Protein AF-0000000078804095 (afdb_homodimer)

InterPro domai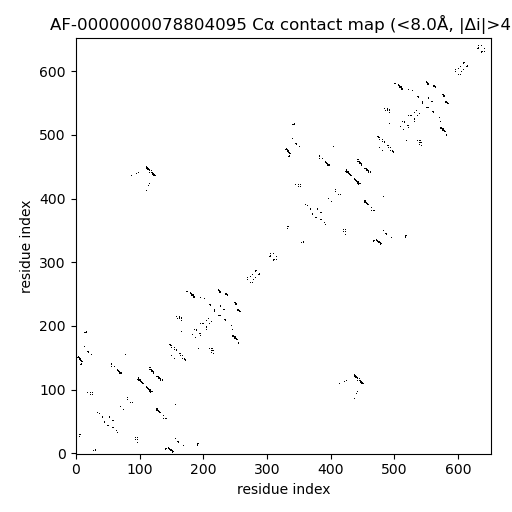ns:
  IPR000525 Initiator Rep protein, WH1 domain [PF01051] (6-170)
  IPR036388 Winged helix-like DNA-binding domain superfamily [G3DSA:1.10.10.10] (1-154)
  IPR036388 Winged helix-like DNA-binding domain superfamily [G3DSA:1.10.10.10] (157-252)
  IPR036390 Winged helix DNA-binding domain superfamily [SSF46785] (5-141)
  IPR036390 Winged helix DNA-binding domain superfamily [SSF46785] (146-246)

pLDDT: mean 80.46, std 21.59, range [26.84, 98.44]

Sequence (652 aa):
MKPTTITKSHPLITAKMSFTAKEQDLLNLILVSLKKEANAQKKTSKLKNLPVSDKNDGVHIDKLSLQYEYTRQELLDLLEVTPKRLTAYLDEATDELMEKVATVRNPNTGEYRKYKLVGFSSWEANVLTLSIDKEVAEVLLNYSAGFAVIDFKLMFALKNKNEKRILDLISRFKGKKNTFFKCRIKDLCEMLGVSYGDYANYNSFRIAVLSQPLARIIKASNGLWEYMPDCKTGIKIYKKGRATTENDFVELRVCYVKQVEEKQYQVDIPEELLELSAVVAAWRKGTAPTQMQAMDILMEIDELEKSELLTKNDFKKLRKAVPPQGMKPTTITKSHPLITAKMSFTAKEQDLLNLILVSLKKEANAQKKTSKLKNLPVSDKNDGVHIDKLSLQYEYTRQELLDLLEVTPKRLTAYLDEATDELMEKVATVRNPNTGEYRKYKLVGFSSWEANVLTLSIDKEVAEVLLNYSAGFAVIDFKLMFALKNKNEKRILDLISRFKGKKNTFFKCRIKDLCEMLGVSYGDYANYNSFRIAVLSQPLARIIKASNGLWEYMPDCKTGIKIYKKGRATTENDFVELRVCYVKQVEEKQYQVDIPEELLELSAVVAAWRKGTAPTQMQAMDILMEIDELEKSELLTKNDFKKLRKAVPPQG

Nearest PDB structures (foldseek):
  8ac8-assembly2_A  TM=8.120E-01  e=5.787E-09  Escherichia coli
  7sgc-assembly1_C  TM=7.966E-01  e=4.577E-09  Escherichia coli
  7rva-assembly1_C  TM=8.003E-01  e=9.249E-09  Escherichia coli K-12
  7spm-assembly1_C  TM=8.079E-01  e=1.315E-08  Escherichia coli
  8ac8-assembly1_C  TM=7.936E-01  e=1.763E-08  Escherichia coli

Structure (mmCIF, N/CA/C/O backbone):
data_AF-0000000078804095-model_v1
#
loop_
_entity.id
_entity.type
_entity.pdbx_description
1 polymer 'Initiator Rep protein WH1 domain-containing protein'
#
loop_
_atom_site.group_PDB
_atom_site.id
_atom_site.type_symbol
_atom_site.label_atom_id
_atom_site.label_alt_id
_atom_site.label_comp_id
_atom_site.label_asym_id
_atom_site.label_entity_id
_atom_site.label_seq_id
_atom_site.pdbx_PDB_ins_code
_atom_site.Cartn_x
_atom_site.Cartn_y
_atom_site.Cartn_z
_atom_site.occupancy
_atom_site.B_iso_or_equiv
_atom_site.auth_seq_id
_atom_site.auth_comp_id
_atom_site.auth_asym_id
_atom_site.auth_atom_id
_atom_site.pdbx_PDB_model_num
ATOM 1 N N . MET A 1 1 ? 17.766 -26.938 2.225 1 49.66 1 MET A N 1
ATOM 2 C CA . MET A 1 1 ? 17.422 -27.484 0.919 1 49.66 1 MET A CA 1
ATOM 3 C C . MET A 1 1 ? 16.578 -26.5 0.118 1 49.66 1 MET A C 1
ATOM 5 O O . MET A 1 1 ? 15.789 -25.75 0.688 1 49.66 1 MET A O 1
ATOM 9 N N . LYS A 1 2 ? 16.969 -26.297 -1.128 1 74.94 2 LYS A N 1
ATOM 10 C CA . LYS A 1 2 ? 16.25 -25.406 -2.027 1 74.94 2 LYS A CA 1
ATOM 11 C C . LYS A 1 2 ? 14.828 -25.891 -2.268 1 74.94 2 LYS A C 1
ATOM 13 O O . LYS A 1 2 ? 14.602 -27.094 -2.432 1 74.94 2 LYS A O 1
ATOM 18 N N . PRO A 1 3 ? 13.891 -25.062 -2.094 1 83.31 3 PRO A N 1
ATOM 19 C CA . PRO A 1 3 ? 12.5 -25.484 -2.314 1 83.31 3 PRO A CA 1
ATOM 20 C C . PRO A 1 3 ? 12.266 -26.031 -3.717 1 83.31 3 PRO A C 1
ATOM 22 O O . PRO A 1 3 ? 12.867 -25.547 -4.684 1 83.31 3 PRO A O 1
ATOM 25 N N . THR A 1 4 ? 11.43 -27.109 -3.789 1 87.81 4 THR A N 1
ATOM 26 C CA . THR A 1 4 ? 11.148 -27.719 -5.086 1 87.81 4 THR A CA 1
ATOM 27 C C . THR A 1 4 ? 9.742 -27.359 -5.551 1 87.81 4 THR A C 1
ATOM 29 O O . THR A 1 4 ? 9.414 -27.484 -6.734 1 87.81 4 THR A O 1
ATOM 32 N N . THR A 1 5 ? 8.93 -26.984 -4.562 1 94.62 5 THR A N 1
ATOM 33 C CA . THR A 1 5 ? 7.543 -26.703 -4.922 1 94.62 5 THR A CA 1
ATOM 34 C C . THR A 1 5 ? 7.031 -25.484 -4.164 1 94.62 5 THR A C 1
ATOM 36 O O . THR A 1 5 ? 7.645 -25.047 -3.184 1 94.62 5 THR A O 1
ATOM 39 N N . ILE A 1 6 ? 5.98 -24.891 -4.699 1 96.62 6 ILE A N 1
ATOM 40 C CA . ILE A 1 6 ? 5.219 -23.812 -4.07 1 96.62 6 ILE A CA 1
ATOM 41 C C . ILE A 1 6 ? 3.771 -24.25 -3.873 1 96.62 6 ILE A C 1
ATOM 43 O O . ILE A 1 6 ? 3.129 -24.734 -4.809 1 96.62 6 ILE A O 1
ATOM 47 N N . THR A 1 7 ? 3.307 -24.141 -2.721 1 95.81 7 THR A N 1
ATOM 48 C CA . THR A 1 7 ? 1.921 -24.5 -2.438 1 95.81 7 THR A CA 1
ATOM 49 C C . THR A 1 7 ? 1.058 -23.25 -2.307 1 95.81 7 THR A C 1
ATOM 51 O O . THR A 1 7 ? 1.386 -22.344 -1.54 1 95.81 7 THR A O 1
ATOM 54 N N . LYS A 1 8 ? 0.001 -23.203 -3.061 1 95.81 8 LYS A N 1
ATOM 55 C CA . LYS A 1 8 ? -0.909 -22.062 -3.039 1 95.81 8 LYS A CA 1
ATOM 56 C C . LYS A 1 8 ? -2.348 -22.516 -2.795 1 95.81 8 LYS A C 1
ATOM 58 O O . LYS A 1 8 ? -2.799 -23.516 -3.367 1 95.81 8 LYS A O 1
ATOM 63 N N . SER A 1 9 ? -3.021 -21.766 -1.937 1 93.12 9 SER A N 1
ATOM 64 C CA . SER A 1 9 ? -4.438 -22.047 -1.727 1 93.12 9 SER A CA 1
ATOM 65 C C . SER A 1 9 ? -5.262 -21.688 -2.959 1 93.12 9 SER A C 1
ATOM 67 O O . SER A 1 9 ? -4.938 -20.734 -3.67 1 93.12 9 SER A O 1
ATOM 69 N N . HIS A 1 10 ? -6.367 -22.406 -3.205 1 92.31 10 HIS A N 1
ATOM 70 C CA . HIS A 1 10 ? -7.211 -22.156 -4.363 1 92.31 10 HIS A CA 1
ATOM 71 C C . HIS A 1 10 ? -7.793 -20.734 -4.316 1 92.31 10 HIS A C 1
ATOM 73 O O . HIS A 1 10 ? -7.805 -20.031 -5.328 1 92.31 10 HIS A O 1
ATOM 79 N N . PRO A 1 11 ? -8.156 -20.25 -3.16 1 88.62 11 PRO A N 1
ATOM 80 C CA . PRO A 1 11 ? -8.648 -18.875 -3.102 1 88.62 11 PRO A CA 1
ATOM 81 C C . PRO A 1 11 ? -7.594 -17.844 -3.498 1 88.62 11 PRO A C 1
ATOM 83 O O . PRO A 1 11 ? -7.91 -16.844 -4.141 1 88.62 11 PRO A O 1
ATOM 86 N N . LEU A 1 12 ? -6.395 -18.094 -3.166 1 90.56 12 LEU A N 1
ATOM 87 C CA . LEU A 1 12 ? -5.316 -17.188 -3.561 1 90.56 12 LEU A CA 1
ATOM 88 C C . LEU A 1 12 ? -5.121 -17.203 -5.07 1 90.56 12 LEU A C 1
ATOM 90 O O . LEU A 1 12 ? -4.922 -16.156 -5.688 1 90.56 12 LEU A O 1
ATOM 94 N N . ILE A 1 13 ? -5.227 -18.328 -5.598 1 92.44 13 ILE A N 1
ATOM 95 C CA . ILE A 1 13 ? -4.992 -18.516 -7.027 1 92.44 13 ILE A CA 1
ATOM 96 C C . ILE A 1 13 ? -6.105 -17.828 -7.824 1 92.44 13 ILE A C 1
ATOM 98 O O . ILE A 1 13 ? -5.852 -17.219 -8.867 1 92.44 13 ILE A O 1
ATOM 102 N N . THR A 1 14 ? -7.297 -17.891 -7.328 1 90.31 14 THR A N 1
ATOM 103 C CA . THR A 1 14 ? -8.43 -17.406 -8.102 1 90.31 14 THR A CA 1
ATOM 104 C C . THR A 1 14 ? -8.773 -15.969 -7.719 1 90.31 14 THR A C 1
ATOM 106 O O . THR A 1 14 ? -9.68 -15.359 -8.297 1 90.31 14 THR A O 1
ATOM 109 N N . ALA A 1 15 ? -8.047 -15.5 -6.793 1 88.38 15 ALA A N 1
ATOM 110 C CA . ALA A 1 15 ? -8.281 -14.117 -6.383 1 88.38 15 ALA A CA 1
ATOM 111 C C . ALA A 1 15 ? -7.965 -13.148 -7.52 1 88.38 15 ALA A C 1
ATOM 113 O O . ALA A 1 15 ? -7.074 -13.406 -8.336 1 88.38 15 ALA A O 1
ATOM 114 N N . LYS A 1 16 ? -8.766 -12.117 -7.5 1 85.12 16 LYS A N 1
ATOM 115 C CA . LYS A 1 16 ? -8.461 -11.047 -8.438 1 85.12 16 LYS A CA 1
ATOM 116 C C . LYS A 1 16 ? -7.137 -10.367 -8.102 1 85.12 16 LYS A C 1
ATOM 118 O O . LYS A 1 16 ? -6.934 -9.93 -6.965 1 85.12 16 LYS A O 1
ATOM 123 N N . MET A 1 17 ? -6.293 -10.391 -9.086 1 78.94 17 MET A N 1
ATOM 124 C CA . MET A 1 17 ? -4.961 -9.852 -8.82 1 78.94 17 MET A CA 1
ATOM 125 C C . MET A 1 17 ? -4.422 -9.102 -10.031 1 78.94 17 MET A C 1
ATOM 127 O O . MET A 1 17 ? -4.703 -9.477 -11.172 1 78.94 17 MET A O 1
ATOM 131 N N . SER A 1 18 ? -3.742 -8 -9.82 1 86.69 18 SER A N 1
ATOM 132 C CA . SER A 1 18 ? -2.99 -7.309 -10.859 1 86.69 18 SER A CA 1
ATOM 133 C C . SER A 1 18 ? -1.512 -7.211 -10.5 1 86.69 18 SER A C 1
ATOM 135 O O . SER A 1 18 ? -0.936 -6.121 -10.508 1 86.69 18 SER A O 1
ATOM 137 N N . PHE A 1 19 ? -0.957 -8.367 -10.289 1 92.44 19 PHE A N 1
ATOM 138 C CA . PHE A 1 19 ? 0.449 -8.43 -9.914 1 92.44 19 PHE A CA 1
ATOM 139 C C . PHE A 1 19 ? 1.343 -8.453 -11.148 1 92.44 19 PHE A C 1
ATOM 141 O O . PHE A 1 19 ? 1.016 -9.102 -12.141 1 92.44 19 PHE A O 1
ATOM 148 N N . THR A 1 20 ? 2.432 -7.742 -11.055 1 94.12 20 THR A N 1
ATOM 149 C CA . THR A 1 20 ? 3.49 -7.898 -12.047 1 94.12 20 THR A CA 1
ATOM 150 C C . THR A 1 20 ? 4.266 -9.188 -11.82 1 94.12 20 THR A C 1
ATOM 152 O O . THR A 1 20 ? 4.066 -9.867 -10.805 1 94.12 20 THR A O 1
ATOM 155 N N . ALA A 1 21 ? 5.074 -9.547 -12.797 1 94.75 21 ALA A N 1
ATOM 156 C CA . ALA A 1 21 ? 5.887 -10.75 -12.656 1 94.75 21 ALA A CA 1
ATOM 157 C C . ALA A 1 21 ? 6.809 -10.648 -11.438 1 94.75 21 ALA A C 1
ATOM 159 O O . ALA A 1 21 ? 6.973 -11.617 -10.695 1 94.75 21 ALA A O 1
ATOM 160 N N . LYS A 1 22 ? 7.375 -9.477 -11.188 1 94.5 22 LYS A N 1
ATOM 161 C CA . LYS A 1 22 ? 8.289 -9.273 -10.07 1 94.5 22 LYS A CA 1
ATOM 162 C C . LYS A 1 22 ? 7.566 -9.43 -8.734 1 94.5 22 LYS A C 1
ATOM 164 O O . LYS A 1 22 ? 8.102 -10.016 -7.797 1 94.5 22 LYS A O 1
ATOM 169 N N . GLU A 1 23 ? 6.395 -8.891 -8.695 1 95.5 23 GLU A N 1
ATOM 170 C CA . GLU A 1 23 ? 5.582 -9.016 -7.484 1 95.5 23 GLU A CA 1
ATOM 171 C C . GLU A 1 23 ? 5.266 -10.477 -7.184 1 95.5 23 GLU A C 1
ATOM 173 O O . GLU A 1 23 ? 5.336 -10.906 -6.031 1 95.5 23 GLU A O 1
ATOM 178 N N . GLN A 1 24 ? 4.914 -11.156 -8.203 1 95.81 24 GLN A N 1
ATOM 179 C CA . GLN A 1 24 ? 4.598 -12.578 -8.047 1 95.81 24 GLN A CA 1
ATOM 180 C C . GLN A 1 24 ? 5.809 -13.352 -7.535 1 95.81 24 GLN A C 1
ATOM 182 O O . GLN A 1 24 ? 5.672 -14.258 -6.707 1 95.81 24 GLN A O 1
ATOM 187 N N . ASP A 1 25 ? 6.949 -13.047 -8.039 1 96.44 25 ASP A N 1
ATOM 188 C CA . ASP A 1 25 ? 8.172 -13.711 -7.594 1 96.44 25 ASP A CA 1
ATOM 189 C C . ASP A 1 25 ? 8.398 -13.492 -6.102 1 96.44 25 ASP A C 1
ATOM 191 O O . ASP A 1 25 ? 8.703 -14.43 -5.367 1 96.44 25 ASP A O 1
ATOM 195 N N . LEU A 1 26 ? 8.25 -12.258 -5.691 1 96.62 26 LEU A N 1
ATOM 196 C CA . LEU A 1 26 ? 8.438 -11.953 -4.277 1 96.62 26 LEU A CA 1
ATOM 197 C C . LEU A 1 26 ? 7.371 -12.625 -3.426 1 96.62 26 LEU A C 1
ATOM 199 O O . LEU A 1 26 ? 7.664 -13.133 -2.34 1 96.62 26 LEU A O 1
ATOM 203 N N . LEU A 1 27 ? 6.172 -12.617 -3.891 1 95.81 27 LEU A N 1
ATOM 204 C CA . LEU A 1 27 ? 5.098 -13.297 -3.174 1 95.81 27 LEU A CA 1
ATOM 205 C C . LEU A 1 27 ? 5.379 -14.789 -3.061 1 95.81 27 LEU A C 1
ATOM 207 O O . LEU A 1 27 ? 5.145 -15.398 -2.01 1 95.81 27 LEU A O 1
ATOM 211 N N . ASN A 1 28 ? 5.836 -15.367 -4.105 1 96.56 28 ASN A N 1
ATOM 212 C CA . ASN A 1 28 ? 6.168 -16.781 -4.094 1 96.56 28 ASN A CA 1
ATOM 213 C C . ASN A 1 28 ? 7.273 -17.094 -3.092 1 96.56 28 ASN A C 1
ATOM 215 O O . ASN A 1 28 ? 7.258 -18.141 -2.447 1 96.56 28 ASN A O 1
ATOM 219 N N . LEU A 1 29 ? 8.242 -16.234 -3.01 1 96.44 29 LEU A N 1
ATOM 220 C CA . LEU A 1 29 ? 9.289 -16.391 -2.004 1 96.44 29 LEU A CA 1
ATOM 221 C C . LEU A 1 29 ? 8.695 -16.391 -0.6 1 96.44 29 LEU A C 1
ATOM 223 O O . LEU A 1 29 ? 9.07 -17.219 0.236 1 96.44 29 LEU A O 1
ATOM 227 N N . ILE A 1 30 ? 7.785 -15.539 -0.364 1 96.81 30 ILE A N 1
ATOM 228 C CA . ILE A 1 30 ? 7.121 -15.445 0.931 1 96.81 30 ILE A CA 1
ATOM 229 C C . ILE A 1 30 ? 6.355 -16.734 1.21 1 96.81 30 ILE A C 1
ATOM 231 O O . ILE A 1 30 ? 6.438 -17.297 2.311 1 96.81 30 ILE A O 1
ATOM 235 N N . LEU A 1 31 ? 5.648 -17.188 0.213 1 96.56 31 LEU A N 1
ATOM 236 C CA . LEU A 1 31 ? 4.832 -18.375 0.366 1 96.56 31 LEU A CA 1
ATOM 237 C C . LEU A 1 31 ? 5.691 -19.578 0.745 1 96.56 31 LEU A C 1
ATOM 239 O O . LEU A 1 31 ? 5.34 -20.344 1.646 1 96.56 31 LEU A O 1
ATOM 243 N N . VAL A 1 32 ? 6.754 -19.734 0.075 1 96.5 32 VAL A N 1
ATOM 244 C CA . VAL A 1 32 ? 7.66 -20.844 0.331 1 96.5 32 VAL A CA 1
ATOM 245 C C . VAL A 1 32 ? 8.227 -20.734 1.746 1 96.5 32 VAL A C 1
ATOM 247 O O . VAL A 1 32 ? 8.258 -21.719 2.484 1 96.5 32 VAL A O 1
ATOM 250 N N . SER A 1 33 ? 8.672 -19.562 2.113 1 96.44 33 SER A N 1
ATOM 251 C CA . SER A 1 33 ? 9.25 -19.328 3.434 1 96.44 33 SER A CA 1
ATOM 252 C C . SER A 1 33 ? 8.211 -19.531 4.531 1 96.44 33 SER A C 1
ATOM 254 O O . SER A 1 33 ? 8.516 -20.109 5.582 1 96.44 33 SER A O 1
ATOM 256 N N . LEU A 1 34 ? 7.043 -19.031 4.301 1 95.81 34 LEU A N 1
ATOM 257 C CA . LEU A 1 34 ? 5.953 -19.172 5.262 1 95.81 34 LEU A CA 1
ATOM 258 C C . LEU A 1 34 ? 5.621 -20.641 5.496 1 95.81 34 LEU A C 1
ATOM 260 O O . LEU A 1 34 ? 5.453 -21.062 6.641 1 95.81 34 LEU A O 1
ATOM 264 N N . LYS A 1 35 ? 5.48 -21.359 4.453 1 94.06 35 LYS A N 1
ATOM 265 C CA . LYS A 1 35 ? 5.184 -22.781 4.57 1 94.06 35 LYS A CA 1
ATOM 266 C C . LYS A 1 35 ? 6.297 -23.516 5.305 1 94.06 35 LYS A C 1
ATOM 268 O O . LYS A 1 35 ? 6.027 -24.406 6.125 1 94.06 35 LYS A O 1
ATOM 273 N N . LYS A 1 36 ? 7.5 -23.219 4.965 1 94.38 36 LYS A N 1
ATOM 274 C CA . LYS A 1 36 ? 8.641 -23.812 5.648 1 94.38 36 LYS A CA 1
ATOM 275 C C . LYS A 1 36 ? 8.586 -23.547 7.152 1 94.38 36 LYS A C 1
ATOM 277 O O . LYS A 1 36 ? 8.812 -24.453 7.957 1 94.38 36 LYS A O 1
ATOM 282 N N . GLU A 1 37 ? 8.289 -22.312 7.5 1 94.12 37 GLU A N 1
ATOM 283 C CA . GLU A 1 37 ? 8.18 -21.938 8.906 1 94.12 37 GLU A CA 1
ATOM 284 C C . GLU A 1 37 ? 7.023 -22.688 9.578 1 94.12 37 GLU A C 1
ATOM 286 O O . GLU A 1 37 ? 7.16 -23.156 10.711 1 94.12 37 GLU A O 1
ATOM 291 N N . ALA A 1 38 ? 5.93 -22.734 8.93 1 92.38 38 ALA A N 1
ATOM 292 C CA . ALA A 1 38 ? 4.754 -23.422 9.453 1 92.38 38 ALA A CA 1
ATOM 293 C C . ALA A 1 38 ? 5.039 -24.906 9.672 1 92.38 38 ALA A C 1
ATOM 295 O O . ALA A 1 38 ? 4.664 -25.484 10.703 1 92.38 38 ALA A O 1
ATOM 296 N N . ASN A 1 39 ? 5.684 -25.531 8.703 1 89.81 39 ASN A N 1
ATOM 297 C CA . ASN A 1 39 ? 6.039 -26.938 8.805 1 89.81 39 ASN A CA 1
ATOM 298 C C . ASN A 1 39 ? 7.012 -27.188 9.953 1 89.81 39 ASN A C 1
ATOM 300 O O . ASN A 1 39 ? 6.91 -28.203 10.648 1 89.81 39 ASN A O 1
ATOM 304 N N . ALA A 1 40 ? 7.93 -26.297 10.109 1 90.12 40 ALA A N 1
ATOM 305 C CA . ALA A 1 40 ? 8.883 -26.422 11.211 1 90.12 40 ALA A CA 1
ATOM 306 C C . ALA A 1 40 ? 8.18 -26.328 12.562 1 90.12 40 ALA A C 1
ATOM 308 O O . ALA A 1 40 ? 8.531 -27.047 13.5 1 90.12 40 ALA A O 1
ATOM 309 N N . GLN A 1 41 ? 7.266 -25.484 12.68 1 88.81 41 GLN A N 1
ATOM 310 C CA . GLN A 1 41 ? 6.504 -25.344 13.914 1 88.81 41 GLN A CA 1
ATOM 311 C C . GLN A 1 41 ? 5.699 -26.594 14.211 1 88.81 41 GLN A C 1
ATOM 313 O O . GLN A 1 41 ? 5.637 -27.047 15.359 1 88.81 41 GLN A O 1
ATOM 318 N N . LYS A 1 42 ? 5.055 -27.156 13.281 1 84 42 LYS A N 1
ATOM 319 C CA . LYS A 1 42 ? 4.258 -28.359 13.438 1 84 42 LYS A CA 1
ATOM 320 C C . LYS A 1 42 ? 5.117 -29.531 13.914 1 84 42 LYS A C 1
ATOM 322 O O . LYS A 1 42 ? 4.691 -30.312 14.773 1 84 42 LYS A O 1
ATOM 327 N N . LYS A 1 43 ? 6.203 -29.594 13.398 1 82.62 43 LYS A N 1
ATOM 328 C CA . LYS A 1 43 ? 7.121 -30.656 13.789 1 82.62 43 LYS A CA 1
ATOM 329 C C . LYS A 1 43 ? 7.531 -30.516 15.25 1 82.62 43 LYS A C 1
ATOM 331 O O . LYS A 1 43 ? 7.602 -31.516 15.984 1 82.62 43 LYS A O 1
ATOM 336 N N . THR A 1 44 ? 7.734 -29.266 15.641 1 79.12 44 THR A N 1
ATOM 337 C CA . THR A 1 44 ? 8.141 -29.016 17.016 1 79.12 44 THR A CA 1
ATOM 338 C C . THR A 1 44 ? 6.98 -29.234 17.984 1 79.12 44 THR A C 1
ATOM 340 O O . THR A 1 44 ? 7.176 -29.75 19.078 1 79.12 44 THR A O 1
ATOM 343 N N . SER A 1 45 ? 5.832 -28.844 17.609 1 70.75 45 SER A N 1
ATOM 344 C CA . SER A 1 45 ? 4.656 -29.016 18.453 1 70.75 45 SER A CA 1
ATOM 345 C C . SER A 1 45 ? 4.324 -30.5 18.625 1 70.75 45 SER A C 1
ATOM 347 O O . SER A 1 45 ? 3.926 -30.922 19.719 1 70.75 45 SER A O 1
ATOM 349 N N . LYS A 1 46 ? 4.352 -31.312 17.641 1 65.31 46 LYS A N 1
ATOM 350 C CA . LYS A 1 46 ? 4.105 -32.75 17.719 1 65.31 46 LYS A CA 1
ATOM 351 C C . LYS A 1 46 ? 5.102 -33.438 18.656 1 65.31 46 LYS A C 1
ATOM 353 O O . LYS A 1 46 ? 4.734 -34.312 19.422 1 65.31 46 LYS A O 1
ATOM 358 N N . LEU A 1 47 ? 6.203 -32.844 18.578 1 61 47 LEU A N 1
ATOM 359 C CA . LEU A 1 47 ? 7.246 -33.375 19.438 1 61 47 LEU A CA 1
ATOM 360 C C . LEU A 1 47 ? 6.969 -33.031 20.891 1 61 47 LEU A C 1
ATOM 362 O O . LEU A 1 47 ? 7.273 -33.844 21.797 1 61 47 LEU A O 1
ATOM 366 N N . LYS A 1 48 ? 6.266 -31.859 21.094 1 60.09 48 LYS A N 1
ATOM 367 C CA . LYS A 1 48 ? 6.035 -31.422 22.469 1 60.09 48 LYS A CA 1
ATOM 368 C C . LYS A 1 48 ? 4.625 -31.781 22.938 1 60.09 48 LYS A C 1
ATOM 370 O O . LYS A 1 48 ? 4.207 -31.406 24.016 1 60.09 48 LYS A O 1
ATOM 375 N N . ASN A 1 49 ? 3.984 -32.656 22.234 1 54.91 49 ASN A N 1
ATOM 376 C CA . ASN A 1 49 ? 2.625 -33.094 22.562 1 54.91 49 ASN A CA 1
ATOM 377 C C . ASN A 1 49 ? 1.713 -31.906 22.828 1 54.91 49 ASN A C 1
ATOM 379 O O . ASN A 1 49 ? 0.892 -31.938 23.75 1 54.91 49 ASN A O 1
ATOM 383 N N . LEU A 1 50 ? 1.998 -30.891 22.219 1 55.16 50 LEU A N 1
ATOM 384 C CA . LEU A 1 50 ? 1.151 -29.719 22.469 1 55.16 50 LEU A CA 1
ATOM 385 C C . LEU A 1 50 ? -0.171 -29.844 21.719 1 55.16 50 LEU A C 1
ATOM 387 O O . LEU A 1 50 ? -0.224 -30.422 20.641 1 55.16 50 LEU A O 1
ATOM 391 N N . PRO A 1 51 ? -1.225 -29.516 22.469 1 51.22 51 PRO A N 1
ATOM 392 C CA . PRO A 1 51 ? -2.541 -29.578 21.828 1 51.22 51 PRO A CA 1
ATOM 393 C C . PRO A 1 51 ? -2.586 -28.844 20.484 1 51.22 51 PRO A C 1
ATOM 395 O O . PRO A 1 51 ? -2.049 -27.734 20.375 1 51.22 51 PRO A O 1
ATOM 398 N N . VAL A 1 52 ? -2.672 -29.578 19.484 1 49.78 52 VAL A N 1
ATOM 399 C CA . VAL A 1 52 ? -2.814 -29.047 18.141 1 49.78 52 VAL A CA 1
ATOM 400 C C . VAL A 1 52 ? -4.062 -28.172 18.062 1 49.78 52 VAL A C 1
ATOM 402 O O . VAL A 1 52 ? -5.133 -28.562 18.531 1 49.78 52 VAL A O 1
ATOM 405 N N . SER A 1 53 ? -3.998 -26.953 18.125 1 51.22 53 SER A N 1
ATOM 406 C CA . SER A 1 53 ? -5.176 -26.141 17.844 1 51.22 53 SER A CA 1
ATOM 407 C C . SER A 1 53 ? -5.809 -26.547 16.516 1 51.22 53 SER A C 1
ATOM 409 O O . SER A 1 53 ? -5.102 -26.859 15.555 1 51.22 53 SER A O 1
ATOM 411 N N . ASP A 1 54 ? -7.082 -26.969 16.484 1 53.22 54 ASP A N 1
ATOM 412 C CA . ASP A 1 54 ? -7.867 -27.391 15.328 1 53.22 54 ASP A CA 1
ATOM 413 C C . ASP A 1 54 ? -7.828 -26.328 14.234 1 53.22 54 ASP A C 1
ATOM 415 O O . ASP A 1 54 ? -8.109 -26.609 13.07 1 53.22 54 ASP A O 1
ATOM 419 N N . LYS A 1 55 ? -7.523 -25.156 14.695 1 54.09 55 LYS A N 1
ATOM 420 C CA . LYS A 1 55 ? -7.578 -24.172 13.625 1 54.09 55 LYS A CA 1
ATOM 421 C C . LYS A 1 55 ? -6.246 -24.078 12.891 1 54.09 55 LYS A C 1
ATOM 423 O O . LYS A 1 55 ? -5.184 -24.234 13.492 1 54.09 55 LYS A O 1
ATOM 428 N N . ASN A 1 56 ? -6.129 -23.984 11.562 1 61.69 56 ASN A N 1
ATOM 429 C CA . ASN A 1 56 ? -5 -23.812 10.648 1 61.69 56 ASN A CA 1
ATOM 430 C C . ASN A 1 56 ? -4.066 -25.016 10.68 1 61.69 56 ASN A C 1
ATOM 432 O O . ASN A 1 56 ? -2.846 -24.859 10.734 1 61.69 56 ASN A O 1
ATOM 436 N N . ASP A 1 57 ? -4.707 -26.203 10.766 1 62.81 57 ASP A N 1
ATOM 437 C CA . ASP A 1 57 ? -3.984 -27.469 10.742 1 62.81 57 ASP A CA 1
ATOM 438 C C . ASP A 1 57 ? -2.938 -27.531 11.852 1 62.81 57 ASP A C 1
ATOM 440 O O . ASP A 1 57 ? -1.81 -27.969 11.625 1 62.81 57 ASP A O 1
ATOM 444 N N . GLY A 1 58 ? -3.234 -26.844 12.883 1 69.62 58 GLY A N 1
ATOM 445 C CA . GLY A 1 58 ? -2.395 -26.953 14.062 1 69.62 58 GLY A CA 1
ATOM 446 C C . GLY A 1 58 ? -1.304 -25.906 14.125 1 69.62 58 GLY A C 1
ATOM 447 O O . GLY A 1 58 ? -0.426 -25.953 14.984 1 69.62 58 GLY A O 1
ATOM 448 N N . VAL A 1 59 ? -1.249 -25.094 13.172 1 79.88 59 VAL A N 1
ATOM 449 C CA . VAL A 1 59 ? -0.229 -24.047 13.156 1 79.88 59 VAL A CA 1
ATOM 450 C C . VAL A 1 59 ? -0.67 -22.875 14.031 1 79.88 59 VAL A C 1
ATOM 452 O O . VAL A 1 59 ? -1.797 -22.391 13.914 1 79.88 59 VAL A O 1
ATOM 455 N N . HIS A 1 60 ? 0.159 -22.5 14.922 1 85.06 60 HIS A N 1
ATOM 456 C CA . HIS A 1 60 ? -0.06 -21.297 15.719 1 85.06 60 HIS A CA 1
ATOM 457 C C . HIS A 1 60 ? 0.537 -20.062 15.039 1 85.06 60 HIS A C 1
ATOM 459 O O . HIS A 1 60 ? 1.694 -19.719 15.281 1 85.06 60 HIS A O 1
ATOM 465 N N . ILE A 1 61 ? -0.244 -19.422 14.344 1 87.81 61 ILE A N 1
ATOM 466 C CA . ILE A 1 61 ? 0.192 -18.312 13.5 1 87.81 61 ILE A CA 1
ATOM 467 C C . ILE A 1 61 ? 0.818 -17.219 14.367 1 87.81 61 ILE A C 1
ATOM 469 O O . ILE A 1 61 ? 1.779 -16.562 13.953 1 87.81 61 ILE A O 1
ATOM 473 N N . ASP A 1 62 ? 0.305 -17.016 15.555 1 84.5 62 ASP A N 1
ATOM 474 C CA . ASP A 1 62 ? 0.761 -15.961 16.453 1 84.5 62 ASP A CA 1
ATOM 475 C C . ASP A 1 62 ? 2.205 -16.203 16.891 1 84.5 62 ASP A C 1
ATOM 477 O O . ASP A 1 62 ? 2.883 -15.281 17.344 1 84.5 62 ASP A O 1
ATOM 481 N N . LYS A 1 63 ? 2.604 -17.391 16.75 1 86.75 63 LYS A N 1
ATOM 482 C CA . LYS A 1 63 ? 3.945 -17.734 17.203 1 86.75 63 LYS A CA 1
ATOM 483 C C . LYS A 1 63 ? 4.941 -17.734 16.047 1 86.75 63 LYS A C 1
ATOM 485 O O . LYS A 1 63 ? 6.141 -17.938 16.25 1 86.75 63 LYS A O 1
ATOM 490 N N . LEU A 1 64 ? 4.484 -17.531 14.938 1 92.06 64 LEU A N 1
ATOM 491 C CA . LEU A 1 64 ? 5.371 -17.469 13.781 1 92.06 64 LEU A CA 1
ATOM 492 C C . LEU A 1 64 ? 6.082 -16.109 13.719 1 92.06 64 LEU A C 1
ATOM 494 O O . LEU A 1 64 ? 5.555 -15.109 14.195 1 92.06 64 LEU A O 1
ATOM 498 N N . SER A 1 65 ? 7.266 -16.047 13.227 1 91.88 65 SER A N 1
ATOM 499 C CA . SER A 1 65 ? 8.016 -14.797 13.055 1 91.88 65 SER A CA 1
ATOM 500 C C . SER A 1 65 ? 7.379 -13.914 11.984 1 91.88 65 SER A C 1
ATOM 502 O O . SER A 1 65 ? 7.27 -12.703 12.164 1 91.88 65 SER A O 1
ATOM 504 N N . LEU A 1 66 ? 7.023 -14.531 10.891 1 95.12 66 LEU A N 1
ATOM 505 C CA . LEU A 1 66 ? 6.387 -13.891 9.742 1 95.12 66 LEU A CA 1
ATOM 506 C C . LEU A 1 66 ? 7.312 -12.859 9.109 1 95.12 66 LEU A C 1
ATOM 508 O O . LEU A 1 66 ? 6.848 -11.867 8.547 1 95.12 66 LEU A O 1
ATOM 512 N N . GLN A 1 67 ? 8.57 -12.984 9.305 1 96.44 67 GLN A N 1
ATOM 513 C CA . GLN A 1 67 ? 9.641 -12.195 8.688 1 96.44 67 GLN A CA 1
ATOM 514 C C . GLN A 1 67 ? 10.68 -13.102 8.039 1 96.44 67 GLN A C 1
ATOM 516 O O . GLN A 1 67 ? 11.188 -14.031 8.672 1 96.44 67 GLN A O 1
ATOM 521 N N . TYR A 1 68 ? 11 -12.797 6.812 1 97.75 68 TYR A N 1
ATOM 522 C CA . TYR A 1 68 ? 11.859 -13.68 6.039 1 97.75 68 TYR A CA 1
ATOM 523 C C . TYR A 1 68 ? 13.008 -12.906 5.406 1 97.75 68 TYR A C 1
ATOM 525 O O . TYR A 1 68 ? 12.852 -11.742 5.035 1 97.75 68 TYR A O 1
ATOM 533 N N . GLU A 1 69 ? 14.102 -13.586 5.312 1 98 69 GLU A N 1
ATOM 534 C CA . GLU A 1 69 ? 15.312 -12.969 4.773 1 98 69 GLU A CA 1
ATOM 535 C C . GLU A 1 69 ? 15.836 -13.75 3.576 1 98 69 GLU A C 1
ATOM 537 O O . GLU A 1 69 ? 15.805 -14.984 3.57 1 98 69 GLU A O 1
ATOM 542 N N . TYR A 1 70 ? 16.281 -13.062 2.633 1 97.88 70 TYR A N 1
ATOM 543 C CA . TYR A 1 70 ? 16.859 -13.641 1.428 1 97.88 70 TYR A CA 1
ATOM 544 C C . TYR A 1 70 ? 18.188 -12.961 1.094 1 97.88 70 TYR A C 1
ATOM 546 O O . TYR A 1 70 ? 18.25 -11.734 0.959 1 97.88 70 TYR A O 1
ATOM 554 N N . THR A 1 71 ? 19.203 -13.758 0.891 1 97.38 71 THR A N 1
ATOM 555 C CA . THR A 1 71 ? 20.516 -13.203 0.6 1 97.38 71 THR A CA 1
ATOM 556 C C . THR A 1 71 ? 20.609 -12.758 -0.857 1 97.38 71 THR A C 1
ATOM 558 O O . THR A 1 71 ? 19.828 -13.211 -1.699 1 97.38 71 THR A O 1
ATOM 561 N N . ARG A 1 72 ? 21.594 -11.906 -1.069 1 96.62 72 ARG A N 1
ATOM 562 C CA . ARG A 1 72 ? 21.859 -11.414 -2.418 1 96.62 72 ARG A CA 1
ATOM 563 C C . ARG A 1 72 ? 22.078 -12.562 -3.391 1 96.62 72 ARG A C 1
ATOM 565 O O . ARG A 1 72 ? 21.531 -12.562 -4.496 1 96.62 72 ARG A O 1
ATOM 572 N N . GLN A 1 73 ? 22.812 -13.523 -3.021 1 95.5 73 GLN A N 1
ATOM 573 C CA . GLN A 1 73 ? 23.141 -14.648 -3.891 1 95.5 73 GLN A CA 1
ATOM 574 C C . GLN A 1 73 ? 21.891 -15.477 -4.203 1 95.5 73 GLN A C 1
ATOM 576 O O . GLN A 1 73 ? 21.688 -15.883 -5.348 1 95.5 73 GLN A O 1
ATOM 581 N N . GLU A 1 74 ? 21.078 -15.727 -3.205 1 94.25 74 GLU A N 1
ATOM 582 C CA . GLU A 1 74 ? 19.828 -16.469 -3.416 1 94.25 74 GLU A CA 1
ATOM 583 C C . GLU A 1 74 ? 18.922 -15.75 -4.418 1 94.25 74 GLU A C 1
ATOM 585 O O . GLU A 1 74 ? 18.312 -16.391 -5.277 1 94.25 74 GLU A O 1
ATOM 590 N N . LEU A 1 75 ? 18.891 -14.453 -4.266 1 96.44 75 LEU A N 1
ATOM 591 C CA . LEU A 1 75 ? 18.031 -13.648 -5.129 1 96.44 75 LEU A CA 1
ATOM 592 C C . LEU A 1 75 ? 18.547 -13.656 -6.566 1 96.44 75 LEU A C 1
ATOM 594 O O . LEU A 1 75 ? 17.766 -13.773 -7.512 1 96.44 75 LEU A O 1
ATOM 598 N N . LEU A 1 76 ? 19.844 -13.547 -6.684 1 94.81 76 LEU A N 1
ATOM 599 C CA . LEU A 1 76 ? 20.438 -13.547 -8.016 1 94.81 76 LEU A CA 1
ATOM 600 C C . LEU A 1 76 ? 20.234 -14.898 -8.695 1 94.81 76 LEU A C 1
ATOM 602 O O . LEU A 1 76 ? 20.031 -14.953 -9.914 1 94.81 76 LEU A O 1
ATOM 606 N N . ASP A 1 77 ? 20.172 -15.93 -7.98 1 92.31 77 ASP A N 1
ATOM 607 C CA . ASP A 1 77 ? 19.969 -17.266 -8.523 1 92.31 77 ASP A CA 1
ATOM 608 C C . ASP A 1 77 ? 18.516 -17.469 -8.969 1 92.31 77 ASP A C 1
ATOM 610 O O . ASP A 1 77 ? 18.25 -18.203 -9.922 1 92.31 77 ASP A O 1
ATOM 614 N N . LEU A 1 78 ? 17.672 -16.766 -8.359 1 91.94 78 LEU A N 1
ATOM 615 C CA . LEU A 1 78 ? 16.25 -17.047 -8.562 1 91.94 78 LEU A CA 1
ATOM 616 C C . LEU A 1 78 ? 15.633 -16.047 -9.547 1 91.94 78 LEU A C 1
ATOM 618 O O . LEU A 1 78 ? 14.812 -16.422 -10.383 1 91.94 78 LEU A O 1
ATOM 622 N N . LEU A 1 79 ? 15.883 -14.648 -9.445 1 90.31 79 LEU A N 1
ATOM 623 C CA . LEU A 1 79 ? 15.172 -13.586 -10.148 1 90.31 79 LEU A CA 1
ATOM 624 C C . LEU A 1 79 ? 15.844 -13.273 -11.477 1 90.31 79 LEU A C 1
ATOM 626 O O . LEU A 1 79 ? 15.289 -12.547 -12.305 1 90.31 79 LEU A O 1
ATOM 630 N N . GLU A 1 80 ? 16.344 -14.031 -12.141 1 81.38 80 GLU A N 1
ATOM 631 C CA . GLU A 1 80 ? 17.047 -13.828 -13.406 1 81.38 80 GLU A CA 1
ATOM 632 C C . GLU A 1 80 ? 17.328 -12.344 -13.648 1 81.38 80 GLU A C 1
ATOM 634 O O . GLU A 1 80 ? 16.938 -11.797 -14.688 1 81.38 80 GLU A O 1
ATOM 639 N N . VAL A 1 81 ? 17.906 -11.633 -12.812 1 89.75 81 VAL A N 1
ATOM 640 C CA . VAL A 1 81 ? 18.328 -10.242 -12.898 1 89.75 81 VAL A CA 1
ATOM 641 C C . VAL A 1 81 ? 19.844 -10.148 -12.75 1 89.75 81 VAL A C 1
ATOM 643 O O . VAL A 1 81 ? 20.469 -10.992 -12.094 1 89.75 81 VAL A O 1
ATOM 646 N N . THR A 1 82 ? 20.422 -9.188 -13.438 1 92.88 82 THR A N 1
ATOM 647 C CA . THR A 1 82 ? 21.859 -8.992 -13.312 1 92.88 82 THR A CA 1
ATOM 648 C C . THR A 1 82 ? 22.219 -8.359 -11.969 1 92.88 82 THR A C 1
ATOM 650 O O . THR A 1 82 ? 21.406 -7.641 -11.383 1 92.88 82 THR A O 1
ATOM 653 N N . PRO A 1 83 ? 23.406 -8.625 -11.484 1 93.56 83 PRO A N 1
ATOM 654 C CA . PRO A 1 83 ? 23.828 -8.07 -10.203 1 93.56 83 PRO A CA 1
ATOM 655 C C . PRO A 1 83 ? 23.719 -6.547 -10.148 1 93.56 83 PRO A C 1
ATOM 657 O O . PRO A 1 83 ? 23.312 -5.984 -9.133 1 93.56 83 PRO A O 1
ATOM 660 N N . LYS A 1 84 ? 24.016 -5.859 -11.195 1 93.06 84 LYS A N 1
ATOM 661 C CA . LYS A 1 84 ? 24.031 -4.398 -11.242 1 93.06 84 LYS A CA 1
ATOM 662 C C . LYS A 1 84 ? 22.609 -3.836 -11.109 1 93.06 84 LYS A C 1
ATOM 664 O O . LYS A 1 84 ? 22.422 -2.729 -10.602 1 93.06 84 LYS A O 1
ATOM 669 N N . ARG A 1 85 ? 21.656 -4.621 -11.477 1 94.12 85 ARG A N 1
ATOM 670 C CA . ARG A 1 85 ? 20.281 -4.129 -11.531 1 94.12 85 ARG A CA 1
ATOM 671 C C . ARG A 1 85 ? 19.469 -4.641 -10.352 1 94.12 85 ARG A C 1
ATOM 673 O O . ARG A 1 85 ? 18.312 -4.254 -10.172 1 94.12 85 ARG A O 1
ATOM 680 N N . LEU A 1 86 ? 20.078 -5.449 -9.5 1 95.19 86 LEU A N 1
ATOM 681 C CA . LEU A 1 86 ? 19.344 -6.125 -8.43 1 95.19 86 LEU A CA 1
ATOM 682 C C . LEU A 1 86 ? 18.719 -5.109 -7.477 1 95.19 86 LEU A C 1
ATOM 684 O O . LEU A 1 86 ? 17.547 -5.207 -7.145 1 95.19 86 LEU A O 1
ATOM 688 N N . THR A 1 87 ? 19.5 -4.125 -7.082 1 94.25 87 THR A N 1
ATOM 689 C CA . THR A 1 87 ? 19.031 -3.137 -6.113 1 94.25 87 THR A CA 1
ATOM 690 C C . THR A 1 87 ? 17.828 -2.371 -6.66 1 94.25 87 THR A C 1
ATOM 692 O O . THR A 1 87 ? 16.828 -2.209 -5.969 1 94.25 87 THR A O 1
ATOM 695 N N . ALA A 1 88 ? 17.953 -1.946 -7.852 1 93.12 88 ALA A N 1
ATOM 696 C CA . ALA A 1 88 ? 16.875 -1.216 -8.492 1 93.12 88 ALA A CA 1
ATOM 697 C C . ALA A 1 88 ? 15.641 -2.107 -8.672 1 93.12 88 ALA A C 1
ATOM 699 O O . ALA A 1 88 ? 14.508 -1.658 -8.5 1 93.12 88 ALA A O 1
ATOM 700 N N . TYR A 1 89 ? 15.914 -3.354 -9.055 1 94.81 89 TYR A N 1
ATOM 701 C CA . TYR A 1 89 ? 14.852 -4.336 -9.219 1 94.81 89 TYR A CA 1
ATOM 702 C C . TYR A 1 89 ? 14.07 -4.523 -7.926 1 94.81 89 TYR A C 1
ATOM 704 O O . TYR A 1 89 ? 12.836 -4.473 -7.922 1 94.81 89 TYR A O 1
ATOM 712 N N . LEU A 1 90 ? 14.734 -4.703 -6.859 1 97 90 LEU A N 1
ATOM 713 C CA . LEU A 1 90 ? 14.109 -4.957 -5.566 1 97 90 LEU A CA 1
ATOM 714 C C . LEU A 1 90 ? 13.367 -3.719 -5.07 1 97 90 LEU A C 1
ATOM 716 O O . LEU A 1 90 ? 12.297 -3.832 -4.477 1 97 90 LEU A O 1
ATOM 720 N N . ASP A 1 91 ? 13.984 -2.619 -5.297 1 95.19 91 ASP A N 1
ATOM 721 C CA . ASP A 1 91 ? 13.367 -1.367 -4.875 1 95.19 91 ASP A CA 1
ATOM 722 C C . ASP A 1 91 ? 11.992 -1.19 -5.516 1 95.19 91 ASP A C 1
ATOM 724 O O . ASP A 1 91 ? 11 -0.946 -4.82 1 95.19 91 ASP A O 1
ATOM 728 N N . GLU A 1 92 ? 11.922 -1.401 -6.746 1 94.94 92 GLU A N 1
ATOM 729 C CA . GLU A 1 92 ? 10.68 -1.254 -7.488 1 94.94 92 GLU A CA 1
ATOM 730 C C . GLU A 1 92 ? 9.688 -2.361 -7.133 1 94.94 92 GLU A C 1
ATOM 732 O O . GLU A 1 92 ? 8.508 -2.096 -6.898 1 94.94 92 GLU A O 1
ATOM 737 N N . ALA A 1 93 ? 10.141 -3.543 -7.09 1 95.88 93 ALA A N 1
ATOM 738 C CA . ALA A 1 93 ? 9.289 -4.703 -6.848 1 95.88 93 ALA A CA 1
ATOM 739 C C . ALA A 1 93 ? 8.664 -4.645 -5.457 1 95.88 93 ALA A C 1
ATOM 741 O O . ALA A 1 93 ? 7.484 -4.961 -5.289 1 95.88 93 ALA A O 1
ATOM 742 N N . THR A 1 94 ? 9.414 -4.238 -4.473 1 97.38 94 THR A N 1
ATOM 743 C CA . THR A 1 94 ? 8.898 -4.18 -3.111 1 97.38 94 THR A CA 1
ATOM 744 C C . THR A 1 94 ? 7.918 -3.023 -2.953 1 97.38 94 THR A C 1
ATOM 746 O O . THR A 1 94 ? 6.934 -3.133 -2.221 1 97.38 94 THR A O 1
ATOM 749 N N . ASP A 1 95 ? 8.203 -1.926 -3.629 1 95.12 95 ASP A N 1
ATOM 750 C CA . ASP A 1 95 ? 7.23 -0.834 -3.631 1 95.12 95 ASP A CA 1
ATOM 751 C C . ASP A 1 95 ? 5.879 -1.301 -4.164 1 95.12 95 ASP A C 1
ATOM 753 O O . ASP A 1 95 ? 4.848 -1.09 -3.525 1 95.12 95 ASP A O 1
ATOM 757 N N . GLU A 1 96 ? 5.984 -1.938 -5.27 1 94.62 96 GLU A N 1
ATOM 758 C CA . GLU A 1 96 ? 4.766 -2.383 -5.934 1 94.62 96 GLU A CA 1
ATOM 759 C C . GLU A 1 96 ? 4.027 -3.426 -5.094 1 94.62 96 GLU A C 1
ATOM 761 O O . GLU A 1 96 ? 2.805 -3.369 -4.961 1 94.62 96 GLU A O 1
ATOM 766 N N . LEU A 1 97 ? 4.746 -4.309 -4.578 1 95.62 97 LEU A N 1
ATOM 767 C CA . LEU A 1 97 ? 4.145 -5.367 -3.773 1 95.62 97 LEU A CA 1
ATOM 768 C C . LEU A 1 97 ? 3.5 -4.797 -2.514 1 95.62 97 LEU A C 1
ATOM 770 O O . LEU A 1 97 ? 2.396 -5.195 -2.139 1 95.62 97 LEU A O 1
ATOM 774 N N . MET A 1 98 ? 4.16 -3.887 -1.909 1 95.38 98 MET A N 1
ATOM 775 C CA . MET A 1 98 ? 3.672 -3.322 -0.655 1 95.38 98 MET A CA 1
ATOM 776 C C . MET A 1 98 ? 2.484 -2.396 -0.901 1 95.38 98 MET A C 1
ATOM 778 O O . MET A 1 98 ? 1.767 -2.039 0.034 1 95.38 98 MET A O 1
ATOM 782 N N . GLU A 1 99 ? 2.338 -1.993 -2.053 1 94 99 GLU A N 1
ATOM 783 C CA . GLU A 1 99 ? 1.191 -1.157 -2.395 1 94 99 GLU A CA 1
ATOM 784 C C . GLU A 1 99 ? -0.072 -1.996 -2.562 1 94 99 GLU A C 1
ATOM 786 O O . GLU A 1 99 ? -1.182 -1.459 -2.588 1 94 99 GLU A O 1
ATOM 791 N N . LYS A 1 100 ? 0.109 -3.27 -2.66 1 92.56 100 LYS A N 1
ATOM 792 C CA . LYS A 1 100 ? -1.042 -4.141 -2.887 1 92.56 100 LYS A CA 1
ATOM 793 C C . LYS A 1 100 ? -1.896 -4.258 -1.627 1 92.56 100 LYS A C 1
ATOM 795 O O . LYS A 1 100 ? -1.367 -4.348 -0.517 1 92.56 100 LYS A O 1
ATOM 800 N N . VAL A 1 101 ? -3.236 -4.211 -1.868 1 91.94 101 VAL A N 1
ATOM 801 C CA . VAL A 1 101 ? -4.223 -4.32 -0.797 1 91.94 101 VAL A CA 1
ATOM 802 C C . VAL A 1 101 ? -5.195 -5.457 -1.105 1 91.94 101 VAL A C 1
ATOM 804 O O . VAL A 1 101 ? -5.781 -5.504 -2.189 1 91.94 101 VAL A O 1
ATOM 807 N N . ALA A 1 102 ? -5.27 -6.418 -0.216 1 89.69 102 ALA A N 1
ATOM 808 C CA . ALA A 1 102 ? -6.293 -7.453 -0.316 1 89.69 102 ALA A CA 1
ATOM 809 C C . ALA A 1 102 ? -7.621 -6.969 0.256 1 89.69 102 ALA A C 1
ATOM 811 O O . ALA A 1 102 ? -7.688 -6.535 1.409 1 89.69 102 ALA A O 1
ATOM 812 N N . THR A 1 103 ? -8.664 -7.055 -0.561 1 91.06 103 THR A N 1
ATOM 813 C CA . THR A 1 103 ? -9.961 -6.523 -0.144 1 91.06 103 THR A CA 1
ATOM 814 C C . THR A 1 103 ? -11.023 -7.617 -0.16 1 91.06 103 THR A C 1
ATOM 816 O O . THR A 1 103 ? -11.164 -8.336 -1.149 1 91.06 103 THR A O 1
ATOM 819 N N . VAL A 1 104 ? -11.633 -7.793 0.93 1 88.19 104 VAL A N 1
ATOM 820 C CA . VAL A 1 104 ? -12.852 -8.594 1.015 1 88.19 104 VAL A CA 1
ATOM 821 C C . VAL A 1 104 ? -14.07 -7.676 1.092 1 88.19 104 VAL A C 1
ATOM 823 O O . VAL A 1 104 ? -14.172 -6.848 1.999 1 88.19 104 VAL A O 1
ATOM 826 N N . ARG A 1 105 ? -14.945 -7.836 0.113 1 90.25 105 ARG A N 1
ATOM 827 C CA . ARG A 1 105 ? -16.078 -6.922 0.029 1 90.25 105 ARG A CA 1
ATOM 828 C C . ARG A 1 105 ? -17.391 -7.688 0.01 1 90.25 105 ARG A C 1
A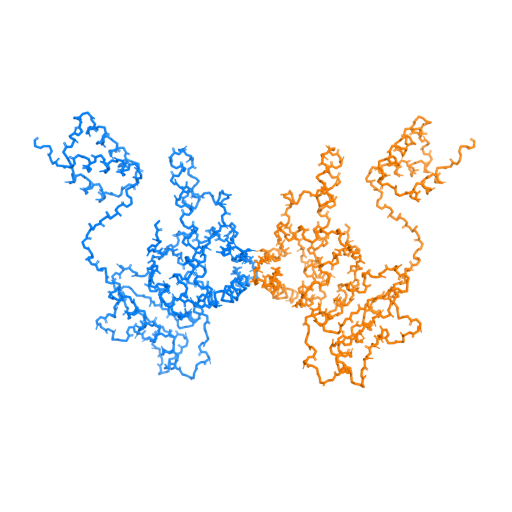TOM 830 O O . ARG A 1 105 ? -17.5 -8.742 -0.625 1 90.25 105 ARG A O 1
ATOM 837 N N . ASN A 1 106 ? -18.297 -7.137 0.731 1 90.94 106 ASN A N 1
ATOM 838 C CA . ASN A 1 106 ? -19.688 -7.57 0.564 1 90.94 106 ASN A CA 1
ATOM 839 C C . ASN A 1 106 ? -20.359 -6.863 -0.607 1 90.94 106 ASN A C 1
ATOM 841 O O . ASN A 1 106 ? -20.641 -5.668 -0.533 1 90.94 106 ASN A O 1
ATOM 845 N N . PRO A 1 107 ? -20.719 -7.594 -1.618 1 86 107 PRO A N 1
ATOM 846 C CA . PRO A 1 107 ? -21.25 -6.953 -2.826 1 86 107 PRO A CA 1
ATOM 847 C C . PRO A 1 107 ? -22.609 -6.297 -2.598 1 86 107 PRO A C 1
ATOM 849 O O . PRO A 1 107 ? -22.969 -5.363 -3.314 1 86 107 PRO A O 1
ATOM 852 N N . ASN A 1 108 ? -23.312 -6.672 -1.617 1 90.06 108 ASN A N 1
ATOM 853 C CA . ASN A 1 108 ? -24.656 -6.168 -1.39 1 90.06 108 ASN A CA 1
ATOM 854 C C . ASN A 1 108 ? -24.641 -4.906 -0.527 1 90.06 108 ASN A C 1
ATOM 856 O O . ASN A 1 108 ? -25.406 -3.967 -0.788 1 90.06 108 ASN A O 1
ATOM 860 N N . THR A 1 109 ? -23.781 -4.855 0.425 1 89.12 10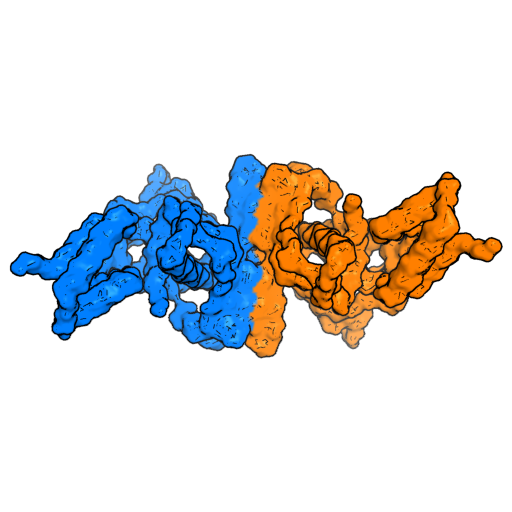9 THR A N 1
ATOM 861 C CA . THR A 1 109 ? -23.844 -3.77 1.396 1 89.12 109 THR A CA 1
ATOM 862 C C . THR A 1 109 ? -22.734 -2.75 1.136 1 89.12 109 THR A C 1
ATOM 864 O O . THR A 1 109 ? -22.797 -1.616 1.616 1 89.12 109 THR A O 1
ATOM 867 N N . GLY A 1 110 ? -21.75 -3.139 0.495 1 89.5 110 GLY A N 1
ATOM 868 C CA . GLY A 1 110 ? -20.609 -2.266 0.279 1 89.5 110 GLY A CA 1
ATOM 869 C C . GLY A 1 110 ? -19.594 -2.312 1.411 1 89.5 110 GLY A C 1
ATOM 870 O O . GLY A 1 110 ? -18.562 -1.652 1.352 1 89.5 110 GLY A O 1
ATOM 871 N N . GLU A 1 111 ? -19.844 -3.062 2.391 1 94.12 111 GLU A N 1
ATOM 872 C CA . GLU A 1 111 ? -18.906 -3.281 3.486 1 94.12 111 GLU A CA 1
ATOM 873 C C . GLU A 1 111 ? -17.641 -3.975 3 1 94.12 111 GLU A C 1
ATOM 875 O O . GLU A 1 111 ? -17.672 -4.738 2.033 1 94.12 111 GLU A O 1
ATOM 880 N N . TYR A 1 112 ? -16.516 -3.621 3.695 1 96.06 112 TYR A N 1
ATOM 881 C CA . TYR A 1 112 ? -15.266 -4.207 3.232 1 96.06 112 TYR A CA 1
ATOM 882 C C . TYR A 1 112 ? -14.297 -4.41 4.391 1 96.06 112 TYR A C 1
ATOM 884 O O . TYR A 1 112 ? -14.477 -3.826 5.465 1 96.06 112 TYR A O 1
ATOM 892 N N . ARG A 1 113 ? -13.359 -5.262 4.207 1 94.19 113 ARG A N 1
ATOM 893 C CA . ARG A 1 113 ? -12.141 -5.434 4.984 1 94.19 113 ARG A CA 1
ATOM 894 C C . ARG A 1 113 ? -10.906 -5.449 4.082 1 94.19 113 ARG A C 1
ATOM 896 O O . ARG A 1 113 ? -10.883 -6.16 3.074 1 94.19 113 ARG A O 1
ATOM 903 N N . LYS A 1 114 ? -9.961 -4.621 4.41 1 95.38 114 LYS A N 1
ATOM 904 C CA . LYS A 1 114 ? -8.758 -4.477 3.598 1 95.38 114 LYS A CA 1
ATOM 905 C C . LYS A 1 114 ? -7.508 -4.801 4.406 1 95.38 114 LYS A C 1
ATOM 907 O O . LYS A 1 114 ? -7.402 -4.422 5.574 1 95.38 114 LYS A O 1
ATOM 912 N N . TYR A 1 115 ? -6.625 -5.531 3.791 1 92.06 115 TYR A N 1
ATOM 913 C CA . TYR A 1 115 ? -5.379 -5.941 4.434 1 92.06 115 TYR A CA 1
ATOM 914 C C . TYR A 1 115 ? -4.188 -5.676 3.523 1 92.06 115 TYR A C 1
ATOM 916 O O . TYR A 1 115 ? -4.27 -5.875 2.309 1 92.06 115 TYR A O 1
ATOM 924 N N . LYS A 1 116 ? -3.135 -5.223 4.168 1 92.44 116 LYS A N 1
ATOM 925 C CA . LYS A 1 116 ? -1.888 -5.164 3.412 1 92.44 116 LYS A CA 1
ATOM 926 C C . LYS A 1 116 ? -1.25 -6.543 3.291 1 92.44 116 LYS A C 1
ATOM 928 O O . LYS A 1 116 ? -1.209 -7.301 4.262 1 92.44 116 LYS A O 1
ATOM 933 N N . LEU A 1 117 ? -0.755 -6.852 2.105 1 90.62 117 LEU A N 1
ATOM 934 C CA . LEU A 1 117 ? -0.133 -8.156 1.891 1 90.62 117 LEU A CA 1
ATOM 935 C C . LEU A 1 117 ? 1.237 -8.219 2.557 1 90.62 117 LEU A C 1
ATOM 937 O O . LEU A 1 117 ? 1.543 -9.18 3.266 1 90.62 117 LEU A O 1
ATOM 941 N N . VAL A 1 118 ? 2.004 -7.176 2.309 1 94.94 118 VAL A N 1
ATOM 942 C CA . VAL A 1 118 ? 3.346 -7.07 2.873 1 94.94 118 VAL A CA 1
ATOM 943 C C . VAL A 1 118 ? 3.465 -5.773 3.674 1 94.94 118 VAL A C 1
ATOM 945 O O . VAL A 1 118 ? 3.219 -4.688 3.148 1 94.94 118 VAL A O 1
ATOM 948 N N . GLY A 1 119 ? 3.912 -5.969 4.914 1 92.38 119 GLY A N 1
ATOM 949 C CA . GLY A 1 119 ? 3.896 -4.805 5.785 1 92.38 119 GLY A CA 1
ATOM 950 C C . GLY A 1 119 ? 5.258 -4.152 5.934 1 92.38 119 GLY A C 1
ATOM 951 O O . GLY A 1 119 ? 5.352 -2.988 6.332 1 92.38 119 GLY A O 1
ATOM 952 N N . PHE A 1 120 ? 6.238 -4.875 5.668 1 94.5 120 PHE A N 1
ATOM 953 C CA . PHE A 1 120 ? 7.59 -4.359 5.84 1 94.5 120 PHE A CA 1
ATOM 954 C C . PHE A 1 120 ? 8.539 -4.961 4.809 1 94.5 120 PHE A C 1
ATOM 956 O O . PHE A 1 120 ? 8.398 -6.129 4.438 1 94.5 120 PHE A O 1
ATOM 963 N N . SER A 1 121 ? 9.406 -4.129 4.312 1 97.38 121 SER A N 1
ATOM 964 C CA . SER A 1 121 ? 10.484 -4.586 3.438 1 97.38 121 SER A CA 1
ATOM 965 C C . SER A 1 121 ? 11.766 -3.791 3.674 1 97.38 121 SER A C 1
ATOM 967 O O . SER A 1 121 ? 11.711 -2.582 3.908 1 97.38 121 SER A O 1
ATOM 969 N N . SER A 1 122 ? 12.914 -4.492 3.615 1 97.75 122 SER A N 1
ATOM 970 C CA . SER A 1 122 ? 14.195 -3.799 3.699 1 97.75 122 SER A CA 1
ATOM 971 C C . SER A 1 122 ? 15.25 -4.469 2.822 1 97.75 122 SER A C 1
ATOM 973 O O . SER A 1 122 ? 15.188 -5.68 2.588 1 97.75 122 SER A O 1
ATOM 975 N N . TRP A 1 123 ? 16.031 -3.678 2.293 1 98.31 123 TRP A N 1
ATOM 976 C CA . TRP A 1 123 ? 17.234 -4.09 1.585 1 98.31 123 TRP A CA 1
ATOM 977 C C . TRP A 1 123 ? 18.484 -3.455 2.207 1 98.31 123 TRP A C 1
ATOM 979 O O . TRP A 1 123 ? 18.828 -2.312 1.896 1 98.31 123 TRP A O 1
ATOM 989 N N . GLU A 1 124 ? 19.109 -4.25 3.084 1 96.81 124 GLU A N 1
ATOM 990 C CA . GLU A 1 124 ? 20.266 -3.799 3.848 1 96.81 124 GLU A CA 1
ATOM 991 C C . GLU A 1 124 ? 21.312 -4.906 3.973 1 96.81 124 GLU A C 1
ATOM 993 O O . GLU A 1 124 ? 20.953 -6.074 4.145 1 96.81 124 GLU A O 1
ATOM 998 N N . ALA A 1 125 ? 22.578 -4.547 3.838 1 95.81 125 ALA A N 1
ATOM 999 C CA . ALA A 1 125 ? 23.688 -5.484 3.984 1 95.81 125 ALA A CA 1
ATOM 1000 C C . ALA A 1 125 ? 23.516 -6.684 3.053 1 95.81 125 ALA A C 1
ATOM 1002 O O . ALA A 1 125 ? 23.766 -7.824 3.451 1 95.81 125 ALA A O 1
ATOM 1003 N N . ASN A 1 126 ? 22.906 -6.441 1.896 1 95.75 126 ASN A N 1
ATOM 1004 C CA . ASN A 1 126 ? 22.734 -7.457 0.859 1 95.75 126 ASN A CA 1
ATOM 1005 C C . ASN A 1 126 ? 21.75 -8.539 1.284 1 95.75 126 ASN A C 1
ATOM 1007 O O . ASN A 1 126 ? 21.938 -9.711 0.947 1 95.75 126 ASN A O 1
ATOM 1011 N N . VAL A 1 127 ? 20.875 -8.125 2.09 1 98.12 127 VAL A N 1
ATOM 1012 C CA . VAL A 1 127 ? 19.828 -9.039 2.531 1 98.12 127 VAL A CA 1
ATOM 1013 C C . VAL A 1 127 ? 18.453 -8.367 2.367 1 98.12 127 VAL A C 1
ATOM 1015 O O . VAL A 1 127 ? 18.25 -7.242 2.83 1 98.12 127 VAL A O 1
ATOM 1018 N N . LEU A 1 128 ? 17.609 -9.016 1.635 1 98.38 128 LEU A N 1
ATOM 1019 C CA . LEU A 1 128 ? 16.234 -8.57 1.537 1 98.38 128 LEU A CA 1
ATOM 1020 C C . LEU A 1 128 ? 15.398 -9.133 2.684 1 98.38 128 LEU A C 1
ATOM 1022 O O . LEU A 1 128 ? 15.422 -10.344 2.938 1 98.38 128 LEU A O 1
ATOM 1026 N N . THR A 1 129 ? 14.719 -8.297 3.371 1 98.38 129 THR A N 1
ATOM 1027 C CA . THR A 1 129 ? 13.812 -8.711 4.434 1 98.38 129 THR A CA 1
ATOM 1028 C C . THR A 1 129 ? 12.367 -8.367 4.074 1 98.38 129 THR A C 1
ATOM 1030 O O . THR A 1 129 ? 12.078 -7.238 3.678 1 98.38 129 THR A O 1
ATOM 1033 N N . LEU A 1 130 ? 11.508 -9.328 4.172 1 97.94 130 LEU A N 1
ATOM 1034 C CA . LEU A 1 130 ? 10.078 -9.148 3.938 1 97.94 130 LEU A CA 1
ATOM 1035 C C . LEU A 1 130 ? 9.266 -9.656 5.121 1 97.94 130 LEU A C 1
ATOM 1037 O O . LEU A 1 130 ? 9.602 -10.688 5.715 1 97.94 130 LEU A O 1
ATOM 1041 N N . SER A 1 131 ? 8.234 -8.891 5.488 1 95.62 131 SER A N 1
ATOM 1042 C CA . SER A 1 131 ? 7.355 -9.32 6.574 1 95.62 131 SER A CA 1
ATOM 1043 C C . SER A 1 131 ? 5.887 -9.242 6.168 1 95.62 131 SER A C 1
ATOM 1045 O O . SER A 1 131 ? 5.488 -8.328 5.438 1 95.62 131 SER A O 1
ATOM 1047 N N . ILE A 1 132 ? 5.121 -10.18 6.648 1 93.94 132 ILE A N 1
ATOM 1048 C CA . ILE A 1 132 ? 3.682 -10.18 6.414 1 93.94 132 ILE A CA 1
ATOM 1049 C C . ILE A 1 132 ? 2.941 -10.188 7.75 1 93.94 132 ILE A C 1
ATOM 1051 O O . ILE A 1 132 ? 3.523 -10.508 8.789 1 93.94 132 ILE A O 1
ATOM 1055 N N . ASP A 1 133 ? 1.749 -9.812 7.715 1 86.5 133 ASP A N 1
ATOM 1056 C CA . ASP A 1 133 ? 0.94 -9.773 8.93 1 86.5 133 ASP A CA 1
ATOM 1057 C C . ASP A 1 133 ? 0.288 -11.133 9.188 1 86.5 133 ASP A C 1
ATOM 1059 O O . ASP A 1 133 ? 0.211 -11.977 8.297 1 86.5 133 ASP A O 1
ATOM 1063 N N . LYS A 1 134 ? -0.221 -11.281 10.367 1 87.12 134 LYS A N 1
ATOM 1064 C CA . LYS A 1 134 ? -0.805 -12.539 10.828 1 87.12 134 LYS A CA 1
ATOM 1065 C C . LYS A 1 134 ? -2.055 -12.883 10.023 1 87.12 134 LYS A C 1
ATOM 1067 O O . LYS A 1 134 ? -2.279 -14.047 9.688 1 87.12 134 LYS A O 1
ATOM 1072 N N . GLU A 1 135 ? -2.82 -11.891 9.75 1 85 135 GLU A N 1
ATOM 1073 C CA . GLU A 1 135 ? -4.059 -12.125 9.016 1 85 135 GLU A CA 1
ATOM 1074 C C . GLU A 1 135 ? -3.779 -12.656 7.609 1 85 135 GLU A C 1
ATOM 1076 O O . GLU A 1 135 ? -4.492 -13.531 7.117 1 85 135 GLU A O 1
ATOM 1081 N N . VAL A 1 136 ? -2.764 -12.141 7.055 1 89.19 136 VAL A N 1
ATOM 1082 C CA . VAL A 1 136 ? -2.383 -12.562 5.711 1 89.19 136 VAL A CA 1
ATOM 1083 C C . VAL A 1 136 ? -1.849 -13.992 5.754 1 89.19 136 VAL A C 1
ATOM 1085 O O . VAL A 1 136 ? -2.205 -14.82 4.91 1 89.19 136 VAL A O 1
ATOM 1088 N N . ALA A 1 137 ? -1.018 -14.258 6.715 1 92.19 137 ALA A N 1
ATOM 1089 C CA . ALA A 1 137 ? -0.466 -15.594 6.879 1 92.19 137 ALA A CA 1
ATOM 1090 C C . ALA A 1 137 ? -1.576 -16.641 7.027 1 92.19 137 ALA A C 1
ATOM 1092 O O . ALA A 1 137 ? -1.476 -17.734 6.492 1 92.19 137 ALA A O 1
ATOM 1093 N N . GLU A 1 138 ? -2.6 -16.266 7.715 1 89.06 138 GLU A N 1
ATOM 1094 C CA . GLU A 1 138 ? -3.732 -17.156 7.918 1 89.06 138 GLU A CA 1
ATOM 1095 C C . GLU A 1 138 ? -4.391 -17.516 6.59 1 89.06 138 GLU A C 1
ATOM 1097 O O . GLU A 1 138 ? -4.754 -18.672 6.363 1 89.06 138 GLU A O 1
ATOM 1102 N N . VAL A 1 139 ? -4.496 -16.578 5.781 1 86 139 VAL A N 1
ATOM 1103 C CA . VAL A 1 139 ? -5.152 -16.781 4.492 1 86 139 VAL A CA 1
ATOM 1104 C C . VAL A 1 139 ? -4.246 -17.609 3.58 1 86 139 VAL A C 1
ATOM 1106 O O . VAL A 1 139 ? -4.715 -18.516 2.896 1 86 139 VAL A O 1
ATOM 1109 N N . LEU A 1 140 ? -3.025 -17.297 3.633 1 90.94 140 LEU A N 1
ATOM 1110 C CA . LEU A 1 140 ? -2.076 -17.953 2.744 1 90.94 140 LEU A CA 1
ATOM 1111 C C . LEU A 1 140 ? -1.917 -19.422 3.117 1 90.94 140 LEU A C 1
ATOM 1113 O O . LEU A 1 140 ? -1.691 -20.266 2.246 1 90.94 140 LEU A O 1
ATOM 1117 N N . LEU A 1 141 ? -2.125 -19.734 4.352 1 92.12 141 LEU A N 1
ATOM 1118 C CA . LEU A 1 141 ? -1.91 -21.094 4.832 1 92.12 141 LEU A CA 1
ATOM 1119 C C . LEU A 1 141 ? -3.227 -21.859 4.898 1 92.12 141 LEU A C 1
ATOM 1121 O O . LEU A 1 141 ? -3.248 -23.031 5.281 1 92.12 141 LEU A O 1
ATOM 1125 N N . ASN A 1 142 ? -4.27 -21.203 4.5 1 89.81 142 ASN A N 1
ATOM 1126 C CA . ASN A 1 142 ? -5.566 -21.859 4.562 1 89.81 142 ASN A CA 1
ATOM 1127 C C . ASN A 1 142 ? -5.812 -22.734 3.326 1 89.81 142 ASN A C 1
ATOM 1129 O O . ASN A 1 142 ? -6.277 -22.234 2.301 1 89.81 142 ASN A O 1
ATOM 1133 N N . TYR A 1 143 ? -5.727 -24.047 3.533 1 90.38 143 TYR A N 1
ATOM 1134 C CA . TYR A 1 143 ? -5.852 -24.953 2.404 1 90.38 143 TYR A CA 1
ATOM 1135 C C . TYR A 1 143 ? -7.176 -25.719 2.457 1 90.38 143 TYR A C 1
ATOM 1137 O O . TYR A 1 143 ? -7.352 -26.719 1.766 1 90.38 143 TYR A O 1
ATOM 1145 N N . SER A 1 144 ? -8.062 -25.219 3.279 1 89.88 144 SER A N 1
ATOM 1146 C CA . SER A 1 144 ? -9.32 -25.922 3.496 1 89.88 144 SER A CA 1
ATOM 1147 C C . SER A 1 144 ? -10.133 -26.016 2.207 1 89.88 144 SER A C 1
ATOM 1149 O O . SER A 1 144 ? -10.836 -27 1.976 1 89.88 144 SER A O 1
ATOM 1151 N N . ALA A 1 145 ? -10.016 -25.062 1.34 1 90.06 145 ALA A N 1
ATOM 1152 C CA . ALA A 1 145 ? -10.773 -25.031 0.088 1 90.06 145 ALA A CA 1
ATOM 1153 C C . ALA A 1 145 ? -9.969 -25.672 -1.046 1 90.06 145 ALA A C 1
ATOM 1155 O O . ALA A 1 145 ? -10.344 -25.562 -2.217 1 90.06 145 ALA A O 1
ATOM 1156 N N . GLY A 1 146 ? -8.891 -26.234 -0.713 1 91.5 146 GLY A N 1
ATOM 1157 C CA . GLY A 1 146 ? -8.023 -26.828 -1.71 1 91.5 146 GLY A CA 1
ATOM 1158 C C . GLY A 1 146 ? -6.762 -26.031 -1.975 1 91.5 146 GLY A C 1
ATOM 1159 O O . GLY A 1 146 ? -6.684 -24.859 -1.617 1 91.5 146 GLY A O 1
ATOM 1160 N N . PHE A 1 147 ? -5.832 -26.719 -2.539 1 94.25 147 PHE A N 1
ATOM 1161 C CA . PHE A 1 147 ? -4.566 -26.062 -2.844 1 94.25 147 PHE A CA 1
ATOM 1162 C C . PHE A 1 147 ? -3.918 -26.672 -4.078 1 94.25 147 PHE A C 1
ATOM 1164 O O . PHE A 1 147 ? -4.289 -27.781 -4.496 1 94.25 147 PHE A O 1
ATOM 1171 N N . ALA A 1 148 ? -3.039 -25.938 -4.676 1 94.94 148 ALA A N 1
ATOM 1172 C CA . ALA A 1 148 ? -2.229 -26.391 -5.801 1 94.94 148 ALA A CA 1
ATOM 1173 C C . ALA A 1 148 ? -0.748 -26.422 -5.438 1 94.94 148 ALA A C 1
ATOM 1175 O O . ALA A 1 148 ? -0.265 -25.547 -4.703 1 94.94 148 ALA A O 1
ATOM 1176 N N . VAL A 1 149 ? -0.123 -27.453 -5.941 1 94.38 149 VAL A N 1
ATOM 1177 C CA . VAL A 1 149 ? 1.322 -27.578 -5.785 1 94.38 149 VAL A CA 1
ATOM 1178 C C . VAL A 1 149 ? 2.016 -27.234 -7.102 1 94.38 149 VAL A C 1
ATOM 1180 O O . VAL A 1 149 ? 1.83 -27.938 -8.102 1 94.38 149 VAL A O 1
ATOM 1183 N N . ILE A 1 150 ? 2.814 -26.234 -7.074 1 96.56 150 ILE A N 1
ATOM 1184 C CA . ILE A 1 150 ? 3.412 -25.688 -8.289 1 96.56 150 ILE A CA 1
ATOM 1185 C C . ILE A 1 150 ? 4.918 -25.938 -8.273 1 96.56 150 ILE A C 1
ATOM 1187 O O . ILE A 1 150 ? 5.566 -25.812 -7.234 1 96.56 150 ILE A O 1
ATOM 1191 N N . ASP A 1 151 ? 5.438 -26.25 -9.414 1 94.19 151 ASP A N 1
ATOM 1192 C CA . ASP A 1 151 ? 6.875 -26.453 -9.547 1 94.19 151 ASP A CA 1
ATOM 1193 C C . ASP A 1 151 ? 7.629 -25.141 -9.336 1 94.19 151 ASP A C 1
ATOM 1195 O O . ASP A 1 151 ? 7.387 -24.156 -10.039 1 94.19 151 ASP A O 1
ATOM 1199 N N . PHE A 1 152 ? 8.555 -25.172 -8.445 1 95.75 152 PHE A N 1
ATOM 1200 C CA . PHE A 1 152 ? 9.281 -23.969 -8.031 1 95.75 152 PHE A CA 1
ATOM 1201 C C . PHE A 1 152 ? 10.172 -23.469 -9.156 1 95.75 152 PHE A C 1
ATOM 1203 O O . PHE A 1 152 ? 10.109 -22.281 -9.523 1 95.75 152 PHE A O 1
ATOM 1210 N N . LYS A 1 153 ? 10.961 -24.297 -9.711 1 93.19 153 LYS A N 1
ATOM 1211 C CA . LYS A 1 153 ? 11.898 -23.922 -10.766 1 93.19 153 LYS A CA 1
ATOM 1212 C C . LYS A 1 153 ? 11.156 -23.375 -11.984 1 93.19 153 LYS A C 1
ATOM 1214 O O . LYS A 1 153 ? 11.57 -22.359 -12.562 1 93.19 153 LYS A O 1
ATOM 1219 N N . LEU A 1 154 ? 10.102 -24.094 -12.336 1 95.25 154 LEU A N 1
ATOM 1220 C CA . LEU A 1 154 ? 9.312 -23.656 -13.484 1 95.25 154 LEU A CA 1
ATOM 1221 C C . LEU A 1 154 ? 8.719 -22.281 -13.258 1 95.25 154 LEU A C 1
ATOM 1223 O O . LEU A 1 154 ? 8.758 -21.422 -14.141 1 95.25 154 LEU A O 1
ATOM 1227 N N . MET A 1 155 ? 8.188 -22.031 -12.094 1 96.88 155 MET A N 1
ATOM 1228 C CA . MET A 1 155 ? 7.57 -20.75 -11.75 1 96.88 155 MET A CA 1
ATOM 1229 C C . MET A 1 155 ? 8.562 -19.594 -11.914 1 96.88 155 MET A C 1
ATOM 1231 O O . MET A 1 155 ? 8.242 -18.578 -12.516 1 96.88 155 MET A O 1
ATOM 1235 N N . PHE A 1 156 ? 9.758 -19.75 -11.5 1 95.06 156 PHE A N 1
ATOM 1236 C CA . PHE A 1 156 ? 10.734 -18.672 -11.492 1 95.06 156 PHE A CA 1
ATOM 1237 C C . PHE A 1 156 ? 11.414 -18.547 -12.852 1 95.06 156 PHE A C 1
ATOM 1239 O O . PHE A 1 156 ? 12.07 -17.531 -13.133 1 95.06 156 PHE A O 1
ATOM 1246 N N . ALA A 1 157 ? 11.227 -19.531 -13.695 1 94 157 ALA A N 1
ATOM 1247 C CA . ALA A 1 157 ? 11.758 -19.469 -15.047 1 94 157 ALA A CA 1
ATOM 1248 C C . ALA A 1 157 ? 10.867 -18.625 -15.953 1 94 157 ALA A C 1
ATOM 1250 O O . ALA A 1 157 ? 11.305 -18.156 -17 1 94 157 ALA A O 1
ATOM 1251 N N . LEU A 1 158 ? 9.648 -18.469 -15.555 1 96.19 158 LEU A N 1
ATOM 1252 C CA . LEU A 1 158 ? 8.695 -17.688 -16.344 1 96.19 158 LEU A CA 1
ATOM 1253 C C . LEU A 1 158 ? 8.859 -16.203 -16.078 1 96.19 158 LEU A C 1
ATOM 1255 O O . LEU A 1 158 ? 9.023 -15.773 -14.93 1 96.19 158 LEU A O 1
ATOM 1259 N N . LYS A 1 159 ? 8.766 -15.391 -17.109 1 92.38 159 LYS A N 1
ATOM 1260 C CA . LYS A 1 159 ? 9.109 -13.977 -16.969 1 92.38 159 LYS A CA 1
ATOM 1261 C C . LYS A 1 159 ? 7.863 -13.102 -17.094 1 92.38 159 LYS A C 1
ATOM 1263 O O . LYS A 1 159 ? 7.848 -11.961 -16.609 1 92.38 159 LYS A O 1
ATOM 1268 N N . ASN A 1 160 ? 6.93 -13.672 -17.641 1 94.25 160 ASN A N 1
ATOM 1269 C CA . ASN A 1 160 ? 5.711 -12.906 -17.875 1 94.25 160 ASN A CA 1
ATOM 1270 C C . ASN A 1 160 ? 4.672 -13.156 -16.781 1 94.25 160 ASN A C 1
ATOM 1272 O O . ASN A 1 160 ? 4.535 -14.273 -16.297 1 94.25 160 ASN A O 1
ATOM 1276 N N . LYS A 1 161 ? 3.949 -12.031 -16.516 1 95.31 161 LYS A N 1
ATOM 1277 C CA . LYS A 1 161 ? 2.973 -12.125 -15.438 1 95.31 161 LYS A CA 1
ATOM 1278 C C . LYS A 1 161 ? 1.878 -13.141 -15.773 1 95.31 161 LYS A C 1
ATOM 1280 O O . LYS A 1 161 ? 1.436 -13.891 -14.906 1 95.31 161 LYS A O 1
ATOM 1285 N N . ASN A 1 162 ? 1.444 -13.188 -16.984 1 96.19 162 ASN A N 1
ATOM 1286 C CA . ASN A 1 162 ? 0.374 -14.094 -17.391 1 96.19 162 ASN A CA 1
ATOM 1287 C C . ASN A 1 162 ? 0.838 -15.547 -17.359 1 96.19 162 ASN A C 1
ATOM 1289 O O . ASN A 1 162 ? 0.066 -16.438 -17.031 1 96.19 162 ASN A O 1
ATOM 1293 N N . GLU A 1 163 ? 2.066 -15.766 -17.766 1 97.44 163 GLU A N 1
ATOM 1294 C CA . GLU A 1 163 ? 2.625 -17.109 -17.703 1 97.44 163 GLU A CA 1
ATOM 1295 C C . GLU A 1 163 ? 2.557 -17.688 -16.297 1 97.44 163 GLU A C 1
ATOM 1297 O O . GLU A 1 163 ? 2.1 -18.812 -16.094 1 97.44 163 GLU A O 1
ATOM 1302 N N . LYS A 1 164 ? 2.938 -16.891 -15.383 1 97.19 164 LYS A N 1
ATOM 1303 C CA . LYS A 1 164 ? 2.967 -17.312 -13.984 1 97.19 164 LYS A CA 1
ATOM 1304 C C . LYS A 1 164 ? 1.559 -17.594 -13.469 1 97.19 164 LYS A C 1
ATOM 1306 O O . LYS A 1 164 ? 1.327 -18.594 -12.797 1 97.19 164 LYS A O 1
ATOM 1311 N N . ARG A 1 165 ? 0.665 -16.766 -13.797 1 96.94 165 ARG A N 1
ATOM 1312 C CA . ARG A 1 165 ? -0.708 -16.906 -13.32 1 96.94 165 ARG A CA 1
ATOM 1313 C C . ARG A 1 165 ? -1.392 -18.094 -13.977 1 96.94 165 ARG A C 1
ATOM 1315 O O . ARG A 1 165 ? -2.137 -18.828 -13.32 1 96.94 165 ARG A O 1
ATOM 1322 N N . ILE A 1 166 ? -1.185 -18.25 -15.211 1 97.19 166 ILE A N 1
ATOM 1323 C CA . ILE A 1 166 ? -1.774 -19.391 -15.906 1 97.19 166 ILE A CA 1
ATOM 1324 C C . ILE A 1 166 ? -1.228 -20.688 -15.32 1 97.19 166 ILE A C 1
ATOM 1326 O O . ILE A 1 166 ? -1.974 -21.656 -15.125 1 97.19 166 ILE A O 1
ATOM 1330 N N . LEU A 1 167 ? 0.045 -20.688 -15.07 1 97.75 167 LEU A N 1
ATOM 1331 C CA . LEU A 1 167 ? 0.628 -21.859 -14.43 1 97.75 167 LEU A CA 1
ATOM 1332 C C . LEU A 1 167 ? -0.076 -22.172 -13.117 1 97.75 167 LEU A C 1
ATOM 1334 O O . LEU A 1 167 ? -0.369 -23.328 -12.82 1 97.75 167 LEU A O 1
ATOM 1338 N N . ASP A 1 168 ? -0.373 -21.172 -12.297 1 96.62 168 ASP A N 1
ATOM 1339 C CA . ASP A 1 168 ? -1.121 -21.344 -11.055 1 96.62 168 ASP A CA 1
ATOM 1340 C C . ASP A 1 168 ? -2.473 -22 -11.32 1 96.62 168 ASP A C 1
ATOM 1342 O O . ASP A 1 168 ? -2.84 -22.953 -10.633 1 96.62 168 ASP A O 1
ATOM 1346 N N . LEU A 1 169 ? -3.104 -21.516 -12.289 1 96.19 169 LEU A N 1
ATOM 1347 C CA . LEU A 1 169 ? -4.469 -21.938 -12.586 1 96.19 169 LEU A CA 1
ATOM 1348 C C . LEU A 1 169 ? -4.492 -23.391 -13.039 1 96.19 169 LEU A C 1
ATOM 1350 O O . LEU A 1 169 ? -5.289 -24.188 -12.539 1 96.19 169 LEU A O 1
ATOM 1354 N N . ILE A 1 170 ? -3.639 -23.75 -13.93 1 96.25 170 ILE A N 1
ATOM 1355 C CA . ILE A 1 170 ? -3.674 -25.094 -14.477 1 96.25 170 ILE A CA 1
ATOM 1356 C C . ILE A 1 170 ? -3.145 -26.078 -13.438 1 96.25 170 ILE A C 1
ATOM 1358 O O . ILE A 1 170 ? -3.516 -27.266 -13.453 1 96.25 170 ILE A O 1
ATOM 1362 N N . SER A 1 171 ? -2.318 -25.594 -12.57 1 95.75 171 SER A N 1
ATOM 1363 C CA . SER A 1 171 ? -1.743 -26.469 -11.555 1 95.75 171 SER A CA 1
ATOM 1364 C C . SER A 1 171 ? -2.807 -26.953 -10.57 1 95.75 171 SER A C 1
ATOM 1366 O O . SER A 1 171 ? -2.598 -27.938 -9.852 1 95.75 171 SER A O 1
ATOM 1368 N N . ARG A 1 172 ? -3.883 -26.297 -10.531 1 93.81 172 ARG A N 1
ATOM 1369 C CA . ARG A 1 172 ? -4.992 -26.734 -9.688 1 93.81 172 ARG A CA 1
ATOM 1370 C C . ARG A 1 172 ? -5.543 -28.078 -10.164 1 93.81 172 ARG A C 1
ATOM 1372 O O . ARG A 1 172 ? -6.188 -28.781 -9.391 1 93.81 172 ARG A O 1
ATOM 1379 N N . PHE A 1 173 ? -5.238 -28.438 -11.336 1 92.5 173 PHE A N 1
ATOM 1380 C CA . PHE A 1 173 ? -5.867 -29.609 -11.938 1 92.5 173 PHE A CA 1
ATOM 1381 C C . PHE A 1 173 ? -4.832 -30.688 -12.242 1 92.5 173 PHE A C 1
ATOM 1383 O O . PHE A 1 173 ? -5.109 -31.625 -12.984 1 92.5 173 PHE A O 1
ATOM 1390 N N . LYS A 1 174 ? -3.76 -30.484 -11.625 1 89.06 174 LYS A N 1
ATOM 1391 C CA . LYS A 1 174 ? -2.744 -31.531 -11.75 1 89.06 174 LYS A CA 1
ATOM 1392 C C . LYS A 1 174 ? -3.279 -32.875 -11.281 1 89.06 174 LYS A C 1
ATOM 1394 O O . LYS A 1 174 ? -3.895 -32.969 -10.219 1 89.06 174 LYS A O 1
ATOM 1399 N N . GLY A 1 175 ? -3.025 -33.875 -12.094 1 78.5 175 GLY A N 1
ATOM 1400 C CA . GLY A 1 175 ? -3.346 -35.219 -11.68 1 78.5 175 GLY A CA 1
ATOM 1401 C C . GLY A 1 175 ? -4.805 -35.594 -11.891 1 78.5 175 GLY A C 1
ATOM 1402 O O . GLY A 1 175 ? -5.203 -36.75 -11.672 1 78.5 175 GLY A O 1
ATOM 1403 N N . LYS A 1 176 ? -5.586 -34.562 -12.141 1 79.12 176 LYS A N 1
ATOM 1404 C CA . LYS A 1 176 ? -6.988 -34.844 -12.422 1 79.12 176 LYS A CA 1
ATOM 1405 C C . LYS A 1 176 ? -7.188 -35.281 -13.867 1 79.12 176 LYS A C 1
ATOM 1407 O O . LYS A 1 176 ? -6.785 -34.562 -14.797 1 79.12 176 LYS A O 1
ATOM 1412 N N . LYS A 1 177 ? -7.641 -36.5 -13.891 1 76.44 177 LYS A N 1
ATOM 1413 C CA . LYS A 1 177 ? -7.848 -37 -15.234 1 76.44 177 LYS A CA 1
ATOM 1414 C C . LYS A 1 177 ? -9.047 -36.344 -15.906 1 76.44 177 LYS A C 1
ATOM 1416 O O . LYS A 1 177 ? -10.117 -36.25 -15.297 1 76.44 177 LYS A O 1
ATOM 1421 N N . ASN A 1 178 ? -8.898 -35.781 -17.062 1 80.44 178 ASN A N 1
ATOM 1422 C CA . ASN A 1 178 ? -9.93 -35.281 -17.953 1 80.44 178 ASN A CA 1
ATOM 1423 C C . ASN A 1 178 ? -10.617 -34.031 -17.375 1 80.44 178 ASN A C 1
ATOM 1425 O O . ASN A 1 178 ? -11.805 -33.812 -17.625 1 80.44 178 ASN A O 1
ATOM 1429 N N . THR A 1 179 ? -10.102 -33.438 -16.359 1 87.12 179 THR A N 1
ATOM 1430 C CA . THR A 1 179 ? -10.625 -32.188 -15.844 1 87.12 179 THR A CA 1
ATOM 1431 C C . THR A 1 179 ? -9.633 -31.047 -16.078 1 87.12 179 THR A C 1
ATOM 1433 O O . THR A 1 179 ? -8.445 -31.188 -15.781 1 87.12 179 THR A O 1
ATOM 1436 N N . PHE A 1 180 ? -10.195 -30.031 -16.641 1 92.88 180 PHE A N 1
ATOM 1437 C CA . PHE A 1 180 ? -9.336 -28.906 -17.031 1 92.88 180 PHE A CA 1
ATOM 1438 C C . PHE A 1 180 ? -9.867 -27.594 -16.469 1 92.88 180 PHE A C 1
ATOM 1440 O O . PHE A 1 180 ? -11.016 -27.531 -16.016 1 92.88 180 PHE A O 1
ATOM 1447 N N . PHE A 1 181 ? -9 -26.672 -16.469 1 94.88 181 PHE A N 1
ATOM 1448 C CA . PHE A 1 181 ? -9.422 -25.328 -16.062 1 94.88 181 PHE A CA 1
ATOM 1449 C C . PHE A 1 181 ? -10.391 -24.734 -17.094 1 94.88 181 PHE A C 1
ATOM 1451 O O . PHE A 1 181 ? -10.078 -24.656 -18.281 1 94.88 181 PHE A O 1
ATOM 1458 N N . LYS A 1 182 ? -11.516 -24.453 -16.609 1 96.19 182 LYS A N 1
ATOM 1459 C CA . LYS A 1 182 ? -12.57 -23.891 -17.453 1 96.19 182 LYS A CA 1
ATOM 1460 C C . LYS A 1 182 ? -13.281 -22.734 -16.75 1 96.19 182 LYS A C 1
ATOM 1462 O O . LYS A 1 182 ? -13.68 -22.875 -15.586 1 96.19 182 LYS A O 1
ATOM 1467 N N . CYS A 1 183 ? -13.391 -21.641 -17.438 1 96.12 183 CYS A N 1
ATOM 1468 C CA . CYS A 1 183 ? -14.094 -20.516 -16.844 1 96.12 183 CYS A CA 1
ATOM 1469 C C . CYS A 1 183 ? -14.555 -19.531 -17.922 1 96.12 183 CYS A C 1
ATOM 1471 O O . CYS A 1 183 ? -14.219 -19.688 -19.094 1 96.12 183 CYS A O 1
ATOM 1473 N N . ARG A 1 184 ? -15.328 -18.594 -17.484 1 96.19 184 ARG A N 1
ATOM 1474 C CA . ARG A 1 184 ? -15.711 -17.516 -18.391 1 96.19 184 ARG A CA 1
ATOM 1475 C C . ARG A 1 184 ? -14.523 -16.609 -18.672 1 96.19 184 ARG A C 1
ATOM 1477 O O . ARG A 1 184 ? -13.68 -16.375 -17.812 1 96.19 184 ARG A O 1
ATOM 1484 N N . ILE A 1 185 ? -14.562 -16.031 -19.797 1 95.75 185 ILE A N 1
ATOM 1485 C CA . ILE A 1 185 ? -13.477 -15.148 -20.219 1 95.75 185 ILE A CA 1
ATOM 1486 C C . ILE A 1 185 ? -13.414 -13.945 -19.281 1 95.75 185 ILE A C 1
ATOM 1488 O O . ILE A 1 185 ? -12.32 -13.508 -18.891 1 95.75 185 ILE A O 1
ATOM 1492 N N . LYS A 1 186 ? -14.516 -13.461 -18.891 1 94.88 186 LYS A N 1
ATOM 1493 C CA . LYS A 1 186 ? -14.547 -12.32 -17.969 1 94.88 186 LYS A CA 1
ATOM 1494 C C . LYS A 1 186 ? -13.875 -12.664 -16.641 1 94.88 186 LYS A C 1
ATOM 1496 O O . LYS A 1 186 ? -13.125 -11.859 -16.094 1 94.88 186 LYS A O 1
ATOM 1501 N N . ASP A 1 187 ? -14.086 -13.82 -16.141 1 95 187 ASP A N 1
ATOM 1502 C CA . ASP A 1 187 ? -13.492 -14.266 -14.891 1 95 187 ASP A CA 1
ATOM 1503 C C . ASP A 1 187 ? -11.984 -14.469 -15.039 1 95 187 ASP A C 1
ATOM 1505 O O . ASP A 1 187 ? -11.227 -14.141 -14.125 1 95 187 ASP A O 1
ATOM 1509 N N . LEU A 1 188 ? -11.656 -14.984 -16.125 1 95.75 188 LEU A N 1
ATOM 1510 C CA . LEU A 1 188 ? -10.234 -15.18 -16.406 1 95.75 188 LEU A CA 1
ATOM 1511 C C . LEU A 1 188 ? -9.492 -13.844 -16.406 1 95.75 188 LEU A C 1
ATOM 1513 O O . LEU A 1 188 ? -8.398 -13.734 -15.852 1 95.75 188 LEU A O 1
ATOM 1517 N N . CYS A 1 189 ? -10.094 -12.906 -17.062 1 94.94 189 CYS A N 1
ATOM 1518 C CA . CYS A 1 189 ? -9.5 -11.57 -17.125 1 94.94 189 CYS A CA 1
ATOM 1519 C C . CYS A 1 189 ? -9.32 -11 -15.727 1 94.94 189 CYS A C 1
ATOM 1521 O O . CYS A 1 189 ? -8.289 -10.383 -15.438 1 94.94 189 CYS A O 1
ATOM 1523 N N . GLU A 1 190 ? -10.25 -11.273 -14.883 1 93 190 GLU A N 1
ATOM 1524 C CA . GLU A 1 190 ? -10.156 -10.812 -13.5 1 93 190 GLU A CA 1
ATOM 1525 C C . GLU A 1 190 ? -9.008 -11.5 -12.766 1 93 190 GLU A C 1
ATOM 1527 O O . GLU A 1 190 ? -8.266 -10.859 -12.023 1 93 190 GLU A O 1
ATOM 1532 N N . MET A 1 191 ? -8.867 -12.719 -13.016 1 94.06 191 MET A N 1
ATOM 1533 C CA . MET A 1 191 ? -7.824 -13.492 -12.344 1 94.06 191 MET A CA 1
ATOM 1534 C C . MET A 1 191 ? -6.441 -13.07 -12.82 1 94.06 191 MET A C 1
ATOM 1536 O O . MET A 1 191 ? -5.48 -13.086 -12.047 1 94.06 191 MET A O 1
ATOM 1540 N N . LEU A 1 192 ? -6.383 -12.688 -14.031 1 94.94 192 LEU A N 1
ATOM 1541 C CA . LEU A 1 192 ? -5.094 -12.352 -14.625 1 94.94 192 LEU A CA 1
ATOM 1542 C C . LEU A 1 192 ? -4.809 -10.859 -14.5 1 94.94 192 LEU A C 1
ATOM 1544 O O . LEU A 1 192 ? -3.676 -10.422 -14.711 1 94.94 192 LEU A O 1
ATOM 1548 N N . GLY A 1 193 ? -5.758 -10.109 -14.227 1 91.88 193 GLY A N 1
ATOM 1549 C CA . GLY A 1 193 ? -5.602 -8.664 -14.117 1 91.88 193 GLY A CA 1
ATOM 1550 C C . GLY A 1 193 ? -5.504 -7.973 -15.461 1 91.88 193 GLY A C 1
ATOM 1551 O O . GLY A 1 193 ? -4.688 -7.066 -15.641 1 91.88 193 GLY A O 1
ATOM 1552 N N . VAL A 1 194 ? -6.246 -8.461 -16.391 1 93.12 194 VAL A N 1
ATOM 1553 C CA . VAL A 1 194 ? -6.27 -7.848 -17.703 1 93.12 194 VAL A CA 1
ATOM 1554 C C . VAL A 1 194 ? -7.707 -7.492 -18.094 1 93.12 194 VAL A C 1
ATOM 1556 O O . VAL A 1 194 ? -8.656 -7.941 -17.438 1 93.12 194 VAL A O 1
ATOM 1559 N N . SER A 1 195 ? -7.75 -6.613 -19.062 1 91.56 195 SER A N 1
ATOM 1560 C CA . SER A 1 195 ? -9.062 -6.23 -19.578 1 91.56 195 SER A CA 1
ATOM 1561 C C . SER A 1 195 ? -9.242 -6.691 -21.016 1 91.56 195 SER A C 1
ATOM 1563 O O . SER A 1 195 ? -8.422 -6.387 -21.891 1 91.56 195 SER A O 1
ATOM 1565 N N . TYR A 1 196 ? -10.352 -7.359 -21.172 1 90.62 196 TYR A N 1
ATOM 1566 C CA . TYR A 1 196 ? -10.664 -7.848 -22.5 1 90.62 196 TYR A CA 1
ATOM 1567 C C . TYR A 1 196 ? -10.75 -6.695 -23.5 1 90.62 196 TYR A C 1
ATOM 1569 O O . TYR A 1 196 ? -10.344 -6.836 -24.656 1 90.62 196 TYR A O 1
ATOM 1577 N N . GLY A 1 197 ? -11.188 -5.547 -23.094 1 89.94 197 GLY A N 1
ATOM 1578 C CA . GLY A 1 197 ? -11.383 -4.383 -23.953 1 89.94 197 GLY A CA 1
ATOM 1579 C C . GLY A 1 197 ? -10.086 -3.76 -24.422 1 89.94 197 GLY A C 1
ATOM 1580 O O . GLY A 1 197 ? -10.07 -2.963 -25.359 1 89.94 197 GLY A O 1
ATOM 1581 N N . ASP A 1 198 ? -9.031 -4.133 -23.859 1 91.56 198 ASP A N 1
ATOM 1582 C CA . ASP A 1 198 ? -7.738 -3.58 -24.234 1 91.56 198 ASP A CA 1
ATOM 1583 C C . ASP A 1 198 ? -7.223 -4.219 -25.516 1 91.56 198 ASP A C 1
ATOM 1585 O O . ASP A 1 198 ? -6.238 -3.756 -26.094 1 91.56 198 ASP A O 1
ATOM 1589 N N . TYR A 1 199 ? -7.984 -5.219 -25.984 1 92.12 199 TYR A N 1
ATOM 1590 C CA . TYR A 1 199 ? -7.551 -5.945 -27.172 1 92.12 199 TYR A CA 1
ATOM 1591 C C . TYR A 1 199 ? -8.5 -5.699 -28.344 1 92.12 199 TYR A C 1
ATOM 1593 O O . TYR A 1 199 ? -9.711 -5.566 -28.141 1 92.12 199 TYR A O 1
ATOM 1601 N N . ALA A 1 200 ? -7.949 -5.652 -29.516 1 87.12 200 ALA A N 1
ATOM 1602 C CA . ALA A 1 200 ? -8.711 -5.324 -30.719 1 87.12 200 ALA A CA 1
ATOM 1603 C C . ALA A 1 200 ? -9.789 -6.363 -30.984 1 87.12 200 ALA A C 1
ATOM 1605 O O . ALA A 1 200 ? -10.898 -6.023 -31.391 1 87.12 200 ALA A O 1
ATOM 1606 N N . ASN A 1 201 ? -9.422 -7.566 -30.906 1 88.25 201 ASN A N 1
ATOM 1607 C CA . ASN A 1 201 ? -10.32 -8.688 -31.141 1 88.25 201 ASN A CA 1
ATOM 1608 C C . ASN A 1 201 ? -9.945 -9.898 -30.281 1 88.25 201 ASN A C 1
ATOM 1610 O O . ASN A 1 201 ? -8.938 -9.867 -29.562 1 88.25 201 ASN A O 1
ATOM 1614 N N . TYR A 1 202 ? -10.727 -10.844 -30.375 1 89.19 202 TYR A N 1
ATOM 1615 C CA . TYR A 1 202 ? -10.508 -12.039 -29.562 1 89.19 202 TYR A CA 1
ATOM 1616 C C . TYR A 1 202 ? -9.18 -12.703 -29.938 1 89.19 202 TYR A C 1
ATOM 1618 O O . TYR A 1 202 ? -8.484 -13.219 -29.062 1 89.19 202 TYR A O 1
ATOM 1626 N N . ASN A 1 203 ? -8.953 -12.734 -31.125 1 91.19 203 ASN A N 1
ATOM 1627 C CA . ASN A 1 203 ? -7.727 -13.398 -31.562 1 91.19 203 ASN A CA 1
ATOM 1628 C C . ASN A 1 203 ? -6.492 -12.758 -30.938 1 91.19 203 ASN A C 1
ATOM 1630 O O . ASN A 1 203 ? -5.574 -13.453 -30.516 1 91.19 203 ASN A O 1
ATOM 1634 N N . SER A 1 204 ? -6.473 -11.469 -30.938 1 94.25 204 SER A N 1
ATOM 1635 C CA . SER A 1 204 ? -5.355 -10.766 -30.312 1 94.25 204 SER A CA 1
ATOM 1636 C C . SER A 1 204 ? -5.281 -11.062 -28.828 1 94.25 204 SER A C 1
ATOM 1638 O O . SER A 1 204 ? -4.191 -11.234 -28.266 1 94.25 204 SER A O 1
ATOM 1640 N N . PHE A 1 205 ? -6.41 -11.094 -28.25 1 95.62 205 PHE A N 1
ATOM 1641 C CA . PHE A 1 205 ? -6.492 -11.445 -26.844 1 95.62 205 PHE A CA 1
ATOM 1642 C C . PHE A 1 205 ? -5.969 -12.852 -26.594 1 95.62 205 PHE A C 1
ATOM 1644 O O . PHE A 1 205 ? -5.109 -13.07 -25.734 1 95.62 205 PHE A O 1
ATOM 1651 N N . ARG A 1 206 ? -6.496 -13.781 -27.359 1 94.31 206 ARG A N 1
ATOM 1652 C CA . ARG A 1 206 ? -6.152 -15.188 -27.203 1 94.31 206 ARG A CA 1
ATOM 1653 C C . ARG A 1 206 ? -4.652 -15.406 -27.359 1 94.31 206 ARG A C 1
ATOM 1655 O O . ARG A 1 206 ? -4.043 -16.141 -26.578 1 94.31 206 ARG A O 1
ATOM 1662 N N . ILE A 1 207 ? -4.09 -14.789 -28.266 1 94.88 207 ILE A N 1
ATOM 1663 C CA . ILE A 1 207 ? -2.674 -14.977 -28.547 1 94.88 207 ILE A CA 1
ATOM 1664 C C . ILE A 1 207 ? -1.831 -14.391 -27.422 1 94.88 207 ILE A C 1
ATOM 1666 O O . ILE A 1 207 ? -0.951 -15.07 -26.891 1 94.88 207 ILE A O 1
ATOM 1670 N N . ALA A 1 208 ? -2.178 -13.203 -27 1 95.44 208 ALA A N 1
ATOM 1671 C CA . ALA A 1 208 ? -1.351 -12.469 -26.047 1 95.44 208 ALA A CA 1
ATOM 1672 C C . ALA A 1 208 ? -1.514 -13.023 -24.641 1 95.44 208 ALA A C 1
ATOM 1674 O O . ALA A 1 208 ? -0.55 -13.07 -23.875 1 95.44 208 ALA A O 1
ATOM 1675 N N . VAL A 1 209 ? -2.686 -13.484 -24.344 1 95.88 209 VAL A N 1
ATOM 1676 C CA . VAL A 1 209 ? -3.004 -13.766 -22.953 1 95.88 209 VAL A CA 1
ATOM 1677 C C . VAL A 1 209 ? -2.98 -15.273 -22.703 1 95.88 209 VAL A C 1
ATOM 1679 O O . VAL A 1 209 ? -2.676 -15.727 -21.594 1 95.88 209 VAL A O 1
ATOM 1682 N N . LEU A 1 210 ? -3.229 -16.094 -23.734 1 96.5 210 LEU A N 1
ATOM 1683 C CA . LEU A 1 210 ? -3.406 -17.516 -23.5 1 96.5 210 LEU A CA 1
ATOM 1684 C C . LEU A 1 210 ? -2.379 -18.328 -24.297 1 96.5 210 LEU A C 1
ATOM 1686 O O . LEU A 1 210 ? -1.555 -19.031 -23.703 1 96.5 210 LEU A O 1
ATOM 1690 N N . SER A 1 211 ? -2.371 -18.125 -25.562 1 96.62 211 SER A N 1
ATOM 1691 C CA . SER A 1 211 ? -1.581 -19 -26.422 1 96.62 211 SER A CA 1
ATOM 1692 C C . SER A 1 211 ? -0.089 -18.844 -26.156 1 96.62 211 SER A C 1
ATOM 1694 O O . SER A 1 211 ? 0.621 -19.828 -25.969 1 96.62 211 SER A O 1
ATOM 1696 N N . GLN A 1 212 ? 0.34 -17.641 -26.203 1 96.94 212 GLN A N 1
ATOM 1697 C CA . GLN A 1 212 ? 1.769 -17.391 -26.016 1 96.94 212 GLN A CA 1
ATOM 1698 C C . GLN A 1 212 ? 2.223 -17.812 -24.625 1 96.94 212 GLN A C 1
ATOM 1700 O O . GLN A 1 212 ? 3.207 -18.547 -24.484 1 96.94 212 GLN A O 1
ATOM 1705 N N . PRO A 1 213 ? 1.488 -17.391 -23.609 1 97.19 213 PRO A N 1
ATOM 1706 C CA . PRO A 1 213 ? 1.893 -17.812 -22.281 1 97.19 213 PRO A CA 1
ATOM 1707 C C . PRO A 1 213 ? 1.859 -19.328 -22.109 1 97.1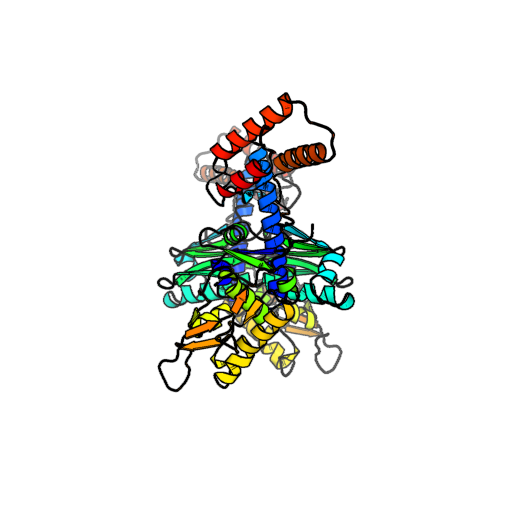9 213 PRO A C 1
ATOM 1709 O O . PRO A 1 213 ? 2.768 -19.922 -21.5 1 97.19 213 PRO A O 1
ATOM 1712 N N . LEU A 1 214 ? 0.886 -20.016 -22.625 1 96.81 214 LEU A N 1
ATOM 1713 C CA . LEU A 1 214 ? 0.778 -21.469 -22.531 1 96.81 214 LEU A CA 1
ATOM 1714 C C . LEU A 1 214 ? 1.945 -22.156 -23.234 1 96.81 214 LEU A C 1
ATOM 1716 O O . LEU A 1 214 ? 2.504 -23.125 -22.719 1 96.81 214 LEU A O 1
ATOM 1720 N N . ALA A 1 215 ? 2.236 -21.641 -24.359 1 96.69 215 ALA A N 1
ATOM 1721 C CA . ALA A 1 215 ? 3.359 -22.188 -25.125 1 96.69 215 ALA A CA 1
ATOM 1722 C C . ALA A 1 215 ? 4.664 -22.047 -24.344 1 96.69 215 ALA A C 1
ATOM 1724 O O . ALA A 1 215 ? 5.496 -22.969 -24.344 1 96.69 215 ALA A O 1
ATOM 1725 N N . ARG A 1 216 ? 4.828 -20.906 -23.75 1 97.12 216 ARG A N 1
ATOM 1726 C CA . ARG A 1 216 ? 6.031 -20.672 -22.969 1 97.12 216 ARG A CA 1
ATOM 1727 C C . ARG A 1 216 ? 6.098 -21.625 -21.781 1 97.12 216 ARG A C 1
ATOM 1729 O O . ARG A 1 216 ? 7.172 -22.125 -21.422 1 97.12 216 ARG A O 1
ATOM 1736 N N . ILE A 1 217 ? 5.008 -21.875 -21.141 1 97.5 217 ILE A N 1
ATOM 1737 C CA . ILE A 1 217 ? 4.941 -22.781 -20.016 1 97.5 217 ILE A CA 1
ATOM 1738 C C . ILE A 1 217 ? 5.344 -24.188 -20.453 1 97.5 217 ILE A C 1
ATOM 1740 O O . ILE A 1 217 ? 6.172 -24.844 -19.812 1 97.5 217 ILE A O 1
ATOM 1744 N N . ILE A 1 218 ? 4.828 -24.641 -21.547 1 95.5 218 ILE A N 1
ATOM 1745 C CA . ILE A 1 218 ? 5.098 -25.984 -22.062 1 95.5 218 ILE A CA 1
ATOM 1746 C C . ILE A 1 218 ? 6.578 -26.109 -22.406 1 95.5 218 ILE A C 1
ATOM 1748 O O . ILE A 1 218 ? 7.227 -27.094 -22.047 1 95.5 218 ILE A O 1
ATOM 1752 N N . LYS A 1 219 ? 7.047 -25.109 -23.031 1 95.94 219 LYS A N 1
ATOM 1753 C CA . LYS A 1 219 ? 8.453 -25.125 -23.422 1 95.94 219 LYS A CA 1
ATOM 1754 C C . LYS A 1 219 ? 9.359 -25.125 -22.188 1 95.94 219 LYS A C 1
ATOM 1756 O O . LYS A 1 219 ? 10.305 -25.922 -22.125 1 95.94 219 LYS A O 1
ATOM 1761 N N . ALA A 1 220 ? 9.055 -24.297 -21.25 1 95.75 220 ALA A N 1
ATOM 1762 C CA . ALA A 1 220 ? 9.906 -24.125 -20.078 1 95.75 220 ALA A CA 1
ATOM 1763 C C . ALA A 1 220 ? 9.781 -25.328 -19.141 1 95.75 220 ALA A C 1
ATOM 1765 O O . ALA A 1 220 ? 10.648 -25.562 -18.297 1 95.75 220 ALA A O 1
ATOM 1766 N N . SER A 1 221 ? 8.711 -26.047 -19.203 1 95.38 221 SER A N 1
ATOM 1767 C CA . SER A 1 221 ? 8.445 -27.141 -18.281 1 95.38 221 SER A CA 1
ATOM 1768 C C . SER A 1 221 ? 9.297 -28.359 -18.625 1 95.38 221 SER A C 1
ATOM 1770 O O . SER A 1 221 ? 9.406 -29.297 -17.812 1 95.38 221 SER A O 1
ATOM 1772 N N . ASN A 1 222 ? 9.875 -28.406 -19.812 1 92.5 222 ASN A N 1
ATOM 1773 C CA . ASN A 1 222 ? 10.719 -29.516 -20.266 1 92.5 222 ASN A CA 1
ATOM 1774 C C . ASN A 1 222 ? 10.023 -30.859 -20.078 1 92.5 222 ASN A C 1
ATOM 1776 O O . ASN A 1 222 ? 10.586 -31.781 -19.469 1 92.5 222 ASN A O 1
ATOM 1780 N N . GLY A 1 223 ? 8.742 -30.953 -20.438 1 90.44 223 GLY A N 1
ATOM 1781 C CA . GLY A 1 223 ? 8.039 -32.219 -20.469 1 90.44 223 GLY A CA 1
ATOM 1782 C C . GLY A 1 223 ? 7.066 -32.406 -19.312 1 90.44 223 GLY A C 1
ATOM 1783 O O . GLY A 1 223 ? 6.301 -33.344 -19.297 1 90.44 223 GLY A O 1
ATOM 1784 N N . LEU A 1 224 ? 7.07 -31.469 -18.375 1 91.75 224 LEU A N 1
ATOM 1785 C CA . LEU A 1 224 ? 6.152 -31.578 -17.25 1 91.75 224 LEU A CA 1
ATOM 1786 C C . LEU A 1 224 ? 4.719 -31.297 -17.672 1 91.75 224 LEU A C 1
ATOM 1788 O O . LEU A 1 224 ? 3.779 -31.906 -17.172 1 91.75 224 LEU A O 1
ATOM 1792 N N . TRP A 1 225 ? 4.605 -30.312 -18.562 1 94.56 225 TRP A N 1
ATOM 1793 C CA . TRP A 1 225 ? 3.299 -29.953 -19.109 1 94.56 225 TRP A CA 1
ATOM 1794 C C . TRP A 1 225 ? 3.246 -30.203 -20.609 1 94.56 225 TRP A C 1
ATOM 1796 O O . TRP A 1 225 ? 4.211 -29.922 -21.328 1 94.56 225 TRP A O 1
ATOM 1806 N N . GLU A 1 226 ? 2.086 -30.75 -21.031 1 93.44 226 GLU A N 1
ATOM 1807 C CA . GLU A 1 226 ? 1.891 -31.016 -22.453 1 93.44 226 GLU A CA 1
ATOM 1808 C C . GLU A 1 226 ? 0.461 -30.703 -22.875 1 93.44 226 GLU A C 1
ATOM 1810 O O . GLU A 1 226 ? -0.456 -30.703 -22.062 1 93.44 226 GLU A O 1
ATOM 1815 N N . TYR A 1 227 ? 0.383 -30.391 -24.141 1 93.94 227 TYR A N 1
ATOM 1816 C CA . TYR A 1 227 ? -0.954 -30.234 -24.703 1 93.94 227 TYR A CA 1
ATOM 1817 C C . TYR A 1 227 ? -1.706 -31.562 -24.703 1 93.94 227 TYR A C 1
ATOM 1819 O O . TYR A 1 227 ? -1.108 -32.625 -24.922 1 93.94 227 TYR A O 1
ATOM 1827 N N . MET A 1 228 ? -2.998 -31.438 -24.516 1 91.88 228 MET A N 1
ATOM 1828 C CA . MET A 1 228 ? -3.803 -32.656 -24.719 1 91.88 228 MET A CA 1
ATOM 1829 C C . MET A 1 228 ? -3.777 -33.094 -26.172 1 91.88 228 MET A C 1
ATOM 1831 O O . MET A 1 228 ? -3.83 -32.25 -27.078 1 91.88 228 MET A O 1
ATOM 1835 N N . PRO A 1 229 ? -3.775 -34.375 -26.359 1 89.06 229 PRO A N 1
ATOM 1836 C CA . PRO A 1 229 ? -3.691 -34.875 -27.734 1 89.06 229 PRO A CA 1
ATOM 1837 C C . PRO A 1 229 ? -4.855 -34.406 -28.609 1 89.06 229 PRO A C 1
ATOM 1839 O O . PRO A 1 229 ? -4.699 -34.219 -29.812 1 89.06 229 PRO A O 1
ATOM 1842 N N . ASP A 1 230 ? -5.938 -34.125 -28.047 1 89.31 230 ASP A N 1
ATOM 1843 C CA . ASP A 1 230 ? -7.137 -33.781 -28.797 1 89.31 230 ASP A CA 1
ATOM 1844 C C . ASP A 1 230 ? -7.23 -32.25 -29 1 89.31 230 ASP A C 1
ATOM 1846 O O . ASP A 1 230 ? -8.164 -31.781 -29.656 1 89.31 230 ASP A O 1
ATOM 1850 N N . CYS A 1 231 ? -6.238 -31.547 -28.438 1 90.06 231 CYS A N 1
ATOM 1851 C CA . CYS A 1 231 ? -6.27 -30.094 -28.531 1 90.06 231 CYS A CA 1
ATOM 1852 C C . CYS A 1 231 ? -4.875 -29.531 -28.781 1 90.06 231 CYS A C 1
ATOM 1854 O O . CYS A 1 231 ? -4.125 -29.281 -27.828 1 90.06 231 CYS A O 1
ATOM 1856 N N . LYS A 1 232 ? -4.602 -29.172 -29.984 1 87.81 232 LYS A N 1
ATOM 1857 C CA . LYS A 1 232 ? -3.258 -28.781 -30.406 1 87.81 232 LYS A CA 1
ATOM 1858 C C . LYS A 1 232 ? -2.881 -27.422 -29.844 1 87.81 232 LYS A C 1
ATOM 1860 O O . LYS A 1 232 ? -1.706 -27.156 -29.578 1 87.81 232 LYS A O 1
ATOM 1865 N N . THR A 1 233 ? -3.844 -26.578 -29.641 1 91.06 233 THR A N 1
ATOM 1866 C CA . THR A 1 233 ? -3.562 -25.234 -29.156 1 91.06 233 THR A CA 1
ATOM 1867 C C . THR A 1 233 ? -3.615 -25.172 -27.641 1 91.06 233 THR A C 1
ATOM 1869 O O . THR A 1 233 ? -3.141 -24.219 -27.031 1 91.06 233 THR A O 1
ATOM 1872 N N . GLY A 1 234 ? -4.258 -26.203 -27.031 1 94.44 234 GLY A N 1
ATOM 1873 C CA . GLY A 1 234 ? -4.445 -26.25 -25.594 1 94.44 234 GLY A CA 1
ATOM 1874 C C . GLY A 1 234 ? -5.574 -25.359 -25.109 1 94.44 234 GLY A C 1
ATOM 1875 O O . GLY A 1 234 ? -5.785 -25.219 -23.906 1 94.44 234 GLY A O 1
ATOM 1876 N N . ILE A 1 235 ? -6.25 -24.719 -26.109 1 96.56 235 ILE A N 1
ATOM 1877 C CA . ILE A 1 235 ? -7.312 -23.781 -25.766 1 96.56 235 ILE A CA 1
ATOM 1878 C C . ILE A 1 235 ? -8.602 -24.172 -26.484 1 96.56 235 ILE A C 1
ATOM 1880 O O . ILE A 1 235 ? -8.625 -24.312 -27.703 1 96.56 235 ILE A O 1
ATOM 1884 N N . LYS A 1 236 ? -9.648 -24.391 -25.75 1 94.62 236 LYS A N 1
ATOM 1885 C CA . LYS A 1 236 ? -10.977 -24.656 -26.281 1 94.62 236 LYS A CA 1
ATOM 1886 C C . LYS A 1 236 ? -11.961 -23.562 -25.891 1 94.62 236 LYS A C 1
ATOM 1888 O O . LYS A 1 236 ? -12.062 -23.203 -24.703 1 94.62 236 LYS A O 1
ATOM 1893 N N . ILE A 1 237 ? -12.68 -23.047 -26.859 1 93.06 237 ILE A N 1
ATOM 1894 C CA . ILE A 1 237 ? -13.625 -21.969 -26.625 1 93.06 237 ILE A CA 1
ATOM 1895 C C . ILE A 1 237 ? -15.055 -22.484 -26.812 1 93.06 237 ILE A C 1
ATOM 1897 O O . ILE A 1 237 ? -15.328 -23.25 -27.734 1 93.06 237 ILE A O 1
ATOM 1901 N N . TYR A 1 238 ? -15.898 -22.062 -25.906 1 94.44 238 TYR A N 1
ATOM 1902 C CA . TYR A 1 238 ? -17.328 -22.359 -26 1 94.44 238 TYR A CA 1
ATOM 1903 C C . TYR A 1 238 ? -18.141 -21.094 -26.234 1 94.44 238 TYR A C 1
ATOM 1905 O O . TYR A 1 238 ? -18.453 -20.375 -25.297 1 94.44 238 TYR A O 1
ATOM 1913 N N . LYS A 1 239 ? -18.422 -20.875 -27.438 1 90.62 239 LYS A N 1
ATOM 1914 C CA . LYS A 1 239 ? -19.109 -19.641 -27.797 1 90.62 239 LYS A CA 1
ATOM 1915 C C . LYS A 1 239 ? -20.609 -19.891 -28.016 1 90.62 239 LYS A C 1
ATOM 1917 O O . LYS A 1 239 ? -21 -20.969 -28.453 1 90.62 239 LYS A O 1
ATOM 1922 N N . LYS A 1 240 ? -21.469 -19.031 -27.734 1 88.06 240 LYS A N 1
ATOM 1923 C CA . LYS A 1 240 ? -22.906 -19.078 -27.969 1 88.06 240 LYS A CA 1
ATOM 1924 C C . LYS A 1 240 ? -23.266 -18.453 -29.312 1 88.06 240 LYS A C 1
ATOM 1926 O O . LYS A 1 240 ? -24.203 -18.891 -29.969 1 88.06 240 LYS A O 1
ATOM 1931 N N . GLY A 1 241 ? -22.562 -17.469 -29.828 1 83.12 241 GLY A N 1
ATOM 1932 C CA . GLY A 1 241 ? -22.797 -16.797 -31.094 1 83.12 241 GLY A CA 1
ATOM 1933 C C . GLY A 1 241 ? -21.578 -16.812 -32 1 83.12 241 GLY A C 1
ATOM 1934 O O . GLY A 1 241 ? -20.656 -17.594 -31.812 1 83.12 241 GLY A O 1
ATOM 1935 N N . ARG A 1 242 ? -21.781 -16.047 -33.094 1 83.5 242 ARG A N 1
ATOM 1936 C CA . ARG A 1 242 ? -20.734 -15.984 -34.125 1 83.5 242 ARG A CA 1
ATOM 1937 C C . ARG A 1 242 ? -19.453 -15.375 -33.562 1 83.5 242 ARG A C 1
ATOM 1939 O O . ARG A 1 242 ? -18.359 -15.883 -33.781 1 83.5 242 ARG A O 1
ATOM 1946 N N . ALA A 1 243 ? -19.688 -14.336 -32.75 1 86.31 243 ALA A N 1
ATOM 1947 C CA . ALA A 1 243 ? -18.531 -13.633 -32.188 1 86.31 243 ALA A CA 1
ATOM 1948 C C . ALA A 1 243 ? -18.25 -14.062 -30.766 1 86.31 243 ALA A C 1
ATOM 1950 O O . ALA A 1 243 ? -19.188 -14.336 -30 1 86.31 243 ALA A O 1
ATOM 1951 N N . THR A 1 244 ? -17.016 -14.227 -30.438 1 90.38 244 THR A N 1
ATOM 1952 C CA . THR A 1 244 ? -16.625 -14.539 -29.062 1 90.38 244 THR A CA 1
ATOM 1953 C C . THR A 1 244 ? -16.812 -13.32 -28.172 1 90.38 244 THR A C 1
ATOM 1955 O O . THR A 1 244 ? -16.438 -12.203 -28.547 1 90.38 244 THR A O 1
ATOM 1958 N N . THR A 1 245 ? -17.422 -13.586 -27.062 1 89.25 245 THR A N 1
ATOM 1959 C CA . THR A 1 245 ? -17.656 -12.5 -26.109 1 89.25 245 THR A CA 1
ATOM 1960 C C . THR A 1 245 ? -17.062 -12.852 -24.734 1 89.25 245 THR A C 1
ATOM 1962 O O . THR A 1 245 ? -16.609 -13.977 -24.516 1 89.25 245 THR A O 1
ATOM 1965 N N . GLU A 1 246 ? -17.062 -11.914 -23.812 1 91.75 246 GLU A N 1
ATOM 1966 C CA . GLU A 1 246 ? -16.516 -12.102 -22.469 1 91.75 246 GLU A CA 1
ATOM 1967 C C . GLU A 1 246 ? -17.359 -13.086 -21.672 1 91.75 246 GLU A C 1
ATOM 1969 O O . GLU A 1 246 ? -16.906 -13.609 -20.641 1 91.75 246 GLU A O 1
ATOM 1974 N N . ASN A 1 247 ? -18.516 -13.375 -22.172 1 92.81 247 ASN A N 1
ATOM 1975 C CA . ASN A 1 247 ? -19.406 -14.289 -21.469 1 92.81 247 ASN A CA 1
ATOM 1976 C C . ASN A 1 247 ? -19.203 -15.734 -21.922 1 92.81 247 ASN A C 1
ATOM 1978 O O . ASN A 1 247 ? -19.734 -16.656 -21.297 1 92.81 247 ASN A O 1
ATOM 1982 N N . ASP A 1 248 ? -18.406 -15.883 -22.938 1 95.06 248 ASP A N 1
ATOM 1983 C CA . ASP A 1 248 ? -18.109 -17.234 -23.406 1 95.06 248 ASP A CA 1
ATOM 1984 C C . ASP A 1 248 ? -17.109 -17.922 -22.484 1 95.06 248 ASP A C 1
ATOM 1986 O O . ASP A 1 248 ? -16.453 -17.281 -21.672 1 95.06 248 ASP A O 1
ATOM 1990 N N . PHE A 1 249 ? -17.078 -19.219 -22.656 1 96.62 249 PHE A N 1
ATOM 1991 C CA . PHE A 1 249 ? -16.219 -20.016 -21.781 1 96.62 249 PHE A CA 1
ATOM 1992 C C . PHE A 1 249 ? -14.945 -20.438 -22.516 1 96.62 249 PHE A C 1
ATOM 1994 O O . PHE A 1 249 ? -14.969 -20.688 -23.719 1 96.62 249 PHE A O 1
ATOM 2001 N N . VAL A 1 250 ? -13.883 -20.438 -21.766 1 96.12 250 VAL A N 1
ATOM 2002 C CA . VAL A 1 250 ? -12.602 -20.906 -22.281 1 96.12 250 VAL A CA 1
ATOM 2003 C C . VAL A 1 250 ? -12.094 -22.062 -21.422 1 96.12 250 VAL A C 1
ATOM 2005 O O . VAL A 1 250 ? -12.281 -22.062 -20.188 1 96.12 250 VAL A O 1
ATOM 2008 N N . GLU A 1 251 ? -11.547 -23.031 -22.062 1 96.81 251 GLU A N 1
ATOM 2009 C CA . GLU A 1 251 ? -10.969 -24.203 -21.406 1 96.81 251 GLU A CA 1
ATOM 2010 C C . GLU A 1 251 ? -9.516 -24.406 -21.812 1 96.81 251 GLU A C 1
ATOM 2012 O O . GLU A 1 251 ? -9.188 -24.375 -23.016 1 96.81 251 GLU A O 1
ATOM 2017 N N . LEU A 1 252 ? -8.625 -24.562 -20.828 1 96.56 252 LEU A N 1
ATOM 2018 C CA . LEU A 1 252 ? -7.223 -24.859 -21.094 1 96.56 252 LEU A CA 1
ATOM 2019 C C . LEU A 1 252 ? -6.957 -26.359 -21 1 96.56 252 LEU A C 1
ATOM 2021 O O . LEU A 1 252 ? -6.945 -26.922 -19.906 1 96.56 252 LEU A O 1
ATOM 2025 N N . ARG A 1 253 ? -6.641 -26.938 -22.125 1 94.44 253 ARG A N 1
ATOM 2026 C CA . ARG A 1 253 ? -6.535 -28.391 -22.203 1 94.44 253 ARG A CA 1
ATOM 2027 C C . ARG A 1 253 ? -5.074 -28.844 -22.25 1 94.44 253 ARG A C 1
ATOM 2029 O O . ARG A 1 253 ? -4.578 -29.266 -23.281 1 94.44 253 ARG A O 1
ATOM 2036 N N . VAL A 1 254 ? -4.492 -28.766 -21.172 1 93.69 254 VAL A N 1
ATOM 2037 C CA . VAL A 1 254 ? -3.119 -29.203 -20.953 1 93.69 254 VAL A CA 1
ATOM 2038 C C . VAL A 1 254 ? -3.074 -30.219 -19.812 1 93.69 254 VAL A C 1
ATOM 2040 O O . VAL A 1 254 ? -3.961 -30.234 -18.953 1 93.69 254 VAL A O 1
ATOM 2043 N N . CYS A 1 255 ? -2.092 -31.078 -19.828 1 90.25 255 CYS A N 1
ATOM 2044 C CA . CYS A 1 255 ? -1.99 -32.125 -18.812 1 90.25 255 CYS A CA 1
ATOM 2045 C C . CYS A 1 255 ? -0.585 -32.156 -18.219 1 90.25 255 CYS A C 1
ATOM 2047 O O . CYS A 1 255 ? 0.394 -31.891 -18.922 1 90.25 255 CYS A O 1
ATOM 2049 N N . TYR A 1 256 ? -0.545 -32.438 -16.984 1 91.75 256 TYR A N 1
ATOM 2050 C CA . TYR A 1 256 ? 0.718 -32.625 -16.281 1 91.75 256 TYR A CA 1
ATOM 2051 C C . TYR A 1 256 ? 1.204 -34.062 -16.453 1 91.75 256 TYR A C 1
ATOM 2053 O O . TYR A 1 256 ? 0.455 -35 -16.203 1 91.75 256 TYR A O 1
ATOM 2061 N N . VAL A 1 257 ? 2.418 -34.25 -16.984 1 83.81 257 VAL A N 1
ATOM 2062 C CA . VAL A 1 257 ? 2.992 -35.594 -17.219 1 83.81 257 VAL A CA 1
ATOM 2063 C C . VAL A 1 257 ? 3.943 -35.938 -16.078 1 83.81 257 VAL A C 1
ATOM 2065 O O . VAL A 1 257 ? 4.918 -35.219 -15.828 1 83.81 257 VAL A O 1
ATOM 2068 N N . LYS A 1 258 ? 3.455 -36.625 -15.148 1 68.81 258 LYS A N 1
ATOM 2069 C CA . LYS A 1 258 ? 4.355 -37.062 -14.078 1 68.81 258 LYS A CA 1
ATOM 2070 C C . LYS A 1 258 ? 5.566 -37.781 -14.641 1 68.81 258 LYS A C 1
ATOM 2072 O O . LYS A 1 258 ? 5.414 -38.75 -15.422 1 68.81 258 LYS A O 1
ATOM 2077 N N . GLN A 1 259 ? 6.582 -37.125 -14.969 1 54.22 259 GLN A N 1
ATOM 2078 C CA . GLN A 1 259 ? 7.746 -37.906 -15.352 1 54.22 259 GLN A CA 1
ATOM 2079 C C . GLN A 1 259 ? 7.992 -39.031 -14.359 1 54.22 259 GLN A C 1
ATOM 2081 O O . GLN A 1 259 ? 7.922 -38.844 -13.148 1 54.22 259 GLN A O 1
ATOM 2086 N N . VAL A 1 260 ? 7.602 -40.156 -14.672 1 40.22 260 VAL A N 1
ATOM 2087 C CA . VAL A 1 260 ? 7.98 -41.375 -13.938 1 40.22 260 VAL A CA 1
ATOM 2088 C C . VAL A 1 260 ? 9.406 -41.219 -13.406 1 40.22 260 VAL A C 1
ATOM 2090 O O . VAL A 1 260 ? 10.367 -41.344 -14.164 1 40.22 260 VAL A O 1
ATOM 2093 N N . GLU A 1 261 ? 9.93 -40.188 -12.969 1 37.28 261 GLU A N 1
ATOM 2094 C CA . GLU A 1 261 ? 11.188 -40.5 -12.305 1 37.28 261 GLU A CA 1
ATOM 2095 C C . GLU A 1 261 ? 11.094 -41.812 -11.523 1 37.28 261 GLU A C 1
ATOM 2097 O O . GLU A 1 261 ? 10 -42.219 -11.125 1 37.28 261 GLU A O 1
ATOM 2102 N N . GLU A 1 262 ? 12.055 -42.781 -11.578 1 31.53 262 GLU A N 1
ATOM 2103 C CA . GLU A 1 262 ? 12.438 -43.75 -10.57 1 31.53 262 GLU A CA 1
ATOM 2104 C C . GLU A 1 262 ? 12.148 -43.25 -9.164 1 31.53 262 GLU A C 1
ATOM 2106 O O . GLU A 1 262 ? 12.43 -42.094 -8.836 1 31.53 262 GLU A O 1
ATOM 2111 N N . LYS A 1 263 ? 11.227 -43.75 -8.469 1 33.5 263 LYS A N 1
ATOM 2112 C CA . LYS A 1 263 ? 10.781 -43.688 -7.078 1 33.5 263 LYS A CA 1
ATOM 2113 C C . LYS A 1 263 ? 11.93 -43.25 -6.16 1 33.5 263 LYS A C 1
ATOM 2115 O O . LYS A 1 263 ? 12.617 -44.094 -5.59 1 33.5 263 LYS A O 1
ATOM 2120 N N . GLN A 1 264 ? 12.945 -42.531 -6.504 1 28.64 264 GLN A N 1
ATOM 2121 C CA . GLN A 1 264 ? 13.625 -42.281 -5.242 1 28.64 264 GLN A CA 1
ATOM 2122 C C . GLN A 1 264 ? 12.734 -41.469 -4.289 1 28.64 264 GLN A C 1
ATOM 2124 O O . GLN A 1 264 ? 12.398 -40.312 -4.551 1 28.64 264 GLN A O 1
ATOM 2129 N N . TYR A 1 265 ? 11.672 -42.062 -3.805 1 27.95 265 TYR A N 1
ATOM 2130 C CA . TYR A 1 265 ? 10.836 -41.656 -2.676 1 27.95 265 TYR A CA 1
ATOM 2131 C C . TYR A 1 265 ? 11.633 -40.812 -1.68 1 27.95 265 TYR A C 1
ATOM 2133 O O . TYR A 1 265 ? 12.508 -41.344 -0.983 1 27.95 265 TYR A O 1
ATOM 2141 N N . GLN A 1 266 ? 12.164 -39.812 -2.021 1 28.02 266 GLN A N 1
ATOM 2142 C CA . GLN A 1 266 ? 12.617 -39.062 -0.85 1 28.02 266 GLN A CA 1
ATOM 2143 C C . GLN A 1 266 ? 11.461 -38.781 0.108 1 28.02 266 GLN A C 1
ATOM 2145 O O . GLN A 1 266 ? 10.602 -37.938 -0.169 1 28.02 266 GLN A O 1
ATOM 2150 N N . VAL A 1 267 ? 10.781 -39.844 0.593 1 26.92 267 VAL A N 1
ATOM 2151 C CA . VAL A 1 267 ? 9.945 -39.75 1.789 1 26.92 267 VAL A CA 1
ATOM 2152 C C . VAL A 1 267 ? 10.562 -38.781 2.779 1 26.92 267 VAL A C 1
ATOM 2154 O O . VAL A 1 267 ? 11.711 -38.938 3.193 1 26.92 267 VAL A O 1
ATOM 2157 N N . ASP A 1 268 ? 10.328 -37.594 2.617 1 29.56 268 ASP A N 1
ATOM 2158 C CA . ASP A 1 268 ? 10.57 -36.812 3.832 1 29.56 268 ASP A CA 1
ATOM 2159 C C . ASP A 1 268 ? 10.141 -37.594 5.07 1 29.56 268 ASP A C 1
ATOM 2161 O O . ASP A 1 268 ? 8.945 -37.781 5.324 1 29.56 268 ASP A O 1
ATOM 2165 N N . ILE A 1 269 ? 10.773 -38.75 5.32 1 29.59 269 ILE A N 1
ATOM 2166 C CA . ILE A 1 269 ? 10.734 -39.594 6.508 1 29.59 269 ILE A CA 1
ATOM 2167 C C . ILE A 1 269 ? 10.719 -38.719 7.766 1 29.59 269 ILE A C 1
ATOM 2169 O O . ILE A 1 269 ? 11.578 -37.844 7.934 1 29.59 269 ILE A O 1
ATOM 2173 N N . PRO A 1 270 ? 9.578 -38.562 8.336 1 32 270 PRO A N 1
ATOM 2174 C CA . PRO A 1 270 ? 9.664 -37.875 9.625 1 32 270 PRO A CA 1
ATOM 2175 C C . PRO A 1 270 ? 10.945 -38.188 10.383 1 32 270 PRO A C 1
ATOM 2177 O O . PRO A 1 270 ? 11.531 -39.25 10.195 1 32 270 PRO A O 1
ATOM 2180 N N . GLU A 1 271 ? 11.609 -37.156 10.836 1 32.91 271 GLU A N 1
ATOM 2181 C CA . GLU A 1 271 ? 12.867 -37.375 11.555 1 32.91 271 GLU A CA 1
ATOM 2182 C C . GLU A 1 271 ? 12.867 -38.688 12.312 1 32.91 271 GLU A C 1
ATOM 2184 O O . GLU A 1 271 ? 13.898 -39.375 12.383 1 32.91 271 GLU A O 1
ATOM 2189 N N . GLU A 1 272 ? 11.695 -38.938 12.859 1 35.75 272 GLU A N 1
ATOM 2190 C CA . GLU A 1 272 ? 11.562 -40.156 13.625 1 35.75 272 GLU A CA 1
ATOM 2191 C C . GLU A 1 272 ? 11.711 -41.406 12.727 1 35.75 272 GLU A C 1
ATOM 2193 O O . GLU A 1 272 ? 12.312 -42.406 13.117 1 35.75 272 GLU A O 1
ATOM 2198 N N . LEU A 1 273 ? 11.156 -41.219 11.539 1 35.84 273 LEU A N 1
ATOM 2199 C CA . LEU A 1 273 ? 11.281 -42.375 10.633 1 35.84 273 LEU A CA 1
ATOM 2200 C C . LEU A 1 273 ? 12.633 -42.344 9.922 1 35.84 273 LEU A C 1
ATOM 2202 O O . LEU A 1 273 ? 13.141 -43.406 9.523 1 35.84 273 LEU A O 1
ATOM 2206 N N . LEU A 1 274 ? 13.18 -41.188 9.727 1 36.09 274 LEU A N 1
ATOM 2207 C CA . LEU A 1 274 ? 14.57 -41.094 9.312 1 36.09 274 LEU A CA 1
ATOM 2208 C C . LEU A 1 274 ? 15.484 -41.844 10.273 1 36.09 274 LEU A C 1
ATOM 2210 O O . LEU A 1 274 ? 16.422 -42.5 9.844 1 36.09 274 LEU A O 1
ATOM 2214 N N . GLU A 1 275 ? 15.117 -41.625 11.562 1 40.47 275 GLU A N 1
ATOM 2215 C CA . GLU A 1 275 ? 15.828 -42.469 12.539 1 40.47 275 GLU A CA 1
ATOM 2216 C C . GLU A 1 275 ? 15.594 -43.938 12.289 1 40.47 275 GLU A C 1
ATOM 2218 O O . GLU A 1 275 ? 16.531 -44.75 12.359 1 40.47 275 GLU A O 1
ATOM 2223 N N . LEU A 1 276 ? 14.32 -44.156 11.906 1 39.28 276 LEU A N 1
ATOM 2224 C CA . LEU A 1 276 ? 14.031 -45.562 11.625 1 39.28 276 LEU A CA 1
ATOM 2225 C C . LEU A 1 276 ? 14.656 -46 10.297 1 39.28 276 LEU A C 1
ATOM 2227 O O . LEU A 1 276 ? 15.211 -47.094 10.195 1 39.28 276 LEU A O 1
ATOM 2231 N N . SER A 1 277 ? 14.578 -45.125 9.32 1 41.19 277 SER A N 1
ATOM 2232 C CA . SER A 1 277 ? 15.211 -45.406 8.039 1 41.19 277 SER A CA 1
ATOM 2233 C C . SER A 1 277 ? 16.719 -45.531 8.188 1 41.19 277 SER A C 1
ATOM 2235 O O . SER A 1 277 ? 17.359 -46.375 7.551 1 41.19 277 SER A O 1
ATOM 2237 N N . ALA A 1 278 ? 17.281 -44.625 8.945 1 42.66 278 ALA A N 1
ATOM 2238 C CA . ALA A 1 278 ? 18.703 -44.75 9.266 1 42.66 278 ALA A CA 1
ATOM 2239 C C . ALA A 1 278 ? 19 -46.062 9.938 1 42.66 278 ALA A C 1
ATOM 2241 O O . ALA A 1 278 ? 20.031 -46.688 9.68 1 42.66 278 ALA A O 1
ATOM 2242 N N . VAL A 1 279 ? 18 -46.438 10.719 1 40.62 279 VAL A N 1
ATOM 2243 C CA . VAL A 1 279 ? 18.156 -47.719 11.367 1 40.62 279 VAL A CA 1
ATOM 2244 C C . VAL A 1 279 ? 18 -48.844 10.336 1 40.62 279 VAL A C 1
ATOM 2246 O O . VAL A 1 279 ? 18.781 -49.812 10.328 1 40.62 279 VAL A O 1
ATOM 2249 N N . VAL A 1 280 ? 17.109 -48.625 9.406 1 41.22 280 VAL A N 1
ATOM 2250 C CA . VAL A 1 280 ? 16.906 -49.625 8.375 1 41.22 280 VAL A CA 1
ATOM 2251 C C . VAL A 1 280 ? 18.094 -49.625 7.402 1 41.22 280 VAL A C 1
ATOM 2253 O O . VAL A 1 280 ? 18.594 -50.688 7.023 1 41.22 280 VAL A O 1
ATOM 2256 N N . ALA A 1 281 ? 18.484 -48.469 7.008 1 42.47 281 ALA A N 1
ATOM 2257 C CA . ALA A 1 281 ? 19.656 -48.375 6.148 1 42.47 281 ALA A CA 1
ATOM 2258 C C . ALA A 1 281 ? 20.891 -48.938 6.836 1 42.47 281 ALA A C 1
ATOM 2260 O O . ALA A 1 281 ? 21.688 -49.656 6.211 1 42.47 281 ALA A O 1
ATOM 2261 N N . ALA A 1 282 ? 21.031 -48.562 8.078 1 41.34 282 ALA A N 1
ATOM 2262 C CA . ALA A 1 282 ? 22.094 -49.188 8.859 1 41.34 282 ALA A CA 1
ATOM 2263 C C . ALA A 1 282 ? 21.922 -50.719 8.891 1 41.34 282 ALA A C 1
ATOM 2265 O O . ALA A 1 282 ? 22.906 -51.438 8.836 1 41.34 282 ALA A O 1
ATOM 2266 N N . TRP A 1 283 ? 20.672 -51.062 8.883 1 37.69 283 TRP A N 1
ATOM 2267 C CA . TRP A 1 283 ? 20.344 -52.5 8.828 1 37.69 283 TRP A CA 1
ATOM 2268 C C . TRP A 1 283 ? 20.719 -53.094 7.48 1 37.69 283 TRP A C 1
ATOM 2270 O O . TRP A 1 283 ? 21.297 -54.188 7.418 1 37.69 283 TRP A O 1
ATOM 2280 N N . ARG A 1 284 ? 20.344 -52.375 6.465 1 38.56 284 ARG A N 1
ATOM 2281 C CA . ARG A 1 284 ? 20.688 -52.875 5.141 1 38.56 284 ARG A CA 1
ATOM 2282 C C . ARG A 1 284 ? 22.203 -52.938 4.961 1 38.56 284 ARG A C 1
ATOM 2284 O O . ARG A 1 284 ? 22.719 -53.844 4.262 1 38.56 284 ARG A O 1
ATOM 2291 N N . LYS A 1 285 ? 22.844 -51.906 5.539 1 45.56 285 LYS A N 1
ATOM 2292 C CA . LYS A 1 285 ? 24.297 -51.906 5.406 1 45.56 285 LYS A CA 1
ATOM 2293 C C . LYS A 1 285 ? 24.922 -52.969 6.332 1 45.56 285 LYS A C 1
ATOM 2295 O O . LYS A 1 285 ? 26.156 -53.062 6.395 1 45.56 285 LYS A O 1
ATOM 2300 N N . GLY A 1 286 ? 24.219 -54 6.938 1 40.78 286 GLY A N 1
ATOM 2301 C CA . GLY A 1 286 ? 24.719 -55.156 7.641 1 40.78 286 GLY A CA 1
ATOM 2302 C C . GLY A 1 286 ? 24.672 -55.031 9.148 1 40.78 286 GLY A C 1
ATOM 2303 O O . GLY A 1 286 ? 25.109 -55.906 9.883 1 40.78 286 GLY A O 1
ATOM 2304 N N . THR A 1 287 ? 24.734 -53.844 9.727 1 42.53 287 THR A N 1
ATOM 2305 C CA . THR A 1 287 ? 24.781 -53.906 11.188 1 42.53 287 THR A CA 1
ATOM 2306 C C . THR A 1 287 ? 23.406 -54.219 11.758 1 42.53 287 THR A C 1
ATOM 2308 O O . THR A 1 287 ? 22.453 -53.469 11.562 1 42.53 287 THR A O 1
ATOM 2311 N N . ALA A 1 288 ? 22.953 -55.531 11.875 1 40.03 288 ALA A N 1
ATOM 2312 C CA . ALA A 1 288 ? 21.719 -56.219 12.227 1 40.03 288 ALA A CA 1
ATOM 2313 C C . ALA A 1 288 ? 21.109 -55.656 13.508 1 40.03 288 ALA A C 1
ATOM 2315 O O . ALA A 1 288 ? 21.781 -55.594 14.539 1 40.03 288 ALA A O 1
ATOM 2316 N N . PRO A 1 289 ? 20.188 -54.75 13.484 1 41.59 289 PRO A N 1
ATOM 2317 C CA . PRO A 1 289 ? 19.594 -54.438 14.781 1 41.59 289 PRO A CA 1
ATOM 2318 C C . PRO A 1 289 ? 19.125 -55.688 15.531 1 41.59 289 PRO A C 1
ATOM 2320 O O . PRO A 1 289 ? 18.859 -56.719 14.914 1 41.59 289 PRO A O 1
ATOM 2323 N N . THR A 1 290 ? 19.453 -55.844 16.859 1 49.56 290 THR A N 1
ATOM 2324 C CA . THR A 1 290 ? 19.031 -56.969 17.672 1 49.56 290 THR A CA 1
ATOM 2325 C C . THR A 1 290 ? 17.531 -57.188 17.547 1 49.56 290 THR A C 1
ATOM 2327 O O . THR A 1 290 ? 16.781 -56.281 17.219 1 49.56 290 THR A O 1
ATOM 2330 N N . GLN A 1 291 ? 17.031 -58.438 17.547 1 44.69 291 GLN A N 1
ATOM 2331 C CA . GLN A 1 291 ? 15.641 -58.875 17.516 1 44.69 291 GLN A CA 1
ATOM 2332 C C . GLN A 1 291 ? 14.742 -57.969 18.312 1 44.69 291 GLN A C 1
ATOM 2334 O O . GLN A 1 291 ? 13.633 -57.625 17.891 1 44.69 291 GLN A O 1
ATOM 2339 N N . MET A 1 292 ? 15.195 -57.469 19.453 1 50.59 292 MET A N 1
ATOM 2340 C CA . MET A 1 292 ? 14.43 -56.625 20.344 1 50.59 292 MET A CA 1
ATOM 2341 C C . MET A 1 292 ? 14.195 -55.25 19.719 1 50.59 292 MET A C 1
ATOM 2343 O O . MET A 1 292 ? 13.109 -54.688 19.828 1 50.59 292 MET A O 1
ATOM 2347 N N . GLN A 1 293 ? 15.203 -54.75 19.016 1 49.41 293 GLN A N 1
ATOM 2348 C CA . GLN A 1 293 ? 15.078 -53.438 18.375 1 49.41 293 GLN A CA 1
ATOM 2349 C C . GLN A 1 293 ? 14.109 -53.5 17.203 1 49.41 293 GLN A C 1
ATOM 2351 O O . GLN A 1 293 ? 13.336 -52.562 16.984 1 49.41 293 GLN A O 1
ATOM 2356 N N . ALA A 1 294 ? 14.055 -54.656 16.531 1 48.06 294 ALA A N 1
ATOM 2357 C CA . ALA A 1 294 ? 13.094 -54.875 15.445 1 48.06 294 ALA A CA 1
ATOM 2358 C C . ALA A 1 294 ? 11.664 -54.906 15.969 1 48.06 294 ALA A C 1
ATOM 2360 O O . ALA A 1 294 ? 10.766 -54.312 15.367 1 48.06 294 ALA A O 1
ATOM 2361 N N . MET A 1 295 ? 11.43 -55.5 17.047 1 50.22 295 MET A N 1
ATOM 2362 C CA . MET A 1 295 ? 10.102 -55.562 17.641 1 50.22 295 MET A CA 1
ATOM 2363 C C . MET A 1 295 ? 9.633 -54.156 18.078 1 50.22 295 MET A C 1
ATOM 2365 O O . MET A 1 295 ? 8.461 -53.812 17.906 1 50.22 295 MET A O 1
ATOM 2369 N N . ASP A 1 296 ? 10.508 -53.375 18.625 1 50.81 296 ASP A N 1
ATOM 2370 C CA . ASP A 1 296 ? 10.172 -52.031 19.078 1 50.81 296 ASP A CA 1
ATOM 2371 C C . ASP A 1 296 ? 9.781 -51.156 17.891 1 50.81 296 ASP A C 1
ATOM 2373 O O . ASP A 1 296 ? 8.828 -50.375 17.984 1 50.81 296 ASP A O 1
ATOM 2377 N N . ILE A 1 297 ? 10.383 -51.344 16.797 1 50.31 297 ILE A N 1
ATOM 2378 C CA . ILE A 1 297 ? 10.086 -50.594 15.586 1 50.31 297 ILE A CA 1
ATOM 2379 C C . ILE A 1 297 ? 8.727 -51 15.031 1 50.31 297 ILE A C 1
ATOM 2381 O O . ILE A 1 297 ? 7.918 -50.156 14.648 1 50.31 297 ILE A O 1
ATOM 2385 N N . LEU A 1 298 ? 8.445 -52.312 15.109 1 51.81 298 LEU A N 1
ATOM 2386 C CA . LEU A 1 298 ? 7.141 -52.781 14.664 1 51.81 298 LEU A CA 1
ATOM 2387 C C . LEU A 1 298 ? 6.031 -52.281 15.57 1 51.81 298 LEU A C 1
ATOM 2389 O O . LEU A 1 298 ? 4.961 -51.875 15.086 1 51.81 298 LEU A O 1
ATOM 2393 N N . MET A 1 299 ? 6.297 -52.219 16.797 1 54.06 299 MET A N 1
ATOM 2394 C CA . MET A 1 299 ? 5.305 -51.688 17.734 1 54.06 299 MET A CA 1
ATOM 2395 C C . MET A 1 299 ? 5.074 -50.219 17.5 1 54.06 299 MET A C 1
ATOM 2397 O O . MET A 1 299 ? 3.938 -49.75 17.562 1 54.06 299 MET A O 1
ATOM 2401 N N . GLU A 1 300 ? 6.125 -49.5 17.219 1 49.97 300 GLU A N 1
ATOM 2402 C CA . GLU A 1 300 ? 5.973 -48.094 16.953 1 49.97 300 GLU A CA 1
ATOM 2403 C C . GLU A 1 300 ? 5.242 -47.844 15.633 1 49.97 300 GLU A C 1
ATOM 2405 O O . GLU A 1 300 ? 4.41 -46.938 15.531 1 49.97 300 GLU A O 1
ATOM 2410 N N . ILE A 1 301 ? 5.449 -48.688 14.672 1 50 301 ILE A N 1
ATOM 2411 C CA . ILE A 1 301 ? 4.703 -48.625 13.422 1 50 301 ILE A CA 1
ATOM 2412 C C . ILE A 1 301 ? 3.229 -48.938 13.68 1 50 301 ILE A C 1
ATOM 2414 O O . ILE A 1 301 ? 2.344 -48.25 13.164 1 50 301 ILE A O 1
ATOM 2418 N N . ASP A 1 302 ? 2.957 -49.906 14.469 1 50.41 302 ASP A N 1
ATOM 2419 C CA . ASP A 1 302 ? 1.583 -50.25 14.828 1 50.41 302 ASP A CA 1
ATOM 2420 C C . ASP A 1 302 ? 0.906 -49.094 15.562 1 50.41 302 ASP A C 1
ATOM 2422 O O . ASP A 1 302 ? -0.27 -48.812 15.32 1 50.41 302 ASP A O 1
ATOM 2426 N N . GLU A 1 303 ? 1.612 -48.438 16.422 1 51.66 303 GLU A N 1
ATOM 2427 C CA . GLU A 1 303 ? 1.051 -47.281 17.125 1 51.66 303 GLU A CA 1
ATOM 2428 C C . GLU A 1 303 ? 0.834 -46.094 16.188 1 51.66 303 GLU A C 1
ATOM 2430 O O . GLU A 1 303 ? -0.157 -45.375 16.312 1 51.66 303 GLU A O 1
ATOM 2435 N N . LEU A 1 304 ? 1.712 -45.844 15.227 1 47.81 304 LEU A N 1
ATOM 2436 C CA . LEU A 1 304 ? 1.521 -44.781 14.227 1 47.81 304 LEU A CA 1
ATOM 2437 C C . LEU A 1 304 ? 0.376 -45.156 13.281 1 47.81 304 LEU A C 1
ATOM 2439 O O . LEU A 1 304 ? -0.383 -44.281 12.859 1 47.81 304 LEU A O 1
ATOM 2443 N N . GLU A 1 305 ? 0.134 -46.344 12.898 1 47.88 305 GLU A N 1
ATOM 2444 C CA . GLU A 1 305 ? -1.038 -46.781 12.148 1 47.88 305 GLU A CA 1
ATOM 2445 C C . GLU A 1 305 ? -2.328 -46.438 12.891 1 47.88 305 GLU A C 1
ATOM 2447 O O . GLU A 1 305 ? -3.314 -46.031 12.273 1 47.88 305 GLU A O 1
ATOM 2452 N N . LYS A 1 306 ? -2.289 -46.656 14.18 1 49.91 306 LYS A N 1
ATOM 2453 C CA . LYS A 1 306 ? -3.463 -46.344 14.984 1 49.91 306 LYS A CA 1
ATOM 2454 C C . LYS A 1 306 ? -3.664 -44.812 15.086 1 49.91 306 LYS A C 1
ATOM 2456 O O . LYS A 1 306 ? -4.793 -44.344 15.242 1 49.91 306 LYS A O 1
ATOM 2461 N N . SER A 1 307 ? -2.633 -44.062 15.031 1 47.06 307 SER A N 1
ATOM 2462 C CA . SER A 1 307 ? -2.789 -42.625 15.211 1 47.06 307 SER A CA 1
ATOM 2463 C C . SER A 1 307 ? -3.195 -41.938 13.898 1 47.06 307 SER A C 1
ATOM 2465 O O . SER A 1 307 ? -3.461 -40.75 13.875 1 47.06 307 SER A O 1
ATOM 2467 N N . GLU A 1 308 ? -3.938 -42.438 12.883 1 45.56 308 GLU A N 1
ATOM 2468 C CA . GLU A 1 308 ? -4.539 -42.031 11.617 1 45.56 308 GLU A CA 1
ATOM 2469 C C . GLU A 1 308 ? -3.582 -41.156 10.812 1 45.56 308 GLU A C 1
ATOM 2471 O O . GLU A 1 308 ? -3.988 -40.5 9.844 1 45.56 308 GLU A O 1
ATOM 2476 N N . LEU A 1 309 ? -2.322 -41.062 11.18 1 42.19 309 LEU A N 1
ATOM 2477 C CA . LEU A 1 309 ? -1.419 -40.125 10.484 1 42.19 309 LEU A CA 1
ATOM 2478 C C . LEU A 1 309 ? -0.937 -40.75 9.172 1 42.19 309 LEU A C 1
ATOM 2480 O O . LEU A 1 309 ? -0.487 -40.031 8.273 1 42.19 309 LEU A O 1
ATOM 2484 N N . LEU A 1 310 ? -0.808 -42.062 8.953 1 43.03 310 LEU A N 1
ATOM 2485 C CA . LEU A 1 310 ? -0.331 -42.656 7.723 1 43.03 310 LEU A CA 1
ATOM 2486 C C . LEU A 1 310 ? -1.461 -43.406 7.008 1 43.03 310 LEU A C 1
ATOM 2488 O O . LEU A 1 310 ? -2.334 -43.969 7.656 1 43.03 310 LEU A O 1
ATOM 2492 N N . THR A 1 311 ? -1.672 -43.031 5.699 1 45.09 311 THR A N 1
ATOM 2493 C CA . THR A 1 311 ? -2.688 -43.719 4.926 1 45.09 311 THR A CA 1
ATOM 2494 C C . THR A 1 311 ? -2.344 -45.219 4.812 1 45.09 311 THR A C 1
ATOM 2496 O O . THR A 1 311 ? -1.205 -45.625 5.062 1 45.09 311 THR A O 1
ATOM 2499 N N . LYS A 1 312 ? -3.258 -46.062 4.68 1 49.03 312 LYS A N 1
ATOM 2500 C CA . LYS A 1 312 ? -3.197 -47.5 4.523 1 49.03 312 LYS A CA 1
ATOM 2501 C C . LYS A 1 312 ? -2.137 -47.906 3.5 1 49.03 312 LYS A C 1
ATOM 2503 O O . LYS A 1 312 ? -1.442 -48.906 3.676 1 49.03 312 LYS A O 1
ATOM 2508 N N . ASN A 1 313 ? -2.035 -47.062 2.551 1 47.12 313 ASN A N 1
ATOM 2509 C CA . ASN A 1 313 ? -1.118 -47.406 1.468 1 47.12 313 ASN A CA 1
ATOM 2510 C C . ASN A 1 313 ? 0.337 -47.219 1.888 1 47.12 313 ASN A C 1
ATOM 2512 O O . ASN A 1 313 ? 1.206 -48 1.49 1 47.12 313 ASN A O 1
ATOM 2516 N N . ASP A 1 314 ? 0.645 -46.219 2.73 1 46.59 314 ASP A N 1
ATOM 2517 C CA . ASP A 1 314 ? 1.989 -46 3.256 1 46.59 314 ASP A CA 1
ATOM 2518 C C . ASP A 1 314 ? 2.438 -47.188 4.109 1 46.59 314 ASP A C 1
ATOM 2520 O O . ASP A 1 314 ? 3.588 -47.625 4.02 1 46.59 314 ASP A O 1
ATOM 2524 N N . PHE A 1 315 ? 1.479 -47.75 4.668 1 46.34 315 PHE A N 1
ATOM 2525 C CA . PHE A 1 315 ? 1.748 -48.906 5.523 1 46.34 315 PHE A CA 1
ATOM 2526 C C . PHE A 1 315 ? 2.102 -50.125 4.684 1 46.34 315 PHE A C 1
ATOM 2528 O O . PHE A 1 315 ? 3 -50.875 5.043 1 46.34 315 PHE A O 1
ATOM 2535 N N . LYS A 1 316 ? 1.432 -50.344 3.719 1 48.5 316 LYS A N 1
ATOM 2536 C CA . LYS A 1 316 ? 1.681 -51.5 2.861 1 48.5 316 LYS A CA 1
ATOM 2537 C C . LYS A 1 316 ? 3.105 -51.5 2.312 1 48.5 316 LYS A C 1
ATOM 2539 O O . LYS A 1 316 ? 3.768 -52.531 2.258 1 48.5 316 LYS A O 1
ATOM 2544 N N . LYS A 1 317 ? 3.645 -50.344 2.123 1 46.34 317 LYS A N 1
ATOM 2545 C CA . LYS A 1 317 ? 4.988 -50.188 1.567 1 46.34 317 LYS A CA 1
ATOM 2546 C C . LYS A 1 317 ? 6.051 -50.469 2.627 1 46.34 317 LYS A C 1
ATOM 2548 O O . LYS A 1 317 ? 7.062 -51.125 2.348 1 46.34 317 LYS A O 1
ATOM 2553 N N . LEU A 1 318 ? 5.738 -49.938 3.793 1 45.56 318 LEU A N 1
ATOM 2554 C CA . LEU A 1 318 ? 6.676 -50.156 4.887 1 45.56 318 LEU A CA 1
ATOM 2555 C C . LEU A 1 318 ? 6.711 -51.625 5.285 1 45.56 318 LEU A C 1
ATOM 2557 O O . LEU A 1 318 ? 7.785 -52.188 5.559 1 45.56 318 LEU A O 1
ATOM 2561 N N . ARG A 1 319 ? 5.484 -52.188 5.293 1 46.38 319 ARG A N 1
ATOM 2562 C CA . ARG A 1 319 ? 5.402 -53.594 5.633 1 46.38 319 ARG A CA 1
ATOM 2563 C C . ARG A 1 319 ? 6.133 -54.469 4.602 1 46.38 319 ARG A C 1
ATOM 2565 O O . ARG A 1 319 ? 6.758 -55.469 4.949 1 46.38 319 ARG A O 1
ATOM 2572 N N . LYS A 1 320 ? 6.016 -54.125 3.391 1 47.5 320 LYS A N 1
ATOM 2573 C CA . LYS A 1 320 ? 6.656 -54.875 2.324 1 47.5 320 LYS A CA 1
ATOM 2574 C C . LYS A 1 320 ? 8.172 -54.719 2.373 1 47.5 320 LYS A C 1
ATOM 2576 O O . LYS A 1 320 ? 8.906 -55.594 1.905 1 47.5 320 LYS A O 1
ATOM 2581 N N . ALA A 1 321 ? 8.609 -53.531 2.879 1 42.31 321 ALA A N 1
ATOM 2582 C CA . ALA A 1 321 ? 10.047 -53.281 2.957 1 42.31 321 ALA A CA 1
ATOM 2583 C C . ALA A 1 321 ? 10.688 -54.094 4.086 1 42.31 321 ALA A C 1
ATOM 2585 O O . ALA A 1 321 ? 11.914 -54.156 4.172 1 42.31 321 ALA A O 1
ATOM 2586 N N . VAL A 1 322 ? 9.836 -54.469 5.02 1 41.53 322 VAL A N 1
ATOM 2587 C CA . VAL A 1 322 ? 10.336 -55.344 6.082 1 41.53 322 VAL A CA 1
ATOM 2588 C C . VAL A 1 322 ? 10.391 -56.781 5.594 1 41.53 322 VAL A C 1
ATOM 2590 O O . VAL A 1 322 ? 9.406 -57.312 5.055 1 41.53 322 VAL A O 1
ATOM 2593 N N . PRO A 1 323 ? 11.484 -57.344 5.277 1 38.16 323 PRO A N 1
ATOM 2594 C CA . PRO A 1 323 ? 11.562 -58.719 4.789 1 38.16 323 PRO A CA 1
ATOM 2595 C C . PRO A 1 323 ? 10.688 -59.688 5.59 1 38.16 323 PRO A C 1
ATOM 2597 O O . PRO A 1 323 ? 10.445 -59.438 6.777 1 38.16 323 PRO A O 1
ATOM 2600 N N . PRO A 1 324 ? 9.844 -60.469 4.859 1 36.78 324 PRO A N 1
ATOM 2601 C CA . PRO A 1 324 ? 9.008 -61.469 5.504 1 36.78 324 PRO A CA 1
ATOM 2602 C C . PRO A 1 324 ? 9.766 -62.312 6.543 1 36.78 324 PRO A C 1
ATOM 2604 O O . PRO A 1 324 ? 10.992 -62.438 6.438 1 36.78 324 PRO A O 1
ATOM 2607 N N . GLN A 1 325 ? 9.242 -62.312 7.738 1 36.75 325 GLN A N 1
ATOM 2608 C CA . GLN A 1 325 ? 9.734 -63.281 8.711 1 36.75 325 GLN A CA 1
ATOM 2609 C C . GLN A 1 325 ? 9.867 -64.688 8.078 1 36.75 325 GLN A C 1
ATOM 2611 O O . GLN A 1 325 ? 8.883 -65.25 7.617 1 36.75 325 GLN A O 1
ATOM 2616 N N . GLY A 1 326 ? 10.875 -64.938 7.215 1 30.47 326 GLY A N 1
ATOM 2617 C CA . GLY A 1 326 ? 11.133 -66.375 7.043 1 30.47 326 GLY A CA 1
ATOM 2618 C C . GLY A 1 326 ? 11.453 -67.062 8.344 1 30.47 326 GLY A C 1
ATOM 2619 O O . GLY A 1 326 ? 11.93 -66.438 9.297 1 30.47 326 GLY A O 1
ATOM 2620 N N . MET B 1 1 ? -14.57 14.102 24.422 1 49.03 1 MET B N 1
ATOM 2621 C CA . MET B 1 1 ? -14.43 15.477 23.953 1 49.03 1 MET B CA 1
ATOM 2622 C C . MET B 1 1 ? -13.82 15.5 22.547 1 49.03 1 MET B C 1
ATOM 2624 O O . MET B 1 1 ? -12.992 14.656 22.203 1 49.03 1 MET B O 1
ATOM 2628 N N . LYS B 1 2 ? -14.445 16.234 21.672 1 75.19 2 LYS B N 1
ATOM 2629 C CA . LYS B 1 2 ? -13.977 16.391 20.297 1 75.19 2 LYS B CA 1
ATOM 2630 C C . LYS B 1 2 ? -12.586 17.016 20.25 1 75.19 2 LYS B C 1
ATOM 2632 O O . LYS B 1 2 ? -12.305 17.953 21 1 75.19 2 LYS B O 1
ATOM 2637 N N . PRO B 1 3 ? -11.703 16.438 19.578 1 83.12 3 PRO B N 1
ATOM 2638 C CA . PRO B 1 3 ? -10.359 17 19.5 1 83.12 3 PRO B CA 1
ATOM 2639 C C . PRO B 1 3 ? -10.344 18.438 18.953 1 83.12 3 PRO B C 1
ATOM 2641 O O . PRO B 1 3 ? -11.156 18.766 18.094 1 83.12 3 PRO B O 1
ATOM 2644 N N . THR B 1 4 ? -9.453 19.281 19.562 1 87.75 4 THR B N 1
ATOM 2645 C CA . THR B 1 4 ? -9.375 20.672 19.125 1 87.75 4 THR B CA 1
ATOM 2646 C C . THR B 1 4 ? -8.109 20.906 18.312 1 87.75 4 THR B C 1
ATOM 2648 O O . THR B 1 4 ? -8 21.891 17.578 1 87.75 4 THR B O 1
ATOM 2651 N N . THR B 1 5 ? -7.164 20 18.516 1 94.62 5 THR B N 1
ATOM 2652 C CA . THR B 1 5 ? -5.895 20.188 17.812 1 94.62 5 THR B CA 1
ATOM 2653 C C . THR B 1 5 ? -5.352 18.859 17.312 1 94.62 5 THR B C 1
ATOM 2655 O O . THR B 1 5 ? -5.805 17.797 17.734 1 94.62 5 THR B O 1
ATOM 2658 N N . ILE B 1 6 ? -4.469 18.953 16.328 1 96.5 6 ILE B N 1
ATOM 2659 C CA . ILE B 1 6 ? -3.691 17.844 15.797 1 96.5 6 ILE B CA 1
ATOM 2660 C C . ILE B 1 6 ? -2.201 18.109 15.992 1 96.5 6 ILE B C 1
ATOM 2662 O O . ILE B 1 6 ? -1.71 19.188 15.625 1 96.5 6 ILE B O 1
ATOM 2666 N N . THR B 1 7 ? -1.535 17.234 16.562 1 95.69 7 THR B N 1
ATOM 2667 C CA . THR B 1 7 ? -0.096 17.375 16.75 1 95.69 7 THR B CA 1
ATOM 2668 C C . THR B 1 7 ? 0.674 16.516 15.758 1 95.69 7 THR B C 1
ATOM 2670 O O . THR B 1 7 ? 0.427 15.32 15.641 1 95.69 7 THR B O 1
ATOM 2673 N N . LYS B 1 8 ? 1.566 17.141 15.047 1 95.75 8 LYS B N 1
ATOM 2674 C CA . LYS B 1 8 ? 2.371 16.453 14.047 1 95.75 8 LYS B CA 1
ATOM 2675 C C . LYS B 1 8 ? 3.859 16.688 14.266 1 95.75 8 LYS B C 1
ATOM 2677 O O . LYS B 1 8 ? 4.273 17.828 14.547 1 95.75 8 LYS B O 1
ATOM 2682 N N . SER B 1 9 ? 4.617 15.625 14.141 1 93 9 SER B N 1
ATOM 2683 C CA . SER B 1 9 ? 6.066 15.773 14.227 1 93 9 SER B CA 1
ATOM 2684 C C . SER B 1 9 ? 6.617 16.516 13.016 1 93 9 SER B C 1
ATOM 2686 O O . SER B 1 9 ? 6.094 16.375 11.906 1 93 9 SER B O 1
ATOM 2688 N N . HIS B 1 10 ? 7.711 17.281 13.188 1 92.25 10 HIS B N 1
ATOM 2689 C CA . HIS B 1 10 ? 8.297 18.031 12.094 1 92.25 10 HIS B CA 1
ATOM 2690 C C . HIS B 1 10 ? 8.766 17.109 10.977 1 92.25 10 HIS B C 1
ATOM 2692 O O . HIS B 1 10 ? 8.531 17.391 9.797 1 92.25 10 HIS B O 1
ATOM 2698 N N . PRO B 1 11 ? 9.297 15.961 11.297 1 88.5 11 PRO B N 1
ATOM 2699 C CA . PRO B 1 11 ? 9.688 15.039 10.227 1 88.5 11 PRO B CA 1
ATOM 2700 C C . PRO B 1 11 ? 8.5 14.555 9.398 1 88.5 11 PRO B C 1
ATOM 2702 O O . PRO B 1 11 ? 8.609 14.391 8.18 1 88.5 11 PRO B O 1
ATOM 2705 N N . LEU B 1 12 ? 7.395 14.359 10 1 90.44 12 LEU B N 1
ATOM 2706 C CA . LEU B 1 12 ? 6.199 13.961 9.273 1 90.44 12 LEU B CA 1
ATOM 2707 C C . LEU B 1 12 ? 5.727 15.078 8.344 1 90.44 12 LEU B C 1
ATOM 2709 O O . LEU B 1 12 ? 5.344 14.82 7.199 1 90.44 12 LEU B O 1
ATOM 2713 N N . ILE B 1 13 ? 5.824 16.234 8.836 1 92.25 13 ILE B N 1
ATOM 2714 C CA . ILE B 1 13 ? 5.34 17.391 8.094 1 92.25 13 ILE B CA 1
ATOM 2715 C C . ILE B 1 13 ? 6.23 17.625 6.875 1 92.25 13 ILE B C 1
ATOM 2717 O O . ILE B 1 13 ? 5.742 17.969 5.797 1 92.25 13 ILE B O 1
ATOM 2721 N N . THR B 1 14 ? 7.496 17.406 7.012 1 90.25 14 THR B N 1
ATOM 2722 C CA . THR B 1 14 ? 8.422 17.75 5.945 1 90.25 14 THR B CA 1
ATOM 2723 C C . THR B 1 14 ? 8.719 16.547 5.062 1 90.25 14 THR B C 1
ATOM 2725 O O . THR B 1 14 ? 9.453 16.641 4.078 1 90.25 14 THR B O 1
ATOM 2728 N N . ALA B 1 15 ? 8.148 15.477 5.43 1 88.38 15 ALA B N 1
ATOM 2729 C CA . ALA B 1 15 ? 8.344 14.273 4.617 1 88.38 15 ALA B CA 1
ATOM 2730 C C . ALA B 1 15 ? 7.746 14.453 3.227 1 88.38 15 ALA B C 1
ATOM 2732 O O . ALA B 1 15 ? 6.746 15.156 3.057 1 88.38 15 ALA B O 1
ATOM 2733 N N . LYS B 1 16 ? 8.445 13.82 2.334 1 85.31 16 LYS B N 1
ATOM 2734 C CA . LYS B 1 16 ? 7.887 13.781 0.987 1 85.31 16 LYS B CA 1
ATOM 2735 C C . LYS B 1 16 ? 6.602 12.961 0.947 1 85.31 16 LYS B C 1
ATOM 2737 O O . LYS B 1 16 ? 6.586 11.805 1.377 1 85.31 16 LYS B O 1
ATOM 2742 N N . MET B 1 17 ? 5.594 13.617 0.477 1 79.44 17 MET B N 1
ATOM 2743 C CA . MET B 1 17 ? 4.297 12.945 0.496 1 79.44 17 MET B CA 1
ATOM 2744 C C . MET B 1 17 ? 3.479 13.305 -0.738 1 79.44 17 MET B C 1
ATOM 2746 O O . MET B 1 17 ? 3.553 14.43 -1.231 1 79.44 17 MET B O 1
ATOM 2750 N N . SER B 1 18 ? 2.764 12.367 -1.292 1 86.81 18 SER B N 1
ATOM 2751 C CA . SER B 1 18 ? 1.776 12.617 -2.338 1 86.81 18 SER B CA 1
ATOM 2752 C C . SER B 1 18 ? 0.386 12.164 -1.905 1 86.81 18 SER B C 1
ATOM 2754 O O . SER B 1 18 ? -0.272 11.398 -2.617 1 86.81 18 SER B O 1
ATOM 2756 N N . PHE B 1 19 ? -0.023 12.711 -0.81 1 92.5 19 PHE B N 1
ATOM 2757 C CA . PHE B 1 19 ? -1.324 12.359 -0.257 1 92.5 19 PHE B CA 1
ATOM 2758 C C . PHE B 1 19 ? -2.426 13.211 -0.87 1 92.5 19 PHE B C 1
ATOM 2760 O O . PHE B 1 19 ? -2.236 14.414 -1.091 1 92.5 19 PHE B O 1
ATOM 2767 N N . THR B 1 20 ? -3.529 12.586 -1.136 1 94.12 20 THR B N 1
ATOM 2768 C CA . THR B 1 20 ? -4.734 13.336 -1.468 1 94.12 20 THR B CA 1
ATOM 2769 C C . THR B 1 20 ? -5.352 13.953 -0.215 1 94.12 20 THR B C 1
ATOM 2771 O O . THR B 1 20 ? -4.914 13.664 0.902 1 94.12 20 THR B O 1
ATOM 2774 N N . ALA B 1 21 ? -6.297 14.844 -0.439 1 94.75 21 ALA B N 1
ATOM 2775 C CA . ALA B 1 21 ? -6.969 15.461 0.699 1 94.75 21 ALA B CA 1
ATOM 2776 C C . ALA B 1 21 ? -7.652 14.414 1.571 1 94.75 21 ALA B C 1
ATOM 2778 O O . ALA B 1 21 ? -7.598 14.492 2.801 1 94.75 21 ALA B O 1
ATOM 2779 N N . LYS B 1 22 ? -8.258 13.406 0.963 1 94.56 22 LYS B N 1
ATOM 2780 C CA . LYS B 1 22 ? -8.961 12.359 1.697 1 94.56 22 LYS B CA 1
ATOM 2781 C C . LYS B 1 22 ? -7.996 11.531 2.537 1 94.56 22 LYS B C 1
ATOM 2783 O O . LYS B 1 22 ? -8.305 11.172 3.674 1 94.56 22 LYS B O 1
ATOM 2788 N N . GLU B 1 23 ? -6.883 11.242 1.946 1 95.5 23 GLU B N 1
ATOM 2789 C CA . GLU B 1 23 ? -5.855 10.5 2.668 1 95.5 23 GLU B CA 1
ATOM 2790 C C . GLU B 1 23 ? -5.371 11.273 3.891 1 95.5 23 GLU B C 1
ATOM 2792 O O . GLU B 1 23 ? -5.188 10.695 4.965 1 95.5 23 GLU B O 1
ATOM 2797 N N . GLN B 1 24 ? -5.156 12.508 3.684 1 95.81 24 GLN B N 1
ATOM 2798 C CA . GLN B 1 24 ? -4.707 13.359 4.785 1 95.81 24 GLN B CA 1
ATOM 2799 C C . GLN B 1 24 ? -5.738 13.391 5.91 1 95.81 24 GLN B C 1
ATOM 2801 O O . GLN B 1 24 ? -5.375 13.391 7.086 1 95.81 24 GLN B O 1
ATOM 2806 N N . ASP B 1 25 ? -6.969 13.461 5.559 1 96.38 25 ASP B N 1
ATOM 2807 C CA . ASP B 1 25 ? -8.031 13.469 6.562 1 96.38 25 ASP B CA 1
ATOM 2808 C C . ASP B 1 25 ? -7.996 12.188 7.402 1 96.38 25 ASP B C 1
ATOM 2810 O O . ASP B 1 25 ? -8.086 12.242 8.633 1 96.38 25 ASP B O 1
ATOM 2814 N N . LEU B 1 26 ? -7.863 11.078 6.711 1 96.62 26 LEU B N 1
ATOM 2815 C CA . LEU B 1 26 ? -7.812 9.812 7.434 1 96.62 26 LEU B CA 1
ATOM 2816 C C . LEU B 1 26 ? -6.555 9.727 8.289 1 96.62 26 LEU B C 1
ATOM 2818 O O . LEU B 1 26 ? -6.598 9.227 9.414 1 96.62 26 LEU B O 1
ATOM 2822 N N . LEU B 1 27 ? -5.469 10.164 7.766 1 95.75 27 LEU B N 1
ATOM 2823 C CA . LEU B 1 27 ? -4.23 10.18 8.539 1 95.75 27 LEU B CA 1
ATOM 2824 C C . LEU B 1 27 ? -4.367 11.062 9.773 1 95.75 27 LEU B C 1
ATOM 2826 O O . LEU B 1 27 ? -3.893 10.703 10.852 1 95.75 27 LEU B O 1
ATOM 2830 N N . ASN B 1 28 ? -4.961 12.195 9.617 1 96.44 28 ASN B N 1
ATOM 2831 C CA . ASN B 1 28 ? -5.172 13.102 10.734 1 96.44 28 ASN B CA 1
ATOM 2832 C C . ASN B 1 28 ? -6.047 12.461 11.812 1 96.44 28 ASN B C 1
ATOM 2834 O O . ASN B 1 28 ? -5.828 12.688 13.008 1 96.44 28 ASN B O 1
ATOM 2838 N N . LEU B 1 29 ? -7.047 11.734 11.391 1 96.44 29 LEU B N 1
ATOM 2839 C CA . LEU B 1 29 ? -7.871 11.008 12.352 1 96.44 29 LEU B CA 1
ATOM 2840 C C . LEU B 1 29 ? -7.027 10.016 13.156 1 96.44 29 LEU B C 1
ATOM 2842 O O . LEU B 1 29 ? -7.176 9.914 14.375 1 96.44 29 LEU B O 1
ATOM 2846 N N . ILE B 1 30 ? -6.164 9.352 12.508 1 96.75 30 ILE B N 1
ATOM 2847 C CA . ILE B 1 30 ? -5.277 8.391 13.148 1 96.75 30 ILE B CA 1
ATOM 2848 C C . ILE B 1 30 ? -4.379 9.109 14.148 1 96.75 30 ILE B C 1
ATOM 2850 O O . ILE B 1 30 ? -4.207 8.656 15.281 1 96.75 30 ILE B O 1
ATOM 2854 N N . LEU B 1 31 ? -3.836 10.211 13.711 1 96.44 31 LEU B N 1
ATOM 2855 C CA . LEU B 1 31 ? -2.914 10.961 14.547 1 96.44 31 LEU B CA 1
ATOM 2856 C C . LEU B 1 31 ? -3.592 11.406 15.844 1 96.44 31 LEU B C 1
ATOM 2858 O O . LEU B 1 31 ? -3.018 11.273 16.922 1 96.44 31 LEU B O 1
ATOM 2862 N N . VAL B 1 32 ? -4.734 11.906 15.711 1 96.44 32 VAL B N 1
ATOM 2863 C CA . VAL B 1 32 ? -5.492 12.375 16.875 1 96.44 32 VAL B CA 1
ATOM 2864 C C . VAL B 1 32 ? -5.789 11.211 17.797 1 96.44 32 VAL B C 1
ATOM 2866 O O . VAL B 1 32 ? -5.613 11.32 19.016 1 96.44 32 VAL B O 1
ATOM 2869 N N . SER B 1 33 ? -6.258 10.102 17.25 1 96.38 33 SER B N 1
ATOM 2870 C CA . SER B 1 33 ? -6.594 8.922 18.047 1 96.38 33 SER B CA 1
ATOM 2871 C C . SER B 1 33 ? -5.355 8.336 18.703 1 96.38 33 SER B C 1
ATOM 2873 O O . SER B 1 33 ? -5.41 7.906 19.859 1 96.38 33 SER B O 1
ATOM 2875 N N . LEU B 1 34 ? -4.297 8.273 17.984 1 95.81 34 LEU B N 1
ATOM 2876 C CA . LEU B 1 34 ? -3.039 7.754 18.5 1 95.81 34 LEU B CA 1
ATOM 2877 C C . LEU B 1 34 ? -2.559 8.586 19.688 1 95.81 34 LEU B C 1
ATOM 2879 O O . LEU B 1 34 ? -2.148 8.031 20.719 1 95.81 34 LEU B O 1
ATOM 2883 N N . LYS B 1 35 ? -2.557 9.852 19.516 1 93.94 35 LYS B N 1
ATOM 2884 C CA . LYS B 1 35 ? -2.131 10.742 20.594 1 93.94 35 LYS B CA 1
ATOM 2885 C C . LYS B 1 35 ? -3.027 10.594 21.812 1 93.94 35 LYS B C 1
ATOM 2887 O O . LYS B 1 35 ? -2.543 10.602 22.953 1 93.94 35 LYS B O 1
ATOM 2892 N N . LYS B 1 36 ? -4.289 10.523 21.578 1 94.25 36 LYS B N 1
ATOM 2893 C CA . LYS B 1 36 ? -5.238 10.312 22.672 1 94.25 36 LYS B CA 1
ATOM 2894 C C . LYS B 1 36 ? -4.918 9.031 23.438 1 94.25 36 LYS B C 1
ATOM 2896 O O . LYS B 1 36 ? -4.922 9.016 24.672 1 94.25 36 LYS B O 1
ATOM 2901 N N . GLU B 1 37 ? -4.66 7.98 22.688 1 94.12 37 GLU B N 1
ATOM 2902 C CA . GLU B 1 37 ? -4.316 6.703 23.312 1 94.12 37 GLU B CA 1
ATOM 2903 C C . GLU B 1 37 ? -3.006 6.793 24.078 1 94.12 37 GLU B C 1
ATOM 2905 O O . GLU B 1 37 ? -2.893 6.262 25.188 1 94.12 37 GLU B O 1
ATOM 2910 N N . ALA B 1 38 ? -2.047 7.414 23.5 1 92.44 38 ALA B N 1
ATOM 2911 C CA . ALA B 1 38 ? -0.745 7.586 24.141 1 92.44 38 ALA B CA 1
ATOM 2912 C C . ALA B 1 38 ? -0.869 8.383 25.438 1 92.44 38 ALA B C 1
ATOM 2914 O O . ALA B 1 38 ? -0.263 8.031 26.453 1 92.44 38 ALA B O 1
ATOM 2915 N N . ASN B 1 39 ? -1.635 9.461 25.391 1 89.62 39 ASN B N 1
ATOM 2916 C CA . ASN B 1 39 ? -1.853 10.297 26.562 1 89.62 39 ASN B CA 1
ATOM 2917 C C . ASN B 1 39 ? -2.568 9.523 27.672 1 89.62 39 ASN B C 1
ATOM 2919 O O . ASN B 1 39 ? -2.264 9.695 28.844 1 89.62 39 ASN B O 1
ATOM 2923 N N . ALA B 1 40 ? -3.506 8.727 27.281 1 90.12 40 ALA B N 1
ATOM 2924 C CA . ALA B 1 40 ? -4.223 7.906 28.25 1 90.12 40 ALA B CA 1
ATOM 2925 C C . ALA B 1 40 ? -3.287 6.906 28.922 1 90.12 40 ALA B C 1
ATOM 2927 O O . ALA B 1 40 ? -3.395 6.656 30.125 1 90.12 40 ALA B O 1
ATOM 2928 N N . GLN B 1 41 ? -2.439 6.336 28.203 1 88.81 41 GLN B N 1
ATOM 2929 C CA . GLN B 1 41 ? -1.472 5.391 28.75 1 88.81 41 GLN B CA 1
ATOM 2930 C C . GLN B 1 41 ? -0.527 6.082 29.719 1 88.81 41 GLN B C 1
ATOM 2932 O O . GLN B 1 41 ? -0.212 5.531 30.781 1 88.81 41 GLN B O 1
ATOM 2937 N N . LYS B 1 42 ? -0.026 7.195 29.406 1 84 42 LYS B N 1
ATOM 2938 C CA . LYS B 1 42 ? 0.879 7.957 30.266 1 84 42 LYS B CA 1
ATOM 2939 C C . LYS B 1 42 ? 0.219 8.297 31.594 1 84 42 LYS B C 1
ATOM 2941 O O . LYS B 1 42 ? 0.853 8.211 32.656 1 84 42 LYS B O 1
ATOM 2946 N N . LYS B 1 43 ? -0.946 8.617 31.516 1 82.75 43 LYS B N 1
ATOM 2947 C CA . LYS B 1 43 ? -1.69 8.953 32.719 1 82.75 43 LYS B CA 1
ATOM 2948 C C . LYS B 1 43 ? -1.831 7.734 33.656 1 82.75 43 LYS B C 1
ATOM 2950 O O . LYS B 1 43 ? -1.688 7.844 34.875 1 82.75 43 LYS B O 1
ATOM 2955 N N . THR B 1 44 ? -2.041 6.613 33 1 79.69 44 THR B N 1
ATOM 2956 C CA . THR B 1 44 ? -2.203 5.379 33.75 1 79.69 44 THR B CA 1
ATOM 2957 C C . THR B 1 44 ? -0.866 4.918 34.344 1 79.69 44 THR B C 1
ATOM 2959 O O . THR B 1 44 ? -0.808 4.414 35.469 1 79.69 44 THR B O 1
ATOM 2962 N N . SER B 1 45 ? 0.146 5.012 33.594 1 70.94 45 SER B N 1
ATOM 2963 C CA . SER B 1 45 ? 1.472 4.609 34.062 1 70.94 45 SER B CA 1
ATOM 2964 C C . SER B 1 45 ? 1.951 5.492 35.219 1 70.94 45 SER B C 1
ATOM 2966 O O . SER B 1 45 ? 2.58 5.008 36.156 1 70.94 45 SER B O 1
ATOM 2968 N N . LYS B 1 46 ? 1.808 6.77 35.188 1 65.06 46 LYS B N 1
ATOM 2969 C CA . LYS B 1 46 ? 2.176 7.688 36.25 1 65.06 46 LYS B CA 1
ATOM 2970 C C . LYS B 1 46 ? 1.436 7.348 37.531 1 65.06 46 LYS B C 1
ATOM 2972 O O . LYS B 1 46 ? 2.016 7.402 38.625 1 65.06 46 LYS B O 1
ATOM 2977 N N . LEU B 1 47 ? 0.297 6.926 37.25 1 60.94 47 LEU B N 1
ATOM 2978 C CA . LEU B 1 47 ? -0.513 6.555 38.406 1 60.94 47 LEU B CA 1
ATOM 2979 C C . LEU B 1 47 ? 0.003 5.27 39.031 1 60.94 47 LEU B C 1
ATOM 2981 O O . LEU B 1 47 ? -0.06 5.109 40.25 1 60.94 47 LEU B O 1
ATOM 2985 N N . LYS B 1 48 ? 0.631 4.406 38.156 1 60.06 48 LYS B N 1
ATOM 2986 C CA . LYS B 1 48 ? 1.083 3.115 38.688 1 60.06 48 LYS B CA 1
ATOM 2987 C C . LYS B 1 48 ? 2.578 3.139 38.969 1 60.06 48 LYS B C 1
ATOM 2989 O O . LYS B 1 48 ? 3.166 2.104 39.312 1 60.06 48 LYS B O 1
ATOM 2994 N N . ASN B 1 49 ? 3.145 4.273 39.062 1 55.19 49 ASN B N 1
ATOM 2995 C CA . ASN B 1 49 ? 4.566 4.445 39.344 1 55.19 49 ASN B CA 1
ATOM 2996 C C . ASN B 1 49 ? 5.422 3.533 38.469 1 55.19 49 ASN B C 1
ATOM 2998 O O . ASN B 1 49 ? 6.398 2.949 38.938 1 55.19 49 ASN B O 1
ATOM 3002 N N . LEU B 1 50 ? 4.953 3.293 37.344 1 55.28 50 LEU B N 1
ATOM 3003 C CA . LEU B 1 50 ? 5.734 2.41 36.5 1 55.28 50 LEU B CA 1
ATOM 3004 C C . LEU B 1 50 ? 6.898 3.164 35.875 1 55.28 50 LEU B C 1
ATOM 3006 O O . LEU B 1 50 ? 6.793 4.363 35.594 1 55.28 50 LEU B O 1
ATOM 3010 N N . PRO B 1 51 ? 8.039 2.49 35.906 1 51.06 51 PRO B N 1
ATOM 3011 C CA . PRO B 1 51 ? 9.211 3.129 35.281 1 51.06 51 PRO B CA 1
ATOM 3012 C C . PRO B 1 51 ? 8.945 3.648 33.875 1 51.06 51 PRO B C 1
ATOM 3014 O O . PRO B 1 51 ? 8.305 2.963 33.062 1 51.06 51 PRO B O 1
ATOM 3017 N N . VAL B 1 52 ? 8.922 4.891 33.781 1 49.69 52 VAL B N 1
ATOM 3018 C CA . VAL B 1 52 ? 8.766 5.566 32.5 1 49.69 52 VAL B CA 1
ATOM 3019 C C . VAL B 1 52 ? 9.891 5.156 31.562 1 49.69 52 VAL B C 1
ATOM 3021 O O . VAL B 1 52 ? 11.062 5.145 31.953 1 49.69 52 VAL B O 1
ATOM 3024 N N . SER B 1 53 ? 9.734 4.297 30.703 1 51.28 53 SER B N 1
ATOM 3025 C CA . SER B 1 53 ? 10.758 4.082 29.688 1 51.28 53 SER B CA 1
ATOM 3026 C C . SER B 1 53 ? 11.172 5.391 29.031 1 51.28 53 SER B C 1
ATOM 3028 O O . SER B 1 53 ? 10.328 6.258 28.781 1 51.28 53 SER B O 1
ATOM 3030 N N . ASP B 1 54 ? 12.445 5.812 29.094 1 53.09 54 ASP B N 1
ATOM 3031 C CA . ASP B 1 54 ? 13.039 7.016 28.516 1 53.09 54 ASP B CA 1
ATOM 3032 C C . ASP B 1 54 ? 12.719 7.117 27.031 1 53.09 54 ASP B C 1
ATOM 3034 O O . ASP B 1 54 ? 12.836 8.188 26.438 1 53.09 54 ASP B O 1
ATOM 3038 N N . LYS B 1 55 ? 12.398 5.98 26.547 1 54.56 55 LYS B N 1
ATOM 3039 C CA . LYS B 1 55 ? 12.164 6.109 25.109 1 54.56 55 LYS B CA 1
ATOM 3040 C C . LYS B 1 55 ? 10.719 6.48 24.812 1 54.56 55 LYS B C 1
ATOM 3042 O O . LYS B 1 55 ? 9.805 6.047 25.531 1 54.56 55 LYS B O 1
ATOM 3047 N N . ASN B 1 56 ? 10.336 7.387 23.906 1 62.03 56 ASN B N 1
ATOM 3048 C CA . ASN B 1 56 ? 9.039 7.84 23.391 1 62.03 56 ASN B CA 1
ATOM 3049 C C . ASN B 1 56 ? 8.227 8.531 24.484 1 62.03 56 ASN B C 1
ATOM 3051 O O . ASN B 1 56 ? 7.035 8.273 24.641 1 62.03 56 ASN B O 1
ATOM 3055 N N . ASP B 1 57 ? 8.969 9.328 25.297 1 62.91 57 ASP B N 1
ATOM 3056 C CA . ASP B 1 57 ? 8.359 10.133 26.359 1 62.91 57 ASP B CA 1
ATOM 3057 C C . ASP B 1 57 ? 7.551 9.258 27.312 1 62.91 57 ASP B C 1
ATOM 3059 O O . ASP B 1 57 ? 6.441 9.617 27.703 1 62.91 57 ASP B O 1
ATOM 3063 N N . GLY B 1 58 ? 7.977 8.062 27.406 1 69.94 58 GLY B N 1
ATOM 3064 C CA . GLY B 1 58 ? 7.391 7.184 28.406 1 69.94 58 GLY B CA 1
ATOM 3065 C C . GLY B 1 58 ? 6.25 6.344 27.859 1 69.94 58 GLY B C 1
ATOM 3066 O O . GLY B 1 58 ? 5.555 5.668 28.625 1 69.94 58 GLY B O 1
ATOM 3067 N N . VAL B 1 59 ? 5.961 6.492 26.656 1 80.06 59 VAL B N 1
ATOM 3068 C CA . VAL B 1 59 ? 4.879 5.719 26.062 1 80.06 59 VAL B CA 1
ATOM 3069 C C . VAL B 1 59 ? 5.383 4.328 25.688 1 80.06 59 VAL B C 1
ATOM 3071 O O . VAL B 1 59 ? 6.426 4.199 25.031 1 80.06 59 VAL B O 1
ATOM 3074 N N . HIS B 1 60 ? 4.707 3.348 26.125 1 85.19 60 HIS B N 1
ATOM 3075 C CA . HIS B 1 60 ? 4.98 1.978 25.703 1 85.19 60 HIS B CA 1
ATOM 3076 C C . HIS B 1 60 ? 4.168 1.61 24.469 1 85.19 60 HIS B C 1
ATOM 3078 O O . HIS B 1 60 ? 3.053 1.097 24.578 1 85.19 60 HIS B O 1
ATOM 3084 N N . ILE B 1 61 ? 4.762 1.748 23.375 1 87.81 61 ILE B N 1
ATOM 3085 C CA . ILE B 1 61 ? 4.09 1.597 22.094 1 87.81 61 ILE B CA 1
ATOM 3086 C C . ILE B 1 61 ? 3.551 0.174 21.953 1 87.81 61 ILE B C 1
ATOM 3088 O O . ILE B 1 61 ? 2.48 -0.038 21.391 1 87.81 61 ILE B O 1
ATOM 3092 N N . ASP B 1 62 ? 4.25 -0.788 22.484 1 84.5 62 ASP B N 1
ATOM 3093 C CA . ASP B 1 62 ? 3.891 -2.199 22.375 1 84.5 62 ASP B CA 1
ATOM 3094 C C . ASP B 1 62 ? 2.578 -2.488 23.109 1 84.5 62 ASP B C 1
ATOM 3096 O O . ASP B 1 62 ? 1.927 -3.502 22.844 1 84.5 62 ASP B O 1
ATOM 3100 N N . LYS B 1 63 ? 2.258 -1.63 23.953 1 86.81 63 LYS B N 1
ATOM 3101 C CA . LYS B 1 63 ? 1.058 -1.856 24.75 1 86.81 63 LYS B CA 1
ATOM 3102 C C . LYS B 1 63 ? -0.134 -1.092 24.188 1 86.81 63 LYS B C 1
ATOM 3104 O O . LYS B 1 63 ? -1.254 -1.215 24.688 1 86.81 63 LYS B O 1
ATOM 3109 N N . LEU B 1 64 ? 0.09 -0.354 23.234 1 92.12 64 LEU B N 1
ATOM 3110 C CA . LEU B 1 64 ? -1.002 0.376 22.594 1 92.12 64 LEU B CA 1
ATOM 3111 C C . LEU B 1 64 ? -1.812 -0.539 21.688 1 92.12 64 LEU B C 1
ATOM 3113 O O . LEU B 1 64 ? -1.28 -1.514 21.141 1 92.12 64 LEU B O 1
ATOM 3117 N N . SER B 1 65 ? -3.068 -0.335 21.531 1 91.94 65 SER B N 1
ATOM 3118 C CA . SER B 1 65 ? -3.928 -1.104 20.641 1 91.94 65 SER B CA 1
ATOM 3119 C C . SER B 1 65 ? -3.578 -0.843 19.172 1 91.94 65 SER B C 1
ATOM 3121 O O . SER B 1 65 ? -3.555 -1.77 18.359 1 91.94 65 SER B O 1
ATOM 3123 N N . LEU B 1 66 ? -3.379 0.41 18.859 1 95.06 66 LEU B N 1
ATOM 3124 C CA . LEU B 1 66 ? -3.021 0.895 17.531 1 95.06 66 LEU B CA 1
ATOM 3125 C C . LEU B 1 66 ? -4.129 0.597 16.516 1 95.06 66 LEU B C 1
ATOM 3127 O O . LEU B 1 66 ? -3.857 0.405 15.328 1 95.06 66 LEU B O 1
ATOM 3131 N N . GLN B 1 67 ? -5.316 0.418 16.969 1 96.38 67 GLN B N 1
ATOM 3132 C CA . GLN B 1 67 ? -6.539 0.257 16.188 1 96.38 67 GLN B CA 1
ATOM 3133 C C . GLN B 1 67 ? -7.609 1.25 16.625 1 96.38 67 GLN B C 1
ATOM 3135 O O . GLN B 1 67 ? -7.914 1.354 17.812 1 96.38 67 GLN B O 1
ATOM 3140 N N . TYR B 1 68 ? -8.164 1.931 15.664 1 97.75 68 TYR B N 1
ATOM 3141 C CA . TYR B 1 68 ? -9.086 3.018 15.984 1 97.75 68 TYR B CA 1
ATOM 3142 C C . TYR B 1 68 ? -10.391 2.875 15.211 1 97.75 68 TYR B C 1
ATOM 3144 O O . TYR B 1 68 ? -10.398 2.398 14.078 1 97.75 68 TYR B O 1
ATOM 3152 N N . GLU B 1 69 ? -11.43 3.279 15.859 1 98 69 GLU B N 1
ATOM 3153 C CA . GLU B 1 69 ? -12.766 3.168 15.273 1 98 69 GLU B CA 1
ATOM 3154 C C . GLU B 1 69 ? -13.445 4.531 15.188 1 98 69 GLU B C 1
ATOM 3156 O O . GLU B 1 69 ? -13.312 5.359 16.094 1 98 69 GLU B O 1
ATOM 3161 N N . TYR B 1 70 ? -14.102 4.742 14.148 1 97.88 70 TYR B N 1
ATOM 3162 C CA . TYR B 1 70 ? -14.859 5.965 13.906 1 97.88 70 TYR B CA 1
ATOM 3163 C C . TYR B 1 70 ? -16.266 5.652 13.43 1 97.88 70 TYR B C 1
ATOM 3165 O O . TYR B 1 70 ? -16.453 4.934 12.445 1 97.88 70 TYR B O 1
ATOM 3173 N N . THR B 1 71 ? -17.234 6.238 14.078 1 97.38 71 THR B N 1
ATOM 3174 C CA . THR B 1 71 ? -18.625 5.973 13.734 1 97.38 71 THR B CA 1
ATOM 3175 C C . THR B 1 71 ? -19.031 6.754 12.484 1 97.38 71 THR B C 1
ATOM 3177 O O . THR B 1 71 ? -18.391 7.75 12.133 1 97.38 71 THR B O 1
ATOM 3180 N N . ARG B 1 72 ? -20.094 6.25 11.891 1 96.62 72 ARG B N 1
ATOM 3181 C CA . ARG B 1 72 ? -20.641 6.902 10.703 1 96.62 72 ARG B CA 1
ATOM 3182 C C . ARG B 1 72 ? -20.953 8.367 10.977 1 96.62 72 ARG B C 1
ATOM 3184 O O . ARG B 1 72 ? -20.625 9.242 10.172 1 96.62 72 ARG B O 1
ATOM 3191 N N . GLN B 1 73 ? -21.531 8.672 12.062 1 95.5 73 GLN B N 1
ATOM 3192 C CA . GLN B 1 73 ? -21.906 10.039 12.398 1 95.5 73 GLN B CA 1
ATOM 3193 C C . GLN B 1 73 ? -20.688 10.93 12.586 1 95.5 73 GLN B C 1
ATOM 3195 O O . GLN B 1 73 ? -20.656 12.07 12.117 1 95.5 73 GLN B O 1
ATOM 3200 N N . GLU B 1 74 ? -19.672 10.414 13.258 1 94.25 74 GLU B N 1
ATOM 3201 C CA . GLU B 1 74 ? -18.438 11.172 13.445 1 94.25 74 GLU B CA 1
ATOM 3202 C C . GLU B 1 74 ? -17.797 11.523 12.102 1 94.25 74 GLU B C 1
ATOM 3204 O O . GLU B 1 74 ? -17.312 12.633 11.914 1 94.25 74 GLU B O 1
ATOM 3209 N N . LEU B 1 75 ? -17.844 10.555 11.227 1 96.38 75 LEU B N 1
ATOM 3210 C CA . LEU B 1 75 ? -17.234 10.734 9.914 1 96.38 75 LEU B CA 1
ATOM 3211 C C . LEU B 1 75 ? -18 11.758 9.094 1 96.38 75 LEU B C 1
ATOM 3213 O O . LEU B 1 75 ? -17.406 12.609 8.43 1 96.38 75 LEU B O 1
ATOM 3217 N N . LEU B 1 76 ? -19.312 11.672 9.18 1 94.81 76 LEU B N 1
ATOM 3218 C CA . LEU B 1 76 ? -20.141 12.609 8.438 1 94.81 76 LEU B CA 1
ATOM 3219 C C . LEU B 1 76 ? -19.969 14.031 8.961 1 94.81 76 LEU B C 1
ATOM 3221 O O . LEU B 1 76 ? -20 14.992 8.188 1 94.81 76 LEU B O 1
ATOM 3225 N N . ASP B 1 77 ? -19.672 14.18 10.18 1 92.25 77 ASP B N 1
ATOM 3226 C CA . ASP B 1 77 ? -19.469 15.484 10.789 1 92.25 77 ASP B CA 1
ATOM 3227 C C . ASP B 1 77 ? -18.125 16.078 10.383 1 92.25 77 ASP B C 1
ATOM 3229 O O . ASP B 1 77 ? -17.984 17.297 10.273 1 92.25 77 ASP B O 1
ATOM 3233 N N . LEU B 1 78 ? -17.25 15.211 10.102 1 91.88 78 LEU B N 1
ATOM 3234 C CA . LEU B 1 78 ? -15.875 15.672 9.914 1 91.88 78 LEU B CA 1
ATOM 3235 C C . LEU B 1 78 ? -15.539 15.789 8.43 1 91.88 78 LEU B C 1
ATOM 3237 O O . LEU B 1 78 ? -14.875 16.734 8.016 1 91.88 78 LEU B O 1
ATOM 3241 N N . LEU B 1 79 ? -15.938 14.734 7.582 1 90.31 79 LEU B N 1
ATOM 3242 C CA . LEU B 1 79 ? -15.5 14.617 6.195 1 90.31 79 LEU B CA 1
ATOM 3243 C C . LEU B 1 79 ? -16.469 15.32 5.254 1 90.31 79 LEU B C 1
ATOM 3245 O O . LEU B 1 79 ? -17.688 15.109 5.336 1 90.31 79 LEU B O 1
ATOM 3249 N N . GLU B 1 80 ? -16.781 16.391 5.27 1 81.31 80 GLU B N 1
ATOM 3250 C CA . GLU B 1 80 ? -17.719 17.125 4.426 1 81.31 80 GLU B CA 1
ATOM 3251 C C . GLU B 1 80 ? -18.172 16.281 3.234 1 81.31 80 GLU B C 1
ATOM 3253 O O . GLU B 1 80 ? -18.016 16.703 2.082 1 81.31 80 GLU B O 1
ATOM 3258 N N . VAL B 1 81 ? -18.719 15.141 3.418 1 89.94 81 VAL B N 1
ATOM 3259 C CA . VAL B 1 81 ? -19.266 14.234 2.41 1 89.94 81 VAL B CA 1
ATOM 3260 C C . VAL B 1 81 ? -20.719 13.945 2.723 1 89.94 81 VAL B C 1
ATOM 3262 O O . VAL B 1 81 ? -21.141 13.969 3.885 1 89.94 81 VAL B O 1
ATOM 3265 N N . THR B 1 82 ? -21.5 13.742 1.694 1 92.81 82 THR B N 1
ATOM 3266 C CA . THR B 1 82 ? -22.906 13.398 1.891 1 92.81 82 THR B CA 1
ATOM 3267 C C . THR B 1 82 ? -23.047 11.953 2.355 1 92.81 82 THR B C 1
ATOM 3269 O O . THR B 1 82 ? -22.203 11.109 2.047 1 92.81 82 THR B O 1
ATOM 3272 N N . PRO B 1 83 ? -24.094 11.664 3.08 1 93.56 83 PRO B N 1
ATOM 3273 C CA . PRO B 1 83 ? -24.328 10.305 3.58 1 93.56 83 PRO B CA 1
ATOM 3274 C C . PRO B 1 83 ? -24.344 9.258 2.465 1 93.56 83 PRO B C 1
ATOM 3276 O O . PR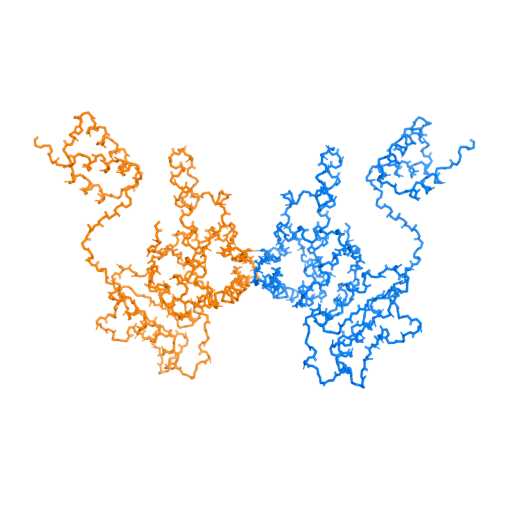O B 1 83 ? -23.797 8.164 2.631 1 93.56 83 PRO B O 1
ATOM 3279 N N . LYS B 1 84 ? -24.875 9.555 1.339 1 93.19 84 LYS B N 1
ATOM 3280 C CA . LYS B 1 84 ? -25.016 8.617 0.227 1 93.19 84 LYS B CA 1
ATOM 3281 C C . LYS B 1 84 ? -23.656 8.266 -0.366 1 93.19 84 LYS B C 1
ATOM 3283 O O . LYS B 1 84 ? -23.469 7.172 -0.898 1 93.19 84 LYS B O 1
ATOM 3288 N N . ARG B 1 85 ? -22.719 9.148 -0.2 1 94.19 85 ARG B N 1
ATOM 3289 C CA . ARG B 1 85 ? -21.422 8.977 -0.856 1 94.19 85 ARG B CA 1
ATOM 3290 C C . ARG B 1 85 ? -20.375 8.508 0.134 1 94.19 85 ARG B C 1
ATOM 3292 O O . ARG B 1 85 ? -19.234 8.227 -0.252 1 94.19 85 ARG B O 1
ATOM 3299 N N . LEU B 1 86 ? -20.734 8.359 1.389 1 95.31 86 LEU B N 1
ATOM 3300 C CA . LEU B 1 86 ? -19.766 8.078 2.439 1 95.31 86 LEU B CA 1
ATOM 3301 C C . LEU B 1 86 ? -19.062 6.75 2.188 1 95.31 86 LEU B C 1
ATOM 3303 O O . LEU B 1 86 ? -17.828 6.676 2.254 1 95.31 86 LEU B O 1
ATOM 3307 N N . THR B 1 87 ? -19.812 5.73 1.853 1 94.25 87 THR B N 1
ATOM 3308 C CA . THR B 1 87 ? -19.25 4.398 1.653 1 94.25 87 THR B CA 1
ATOM 3309 C C . THR B 1 87 ? -18.234 4.402 0.512 1 94.25 87 THR B C 1
ATOM 3311 O O . THR B 1 87 ? -17.141 3.871 0.652 1 94.25 87 THR B O 1
ATOM 3314 N N . ALA B 1 88 ? -18.625 4.988 -0.543 1 93.19 88 ALA B N 1
ATOM 3315 C CA . ALA B 1 88 ? -17.75 5.074 -1.7 1 93.19 88 ALA B CA 1
ATOM 3316 C C . ALA B 1 88 ? -16.516 5.91 -1.385 1 93.19 88 ALA B C 1
ATOM 3318 O O . ALA B 1 88 ? -15.398 5.582 -1.814 1 93.19 88 ALA B O 1
ATOM 3319 N N . TYR B 1 89 ? -16.734 6.996 -0.654 1 94.88 89 TYR B N 1
ATOM 3320 C CA . TYR B 1 89 ? -15.641 7.867 -0.231 1 94.88 89 TYR B CA 1
ATOM 3321 C C . TYR B 1 89 ? -14.617 7.102 0.598 1 94.88 89 TYR B C 1
ATOM 3323 O O . TYR B 1 89 ? -13.414 7.176 0.337 1 94.88 89 TYR B O 1
ATOM 3331 N N . LEU B 1 90 ? -15.055 6.371 1.532 1 97.06 90 LEU B N 1
ATOM 3332 C CA . LEU B 1 90 ? -14.18 5.637 2.438 1 97.06 90 LEU B CA 1
ATOM 3333 C C . LEU B 1 90 ? -13.461 4.512 1.703 1 97.06 90 LEU B C 1
ATOM 3335 O O . LEU B 1 90 ? -12.289 4.242 1.971 1 97.06 90 LEU B O 1
ATOM 3339 N N . ASP B 1 91 ? -14.195 3.895 0.863 1 95.25 91 ASP B N 1
ATOM 3340 C CA . ASP B 1 91 ? -13.609 2.803 0.091 1 95.25 91 ASP B CA 1
ATOM 3341 C C . ASP B 1 91 ? -12.398 3.281 -0.709 1 95.25 91 ASP B C 1
ATOM 3343 O O . ASP B 1 91 ? -11.32 2.689 -0.626 1 95.25 91 ASP B O 1
ATOM 3347 N N . GLU B 1 92 ? -12.547 4.34 -1.358 1 95 92 GLU B N 1
ATOM 3348 C CA . GLU B 1 92 ? -11.477 4.902 -2.178 1 95 92 GLU B CA 1
ATOM 3349 C C . GLU B 1 92 ? -10.352 5.465 -1.311 1 95 92 GLU B C 1
ATOM 3351 O O . GLU B 1 92 ? -9.172 5.223 -1.578 1 95 92 GLU B O 1
ATOM 3356 N N . ALA B 1 93 ? -10.695 6.184 -0.318 1 95.94 93 ALA B N 1
ATOM 3357 C CA . ALA B 1 93 ? -9.719 6.852 0.542 1 95.94 93 ALA B CA 1
ATOM 3358 C C . ALA B 1 93 ? -8.844 5.836 1.274 1 95.94 93 ALA B C 1
ATOM 3360 O O . ALA B 1 93 ? -7.633 6.023 1.401 1 95.94 93 ALA B O 1
ATOM 3361 N N . THR B 1 94 ? -9.438 4.766 1.743 1 97.44 94 THR B N 1
ATOM 3362 C CA . THR B 1 94 ? -8.68 3.76 2.479 1 97.44 94 THR B CA 1
ATOM 3363 C C . THR B 1 94 ? -7.773 2.971 1.538 1 97.44 94 THR B C 1
ATOM 3365 O O . THR B 1 94 ? -6.656 2.602 1.906 1 97.44 94 THR B O 1
ATOM 3368 N N . ASP B 1 95 ? -8.266 2.709 0.339 1 95.25 95 ASP B N 1
ATOM 3369 C CA . ASP B 1 95 ? -7.402 2.076 -0.654 1 95.25 95 ASP B CA 1
ATOM 3370 C C . ASP B 1 95 ? -6.148 2.912 -0.902 1 95.25 95 ASP B C 1
ATOM 3372 O O . ASP B 1 95 ? -5.031 2.395 -0.845 1 95.25 95 ASP B O 1
ATOM 3376 N N . GLU B 1 96 ? -6.402 4.148 -1.122 1 94.81 96 GLU B N 1
ATOM 3377 C CA . GLU B 1 96 ? -5.305 5.051 -1.446 1 94.81 96 GLU B CA 1
ATOM 3378 C C . GLU B 1 96 ? -4.34 5.188 -0.272 1 94.81 96 GLU B C 1
ATOM 3380 O O . GLU B 1 96 ? -3.119 5.172 -0.458 1 94.81 96 GLU B O 1
ATOM 3385 N N . LEU B 1 97 ? -4.875 5.328 0.858 1 95.62 97 LEU B N 1
ATOM 3386 C CA . LEU B 1 97 ? -4.043 5.484 2.047 1 95.62 97 LEU B CA 1
ATOM 3387 C C . LEU B 1 97 ? -3.219 4.23 2.303 1 95.62 97 LEU B C 1
ATOM 3389 O O . LEU B 1 97 ? -2.031 4.316 2.623 1 95.62 97 LEU B O 1
ATOM 3393 N N . MET B 1 98 ? -3.822 3.115 2.148 1 95.44 98 MET B N 1
ATOM 3394 C CA . MET B 1 98 ? -3.15 1.851 2.436 1 95.44 98 MET B CA 1
ATOM 3395 C C . MET B 1 98 ? -2.105 1.536 1.371 1 95.44 98 MET B C 1
ATOM 3397 O O . MET B 1 98 ? -1.202 0.73 1.601 1 95.44 98 MET B O 1
ATOM 3401 N N . GLU B 1 99 ? -2.244 2.096 0.27 1 94 99 GLU B N 1
ATOM 3402 C CA . GLU B 1 99 ? -1.267 1.896 -0.795 1 94 99 GLU B CA 1
ATOM 3403 C C . GLU B 1 99 ? 0.018 2.672 -0.518 1 94 99 GLU B C 1
ATOM 3405 O O . GLU B 1 99 ? 1.053 2.41 -1.135 1 94 99 GLU B O 1
ATOM 3410 N N . LYS B 1 100 ? -0.073 3.6 0.387 1 92.56 100 LYS B N 1
ATOM 3411 C CA . LYS B 1 100 ? 1.101 4.414 0.688 1 92.56 100 LYS B CA 1
ATOM 3412 C C . LYS B 1 100 ? 2.162 3.596 1.422 1 92.56 100 LYS B C 1
ATOM 3414 O O . LYS B 1 100 ? 1.836 2.764 2.27 1 92.56 100 LYS B O 1
ATOM 3419 N N . VAL B 1 101 ? 3.453 3.873 1.021 1 91.69 101 VAL B N 1
ATOM 3420 C CA . VAL B 1 101 ? 4.609 3.215 1.621 1 91.69 101 VAL B CA 1
ATOM 3421 C C . VAL B 1 101 ? 5.609 4.266 2.102 1 91.69 101 VAL B C 1
ATOM 3423 O O . VAL B 1 101 ? 6 5.152 1.341 1 91.69 101 VAL B O 1
ATOM 3426 N N . ALA B 1 102 ? 5.91 4.234 3.373 1 89.56 102 ALA B N 1
ATOM 3427 C CA . ALA B 1 102 ? 6.977 5.082 3.9 1 89.56 102 ALA B CA 1
ATOM 3428 C C . ALA B 1 102 ? 8.352 4.457 3.65 1 89.56 102 ALA B C 1
ATOM 3430 O O . ALA B 1 102 ? 8.602 3.32 4.055 1 89.56 102 ALA B O 1
ATOM 3431 N N . THR B 1 103 ? 9.219 5.215 3 1 91.06 103 THR B N 1
ATOM 3432 C CA . THR B 1 103 ? 10.516 4.668 2.619 1 91.06 103 THR B CA 1
ATOM 3433 C C . THR B 1 103 ? 11.656 5.496 3.215 1 91.06 103 THR B C 1
ATOM 3435 O O . THR B 1 103 ? 11.648 6.723 3.109 1 91.06 103 THR B O 1
ATOM 3438 N N . VAL B 1 104 ? 12.492 4.871 3.91 1 88.19 104 VAL B N 1
ATOM 3439 C CA . VAL B 1 104 ? 13.773 5.445 4.324 1 88.19 104 VAL B CA 1
ATOM 3440 C C . VAL B 1 104 ? 14.898 4.879 3.457 1 88.19 104 VAL B C 1
ATOM 3442 O O . VAL B 1 104 ? 15.094 3.664 3.398 1 88.19 104 VAL B O 1
ATOM 3445 N N . ARG B 1 105 ? 15.578 5.781 2.785 1 90.25 105 ARG B N 1
ATOM 3446 C CA . ARG B 1 105 ? 16.594 5.332 1.836 1 90.25 105 ARG B CA 1
ATOM 3447 C C . ARG B 1 105 ? 17.938 5.965 2.143 1 90.25 105 ARG B C 1
ATOM 3449 O O . ARG B 1 105 ? 18.016 7.145 2.498 1 90.25 105 ARG B O 1
ATOM 3456 N N . ASN B 1 106 ? 18.906 5.156 2.02 1 91.19 106 ASN B N 1
ATOM 3457 C CA . ASN B 1 106 ? 20.266 5.684 1.975 1 91.19 106 ASN B CA 1
ATOM 3458 C C . ASN B 1 106 ? 20.641 6.133 0.568 1 91.19 106 ASN B C 1
ATOM 3460 O O . ASN B 1 106 ? 20.844 5.305 -0.324 1 91.19 106 ASN B O 1
ATOM 3464 N N . PRO B 1 107 ? 20.875 7.395 0.389 1 86.38 107 PRO B N 1
ATOM 3465 C CA . PRO B 1 107 ? 21.109 7.906 -0.962 1 86.38 107 PRO B CA 1
ATOM 3466 C C . PRO B 1 107 ? 22.438 7.414 -1.553 1 86.38 107 PRO B C 1
ATOM 3468 O O . PRO B 1 107 ? 22.578 7.352 -2.775 1 86.38 107 PRO B O 1
ATOM 3471 N N . ASN B 1 108 ? 23.344 6.98 -0.774 1 90.31 108 ASN B N 1
ATOM 3472 C CA . ASN B 1 108 ? 24.672 6.59 -1.253 1 90.31 108 ASN B CA 1
ATOM 3473 C C . ASN B 1 108 ? 24.703 5.109 -1.627 1 90.31 108 ASN B C 1
ATOM 3475 O O . ASN B 1 108 ? 25.312 4.738 -2.631 1 90.31 108 ASN B O 1
ATOM 3479 N N . THR B 1 109 ? 24.031 4.301 -0.905 1 89.19 109 THR B N 1
ATOM 3480 C CA . THR B 1 109 ? 24.172 2.863 -1.098 1 89.19 109 THR B CA 1
ATOM 3481 C C . THR B 1 109 ? 22.953 2.287 -1.812 1 89.19 109 THR B C 1
ATOM 3483 O O . THR B 1 109 ? 23.016 1.185 -2.361 1 89.19 109 THR B O 1
ATOM 3486 N N . GLY B 1 110 ? 21.922 2.938 -1.749 1 89.62 110 GLY B N 1
ATOM 3487 C CA . GLY B 1 110 ? 20.688 2.424 -2.316 1 89.62 110 GLY B CA 1
ATOM 3488 C C . GLY B 1 110 ? 19.906 1.529 -1.361 1 89.62 110 GLY B C 1
ATOM 3489 O O . GLY B 1 110 ? 18.828 1.051 -1.69 1 89.62 110 GLY B O 1
ATOM 3490 N N . GLU B 1 111 ? 20.391 1.325 -0.226 1 94.31 111 GLU B N 1
ATOM 3491 C CA . GLU B 1 111 ? 19.703 0.577 0.818 1 94.31 111 GLU B CA 1
ATOM 3492 C C . GLU B 1 111 ? 18.422 1.294 1.258 1 94.31 111 GLU B C 1
ATOM 3494 O O . GLU B 1 111 ? 18.344 2.523 1.207 1 94.31 111 GLU B O 1
ATOM 3499 N N . TYR B 1 112 ? 17.422 0.448 1.648 1 96.19 112 TYR B N 1
ATOM 3500 C CA . TYR B 1 112 ? 16.172 1.076 2.021 1 96.19 112 TYR B CA 1
ATOM 3501 C C . TYR B 1 112 ? 15.453 0.269 3.1 1 96.19 112 TYR B C 1
ATOM 3503 O O . TYR B 1 112 ? 15.773 -0.901 3.322 1 96.19 112 TYR B O 1
ATOM 3511 N N . ARG B 1 113 ? 14.586 0.898 3.789 1 94.06 113 ARG B N 1
ATOM 3512 C CA . ARG B 1 113 ? 13.555 0.331 4.648 1 94.06 113 ARG B CA 1
ATOM 3513 C C . ARG B 1 113 ? 12.18 0.911 4.312 1 94.06 113 ARG B C 1
ATOM 3515 O O . ARG B 1 113 ? 12.031 2.129 4.203 1 94.06 113 ARG B O 1
ATOM 3522 N N . LYS B 1 114 ? 11.258 0.031 4.074 1 95.25 114 LYS B N 1
ATOM 3523 C CA . LYS B 1 114 ? 9.906 0.437 3.686 1 95.25 114 LYS B CA 1
ATOM 3524 C C . LYS B 1 114 ? 8.875 -0.05 4.699 1 95.25 114 LYS B C 1
ATOM 3526 O O . LYS B 1 114 ? 8.945 -1.188 5.168 1 95.25 114 LYS B O 1
ATOM 3531 N N . TYR B 1 115 ? 7.992 0.819 5.035 1 92.06 115 TYR B N 1
ATOM 3532 C CA . TYR B 1 115 ? 6.961 0.521 6.023 1 92.06 115 TYR B CA 1
ATOM 3533 C C . TYR B 1 115 ? 5.578 0.87 5.484 1 92.06 115 TYR B C 1
ATOM 3535 O O . TYR B 1 115 ? 5.422 1.836 4.734 1 92.06 115 TYR B O 1
ATOM 3543 N N . LYS B 1 116 ? 4.652 0.032 5.867 1 91.94 116 LYS B N 1
ATOM 3544 C CA . LYS B 1 116 ? 3.268 0.407 5.598 1 91.94 116 LYS B CA 1
ATOM 3545 C C . LYS B 1 116 ? 2.771 1.442 6.602 1 91.94 116 LYS B C 1
ATOM 3547 O O . LYS B 1 116 ? 3.098 1.367 7.789 1 91.94 116 LYS B O 1
ATOM 3552 N N . LEU B 1 117 ? 1.968 2.389 6.184 1 90.81 117 LEU B N 1
ATOM 3553 C CA . LEU B 1 117 ? 1.399 3.381 7.086 1 90.81 117 LEU B CA 1
ATOM 3554 C C . LEU B 1 117 ? 0.166 2.828 7.793 1 90.81 117 LEU B C 1
ATOM 3556 O O . LEU B 1 117 ? 0.069 2.893 9.023 1 90.81 117 LEU B O 1
ATOM 3560 N N . VAL B 1 118 ? -0.681 2.27 6.996 1 95 118 VAL B N 1
ATOM 3561 C CA . VAL B 1 118 ? -1.907 1.656 7.496 1 95 118 VAL B CA 1
ATOM 3562 C C . VAL B 1 118 ? -1.979 0.2 7.043 1 95 118 VAL B C 1
ATOM 3564 O O . VAL B 1 118 ? -1.948 -0.087 5.844 1 95 118 VAL B O 1
ATOM 3567 N N . GLY B 1 119 ? -2.145 -0.661 8.062 1 92.69 119 GLY B N 1
ATOM 3568 C CA . GLY B 1 119 ? -2.076 -2.076 7.73 1 92.69 119 GLY B CA 1
ATOM 3569 C C . GLY B 1 119 ? -3.441 -2.719 7.578 1 92.69 119 GLY B C 1
ATOM 3570 O O . GLY B 1 119 ? -3.57 -3.773 6.949 1 92.69 119 GLY B O 1
ATOM 3571 N N . PHE B 1 120 ? -4.383 -2.133 8.148 1 94.56 120 PHE B N 1
ATOM 3572 C CA . PHE B 1 120 ? -5.719 -2.709 8.133 1 94.56 120 PHE B CA 1
ATOM 3573 C C . PHE B 1 120 ? -6.781 -1.614 8.094 1 94.56 120 PHE B C 1
ATOM 3575 O O . PHE B 1 120 ? -6.613 -0.561 8.711 1 94.56 120 PHE B O 1
ATOM 3582 N N . SER B 1 121 ? -7.789 -1.86 7.32 1 97.44 121 SER B N 1
ATOM 3583 C CA . SER B 1 121 ? -8.969 -0.998 7.297 1 97.44 121 SER B CA 1
ATOM 3584 C C . SER B 1 121 ? -10.242 -1.808 7.094 1 97.44 121 SER B C 1
ATOM 3586 O O . SER B 1 121 ? -10.25 -2.78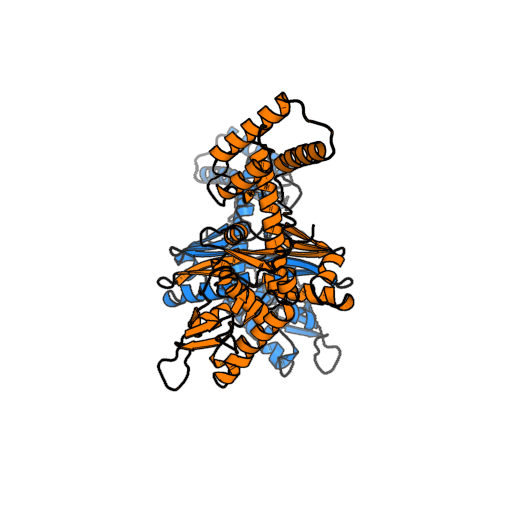1 6.336 1 97.44 121 SER B O 1
ATOM 3588 N N . SER B 1 122 ? -11.336 -1.395 7.785 1 97.81 122 SER B N 1
ATOM 3589 C CA . SER B 1 122 ? -12.625 -2.025 7.562 1 97.81 122 SER B CA 1
ATOM 3590 C C . SER B 1 122 ? -13.766 -1.017 7.688 1 97.81 122 SER B C 1
ATOM 3592 O O . SER B 1 122 ? -13.648 -0.036 8.43 1 97.81 122 SER B O 1
ATOM 3594 N N . TRP B 1 123 ? -14.695 -1.223 6.906 1 98.25 123 TRP B N 1
ATOM 3595 C CA . TRP B 1 123 ? -15.977 -0.527 6.977 1 98.25 123 TRP B CA 1
ATOM 3596 C C . TRP B 1 123 ? -17.125 -1.518 7.133 1 98.25 123 TRP B C 1
ATOM 3598 O O . TRP B 1 123 ? -17.609 -2.07 6.145 1 98.25 123 TRP B O 1
ATOM 3608 N N . GLU B 1 124 ? -17.5 -1.695 8.406 1 96.81 124 GLU B N 1
ATOM 3609 C CA . GLU B 1 124 ? -18.516 -2.664 8.773 1 96.81 124 GLU B CA 1
ATOM 3610 C C . GLU B 1 124 ? -19.438 -2.113 9.875 1 96.81 124 GLU B C 1
ATOM 3612 O O . GLU B 1 124 ? -18.969 -1.435 10.789 1 96.81 124 GLU B O 1
ATOM 3617 N N . ALA B 1 125 ? -20.734 -2.355 9.758 1 95.81 125 ALA B N 1
ATOM 3618 C CA . ALA B 1 125 ? -21.703 -1.937 10.758 1 95.81 125 ALA B CA 1
ATOM 3619 C C . ALA B 1 125 ? -21.625 -0.434 11.016 1 95.81 125 ALA B C 1
ATOM 3621 O O . ALA B 1 125 ? -21.703 0.011 12.164 1 95.81 125 ALA B O 1
ATOM 3622 N N . ASN B 1 126 ? -21.266 0.311 9.977 1 95.69 126 ASN B N 1
ATOM 3623 C CA . ASN B 1 126 ? -21.219 1.769 10.031 1 95.69 126 ASN B CA 1
ATOM 3624 C C . ASN B 1 126 ? -20.078 2.262 10.93 1 95.69 126 ASN B C 1
ATOM 3626 O O . ASN B 1 126 ? -20.234 3.275 11.617 1 95.69 126 ASN B O 1
ATOM 3630 N N . VAL B 1 127 ? -19.109 1.464 10.984 1 98.12 127 VAL B N 1
ATOM 3631 C CA . VAL B 1 127 ? -17.922 1.832 11.742 1 98.12 127 VAL B CA 1
ATOM 3632 C C . VAL B 1 127 ? -16.672 1.628 10.891 1 98.12 127 VAL B C 1
ATOM 3634 O O . VAL B 1 127 ? -16.469 0.552 10.32 1 98.12 127 VAL B O 1
ATOM 3637 N N . LEU B 1 128 ? -15.93 2.668 10.734 1 98.38 128 LEU B N 1
ATOM 3638 C CA . LEU B 1 128 ? -14.633 2.566 10.086 1 98.38 128 LEU B CA 1
ATOM 3639 C C . LEU B 1 128 ? -13.555 2.166 11.094 1 98.38 128 LEU B C 1
ATOM 3641 O O . LEU B 1 128 ? -13.43 2.779 12.156 1 98.38 128 LEU B O 1
ATOM 3645 N N . THR B 1 129 ? -12.828 1.156 10.789 1 98.44 129 THR B N 1
ATOM 3646 C CA . THR B 1 129 ? -11.703 0.731 11.617 1 98.44 129 THR B CA 1
ATOM 3647 C C . THR B 1 129 ? -10.391 0.893 10.859 1 98.44 129 THR B C 1
ATOM 3649 O O . THR B 1 129 ? -10.266 0.463 9.711 1 98.44 129 THR B O 1
ATOM 3652 N N . LEU B 1 130 ? -9.445 1.532 11.477 1 97.94 130 LEU B N 1
ATOM 3653 C CA . LEU B 1 130 ? -8.109 1.713 10.93 1 97.94 130 LEU B CA 1
ATOM 3654 C C . LEU B 1 130 ? -7.047 1.243 11.914 1 97.94 130 LEU B C 1
ATOM 3656 O O . LEU B 1 130 ? -7.176 1.461 13.125 1 97.94 130 LEU B O 1
ATOM 3660 N N . SER B 1 131 ? -6.016 0.558 11.406 1 95.5 131 SER B N 1
ATOM 3661 C CA . SER B 1 131 ? -4.922 0.104 12.258 1 95.5 131 SER B CA 1
ATOM 3662 C C . SER B 1 131 ? -3.568 0.499 11.68 1 95.5 131 SER B C 1
ATOM 3664 O O . SER B 1 131 ? -3.373 0.46 10.461 1 95.5 131 SER B O 1
ATOM 3666 N N . ILE B 1 132 ? -2.682 0.853 12.555 1 93.56 132 ILE B N 1
ATOM 3667 C CA . ILE B 1 132 ? -1.316 1.168 12.148 1 93.56 132 ILE B CA 1
ATOM 3668 C C . ILE B 1 132 ? -0.338 0.243 12.867 1 93.56 132 ILE B C 1
ATOM 3670 O O . ILE B 1 132 ? -0.692 -0.392 13.859 1 93.56 132 ILE B O 1
ATOM 3674 N N . ASP B 1 133 ? 0.804 0.14 12.367 1 84.94 133 ASP B N 1
ATOM 3675 C CA . ASP B 1 133 ? 1.817 -0.719 12.969 1 84.94 133 ASP B CA 1
ATOM 3676 C C . ASP B 1 133 ? 2.625 0.04 14.023 1 84.94 133 ASP B C 1
ATOM 3678 O O . ASP B 1 133 ? 2.604 1.271 14.062 1 84.94 133 ASP B O 1
ATOM 3682 N N . LYS B 1 134 ? 3.375 -0.681 14.781 1 85.69 134 LYS B N 1
ATOM 3683 C CA . LYS B 1 134 ? 4.137 -0.137 15.906 1 85.69 134 LYS B CA 1
ATOM 3684 C C . LYS B 1 134 ? 5.23 0.807 15.422 1 85.69 134 LYS B C 1
ATOM 3686 O O . LYS B 1 134 ? 5.48 1.846 16.031 1 85.69 134 LYS B O 1
ATOM 3691 N N . GLU B 1 135 ? 5.844 0.425 14.352 1 84.25 135 GLU B N 1
ATOM 3692 C CA . GLU B 1 135 ? 6.934 1.238 13.828 1 84.25 135 GLU B CA 1
ATOM 3693 C C . GLU B 1 135 ? 6.438 2.609 13.383 1 84.25 135 GLU B C 1
ATOM 3695 O O . GLU B 1 135 ? 7.113 3.619 13.594 1 84.25 135 GLU B O 1
ATOM 3700 N N . VAL B 1 136 ? 5.285 2.59 12.828 1 88.88 136 VAL B N 1
ATOM 3701 C CA . VAL B 1 136 ? 4.695 3.84 12.359 1 88.88 136 VAL B CA 1
ATOM 3702 C C . VAL B 1 136 ? 4.289 4.699 13.555 1 88.88 136 VAL B C 1
ATOM 3704 O O . VAL B 1 136 ? 4.535 5.91 13.57 1 88.88 136 VAL B O 1
ATOM 3707 N N . ALA B 1 137 ? 3.688 4.078 14.508 1 91.62 137 ALA B N 1
ATOM 3708 C CA . ALA B 1 137 ? 3.281 4.789 15.719 1 91.62 137 ALA B CA 1
ATOM 3709 C C . ALA B 1 137 ? 4.477 5.469 16.391 1 91.62 137 ALA B C 1
ATOM 3711 O O . ALA B 1 137 ? 4.363 6.586 16.891 1 91.62 137 ALA B O 1
ATOM 3712 N N . GLU B 1 138 ? 5.59 4.809 16.359 1 88.81 138 GLU B N 1
ATOM 3713 C CA . GLU B 1 138 ? 6.805 5.359 16.953 1 88.81 138 GLU B CA 1
ATOM 3714 C C . GLU B 1 138 ? 7.227 6.645 16.25 1 88.81 138 GLU B C 1
ATOM 3716 O O . GLU B 1 138 ? 7.629 7.609 16.891 1 88.81 138 GLU B O 1
ATOM 3721 N N . VAL B 1 139 ? 7.102 6.629 15 1 85.56 139 VAL B N 1
ATOM 3722 C CA . VAL B 1 139 ? 7.516 7.777 14.203 1 85.56 139 VAL B CA 1
ATOM 3723 C C . VAL B 1 139 ? 6.52 8.922 14.398 1 85.56 139 VAL B C 1
ATOM 3725 O O . VAL B 1 139 ? 6.914 10.078 14.547 1 85.56 139 VAL B O 1
ATOM 3728 N N . LEU B 1 140 ? 5.305 8.547 14.422 1 90.69 140 LEU B N 1
ATOM 3729 C CA . LEU B 1 140 ? 4.258 9.555 14.523 1 90.69 140 LEU B CA 1
ATOM 3730 C C . LEU B 1 140 ? 4.285 10.242 15.883 1 90.69 140 LEU B C 1
ATOM 3732 O O . LEU B 1 140 ? 3.963 11.43 15.992 1 90.69 140 LEU B O 1
ATOM 3736 N N . LEU B 1 141 ? 4.75 9.547 16.859 1 91.88 141 LEU B N 1
ATOM 3737 C CA . LEU B 1 141 ? 4.734 10.078 18.219 1 91.88 141 LEU B CA 1
ATOM 3738 C C . LEU B 1 141 ? 6.098 10.648 18.594 1 91.88 141 LEU B C 1
ATOM 3740 O O . LEU B 1 141 ? 6.281 11.148 19.703 1 91.88 141 LEU B O 1
ATOM 3744 N N . ASN B 1 142 ? 6.992 10.602 17.656 1 89.69 142 ASN B N 1
ATOM 3745 C CA . ASN B 1 142 ? 8.328 11.117 17.953 1 89.69 142 ASN B CA 1
ATOM 3746 C C . ASN B 1 142 ? 8.406 12.625 17.75 1 89.69 142 ASN B C 1
ATOM 3748 O O . ASN B 1 142 ? 8.633 13.094 16.641 1 89.69 142 ASN B O 1
ATOM 3752 N N . TYR B 1 143 ? 8.461 13.336 18.875 1 90.31 143 TYR B N 1
ATOM 3753 C CA . TYR B 1 143 ? 8.438 14.797 18.812 1 90.31 143 TYR B CA 1
ATOM 3754 C C . TYR B 1 143 ? 9.805 15.375 19.156 1 90.31 143 TYR B C 1
ATOM 3756 O O . TYR B 1 143 ? 9.922 16.578 19.438 1 90.31 143 TYR B O 1
ATOM 3764 N N . SER B 1 144 ? 10.805 14.523 19.156 1 89.62 144 SER B N 1
ATOM 3765 C CA . SER B 1 144 ? 12.133 14.945 19.594 1 89.62 144 SER B CA 1
ATOM 3766 C C . SER B 1 144 ? 12.688 16.031 18.672 1 89.62 144 SER B C 1
ATOM 3768 O O . SER B 1 144 ? 13.398 16.922 19.141 1 89.62 144 SER B O 1
ATOM 3770 N N . ALA B 1 145 ? 12.344 16.031 17.422 1 89.94 145 ALA B N 1
ATOM 3771 C CA . ALA B 1 145 ? 12.844 17.016 16.469 1 89.94 145 ALA B CA 1
ATOM 3772 C C . ALA B 1 145 ? 11.891 18.203 16.344 1 89.94 145 ALA B C 1
ATOM 3774 O O . ALA B 1 145 ? 12.023 19.016 15.438 1 89.94 145 ALA B O 1
ATOM 3775 N N . GLY B 1 146 ? 10.945 18.219 17.172 1 91.31 146 GLY B N 1
ATOM 3776 C CA . GLY B 1 146 ? 9.953 19.281 17.141 1 91.31 146 GLY B CA 1
ATOM 3777 C C . GLY B 1 146 ? 8.609 18.828 16.594 1 91.31 146 GLY B C 1
ATOM 3778 O O . GLY B 1 146 ? 8.508 17.766 15.977 1 91.31 146 GLY B O 1
ATOM 3779 N N . PHE B 1 147 ? 7.629 19.625 16.922 1 94.12 147 PHE B N 1
ATOM 3780 C CA . PHE B 1 147 ? 6.281 19.297 16.469 1 94.12 147 PHE B CA 1
ATOM 3781 C C . PHE B 1 147 ? 5.461 20.562 16.234 1 94.12 147 PHE B C 1
ATOM 3783 O O . PHE B 1 147 ? 5.828 21.641 16.719 1 94.12 147 PHE B O 1
ATOM 3790 N N . ALA B 1 148 ? 4.434 20.422 15.469 1 94.81 148 ALA B N 1
ATOM 3791 C CA . ALA B 1 148 ? 3.467 21.484 15.219 1 94.81 148 ALA B CA 1
ATOM 3792 C C . ALA B 1 148 ? 2.088 21.109 15.75 1 94.81 148 ALA B C 1
ATOM 3794 O O . ALA B 1 148 ? 1.677 19.953 15.664 1 94.81 148 ALA B O 1
ATOM 3795 N N . VAL B 1 149 ? 1.478 22.125 16.312 1 94.31 149 VAL B N 1
ATOM 3796 C CA . VAL B 1 149 ? 0.101 21.953 16.766 1 94.31 149 VAL B CA 1
ATOM 3797 C C . VAL B 1 149 ? -0.85 22.656 15.789 1 94.31 149 VAL B C 1
ATOM 3799 O O . VAL B 1 149 ? -0.793 23.875 15.617 1 94.31 149 VAL B O 1
ATOM 3802 N N . ILE B 1 150 ? -1.711 21.875 15.211 1 96.44 150 ILE B N 1
ATOM 3803 C CA . ILE B 1 150 ? -2.564 22.359 14.133 1 96.44 150 ILE B CA 1
ATOM 3804 C C . ILE B 1 150 ? -4.02 22.375 14.594 1 96.44 150 ILE B C 1
ATOM 3806 O O . ILE B 1 150 ? -4.469 21.469 15.297 1 96.44 150 ILE B O 1
ATOM 3810 N N . ASP B 1 151 ? -4.711 23.406 14.203 1 94.25 151 ASP B N 1
ATOM 3811 C CA . ASP B 1 151 ? -6.133 23.5 14.523 1 94.25 151 ASP B CA 1
ATOM 3812 C C . ASP B 1 151 ? -6.934 22.406 13.82 1 94.25 151 ASP B C 1
ATOM 3814 O O . ASP B 1 151 ? -6.902 22.297 12.594 1 94.25 151 ASP B O 1
ATOM 3818 N N . PHE B 1 152 ? -7.668 21.688 14.594 1 95.62 152 PHE B N 1
ATOM 3819 C CA . PHE B 1 152 ? -8.398 20.531 14.102 1 95.62 152 PHE B CA 1
ATOM 3820 C C . PHE B 1 152 ? -9.516 20.938 13.156 1 95.62 152 PHE B C 1
ATOM 3822 O O . PHE B 1 152 ? -9.617 20.438 12.039 1 95.62 152 PHE B O 1
ATOM 3829 N N . LYS B 1 153 ? -10.32 21.844 13.57 1 93.06 153 LYS B N 1
ATOM 3830 C CA . LYS B 1 153 ? -11.461 22.281 12.773 1 93.06 153 LYS B CA 1
ATOM 3831 C C . LYS B 1 153 ? -11.008 22.891 11.453 1 93.06 153 LYS B C 1
ATOM 3833 O O . LYS B 1 153 ? -11.602 22.625 10.406 1 93.06 153 LYS B O 1
ATOM 3838 N N . LEU B 1 154 ? -9.977 23.719 11.562 1 95.19 154 LEU B N 1
ATOM 3839 C CA 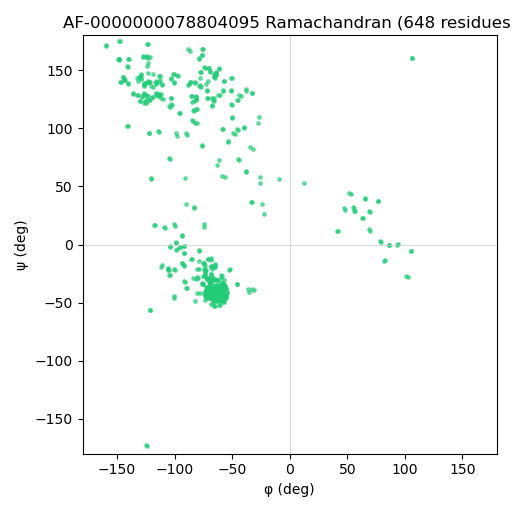. LEU B 1 154 ? -9.453 24.359 10.359 1 95.19 154 LEU B CA 1
ATOM 3840 C C . LEU B 1 154 ? -8.938 23.312 9.375 1 95.19 154 LEU B C 1
ATOM 3842 O O . LEU B 1 154 ? -9.203 23.391 8.172 1 95.19 154 LEU B O 1
ATOM 3846 N N . MET B 1 155 ? -8.227 22.328 9.836 1 96.81 155 MET B N 1
ATOM 3847 C CA . MET B 1 155 ? -7.656 21.281 9 1 96.81 155 MET B CA 1
ATOM 3848 C C . MET B 1 155 ? -8.75 20.547 8.227 1 96.81 155 MET B C 1
ATOM 3850 O O . MET B 1 155 ? -8.633 20.344 7.016 1 96.81 155 MET B O 1
ATOM 3854 N N . PHE B 1 156 ? -9.828 20.25 8.812 1 95 156 PHE B N 1
ATOM 3855 C CA . PHE B 1 156 ? -10.867 19.438 8.188 1 95 156 PHE B CA 1
ATOM 3856 C C . PHE B 1 156 ? -11.797 20.297 7.348 1 95 156 PHE B C 1
ATOM 3858 O O . PHE B 1 156 ? -12.57 19.781 6.539 1 95 156 PHE B O 1
ATOM 3865 N N . ALA B 1 157 ? -11.688 21.594 7.52 1 93.94 157 ALA B N 1
ATOM 3866 C CA . ALA B 1 157 ? -12.469 22.516 6.691 1 93.94 157 ALA B CA 1
ATOM 3867 C C . ALA B 1 157 ? -11.836 22.688 5.316 1 93.94 157 ALA B C 1
ATOM 3869 O O . ALA B 1 157 ? -12.5 23.109 4.367 1 93.94 157 ALA B O 1
ATOM 3870 N N . LEU B 1 158 ? -10.57 22.391 5.23 1 96.12 158 LEU B N 1
ATOM 3871 C CA . LEU B 1 158 ? -9.844 22.547 3.975 1 96.12 158 LEU B CA 1
ATOM 3872 C C . LEU B 1 158 ? -10.078 21.344 3.064 1 96.12 158 LEU B C 1
ATOM 3874 O O . LEU B 1 158 ? -10.055 20.203 3.523 1 96.12 158 LEU B O 1
ATOM 3878 N N . LYS B 1 159 ? -10.258 21.578 1.782 1 92.31 159 LYS B N 1
ATOM 3879 C CA . LYS B 1 159 ? -10.672 20.5 0.889 1 92.31 159 LYS B CA 1
ATOM 3880 C C . LYS B 1 159 ? -9.547 20.125 -0.076 1 92.31 159 LYS B C 1
ATOM 3882 O O . LYS B 1 159 ? -9.539 19.016 -0.623 1 92.31 159 LYS B O 1
ATOM 3887 N N . ASN B 1 160 ? -8.68 21 -0.16 1 94.25 160 ASN B N 1
ATOM 3888 C CA . ASN B 1 160 ? -7.594 20.766 -1.106 1 94.25 160 ASN B CA 1
ATOM 3889 C C . ASN B 1 160 ? -6.352 20.219 -0.412 1 94.25 160 ASN B C 1
ATOM 3891 O O . ASN B 1 160 ? -6.039 20.609 0.714 1 94.25 160 ASN B O 1
ATOM 3895 N N . LYS B 1 161 ? -5.691 19.344 -1.21 1 95.38 161 LYS B N 1
ATOM 3896 C CA . LYS B 1 161 ? -4.527 18.703 -0.622 1 95.38 161 LYS B CA 1
ATOM 3897 C C . LYS B 1 161 ? -3.439 19.719 -0.285 1 95.38 161 LYS B C 1
ATOM 3899 O O . LYS B 1 161 ? -2.789 19.609 0.757 1 95.38 161 LYS B O 1
ATOM 3904 N N . ASN B 1 162 ? -3.232 20.688 -1.111 1 96.25 162 ASN B N 1
ATOM 3905 C CA . ASN B 1 162 ? -2.188 21.672 -0.888 1 96.25 162 ASN B CA 1
ATOM 3906 C C . ASN B 1 162 ? -2.527 22.594 0.286 1 96.25 162 ASN B C 1
ATOM 3908 O O . ASN B 1 162 ? -1.637 23 1.03 1 96.25 162 ASN B O 1
ATOM 3912 N N . GLU B 1 163 ? -3.791 22.906 0.424 1 97.38 163 GLU B N 1
ATOM 3913 C CA . GLU B 1 163 ? -4.223 23.719 1.559 1 97.38 163 GLU B CA 1
ATOM 3914 C C . GLU B 1 163 ? -3.85 23.062 2.883 1 97.38 163 GLU B C 1
ATOM 3916 O O . GLU B 1 163 ? -3.279 23.703 3.766 1 97.38 163 GLU B O 1
ATOM 3921 N N . LYS B 1 164 ? -4.113 21.812 2.938 1 97.25 164 LYS B N 1
ATOM 3922 C CA . LYS B 1 164 ? -3.848 21.047 4.16 1 97.25 164 LYS B CA 1
ATOM 3923 C C . LYS B 1 164 ? -2.35 20.969 4.445 1 97.25 164 LYS B C 1
ATOM 3925 O O . LYS B 1 164 ? -1.919 21.172 5.582 1 97.25 164 LYS B O 1
ATOM 3930 N N . ARG B 1 165 ? -1.603 20.75 3.455 1 96.94 165 ARG B N 1
ATOM 3931 C CA . ARG B 1 165 ? -0.159 20.609 3.615 1 96.94 165 ARG B CA 1
ATOM 3932 C C . ARG B 1 165 ? 0.484 21.953 3.959 1 96.94 165 ARG B C 1
ATOM 3934 O O . ARG B 1 165 ? 1.396 22.016 4.789 1 96.94 165 ARG B O 1
ATOM 3941 N N . ILE B 1 166 ? 0.067 22.969 3.318 1 97.25 166 ILE B N 1
ATOM 3942 C CA . ILE B 1 166 ? 0.605 24.297 3.611 1 97.25 166 ILE B CA 1
ATOM 3943 C C . ILE B 1 166 ? 0.282 24.672 5.055 1 97.25 166 ILE B C 1
ATOM 3945 O O . ILE B 1 166 ? 1.124 25.234 5.758 1 97.25 166 ILE B O 1
ATOM 3949 N N . LEU B 1 167 ? -0.925 24.359 5.441 1 97.69 167 LEU B N 1
ATOM 3950 C CA . LEU B 1 167 ? -1.284 24.609 6.832 1 97.69 167 LEU B CA 1
ATOM 3951 C C . LEU B 1 167 ? -0.324 23.906 7.781 1 97.69 167 LEU B C 1
ATOM 3953 O O . LEU B 1 167 ? 0.106 24.484 8.781 1 97.69 167 LEU B O 1
ATOM 3957 N N . ASP B 1 168 ? 0.048 22.656 7.512 1 96.62 168 ASP B N 1
ATOM 3958 C CA . ASP B 1 168 ? 1.026 21.922 8.305 1 96.62 168 ASP B CA 1
ATOM 3959 C C . ASP B 1 168 ? 2.352 22.672 8.383 1 96.62 168 ASP B C 1
ATOM 3961 O O . ASP B 1 168 ? 2.918 22.828 9.461 1 96.62 168 ASP B O 1
ATOM 3965 N N . LEU B 1 169 ? 2.746 23.125 7.277 1 96.19 169 LEU B N 1
ATOM 3966 C CA . LEU B 1 169 ? 4.059 23.75 7.164 1 96.19 169 LEU B CA 1
ATOM 3967 C C . LEU B 1 169 ? 4.109 25.062 7.941 1 96.19 169 LEU B C 1
ATOM 3969 O O . LEU B 1 169 ? 5.043 25.297 8.711 1 96.19 169 LEU B O 1
ATOM 3973 N N . ILE B 1 170 ? 3.137 25.875 7.785 1 96.25 170 ILE B N 1
ATOM 3974 C CA . ILE B 1 170 ? 3.174 27.188 8.43 1 96.25 170 ILE B CA 1
ATOM 3975 C C . ILE B 1 170 ? 2.924 27.031 9.93 1 96.25 170 ILE B C 1
ATOM 3977 O O . ILE B 1 170 ? 3.377 27.859 10.727 1 96.25 170 ILE B O 1
ATOM 3981 N N . SER B 1 171 ? 2.25 25.984 10.273 1 95.75 171 SER B N 1
ATOM 3982 C CA . SER B 1 171 ? 1.941 25.766 11.68 1 95.75 171 SER B CA 1
ATOM 3983 C C . SER B 1 171 ? 3.203 25.453 12.484 1 95.75 171 SER B C 1
ATOM 3985 O O . SER B 1 171 ? 3.207 25.562 13.711 1 95.75 171 SER B O 1
ATOM 3987 N N . ARG B 1 172 ? 4.207 25.078 11.812 1 93.81 172 ARG B N 1
ATOM 3988 C CA . ARG B 1 172 ? 5.484 24.844 12.477 1 93.81 172 ARG B CA 1
ATOM 3989 C C . ARG B 1 172 ? 6.043 26.125 13.062 1 93.81 172 ARG B C 1
ATOM 3991 O O . ARG B 1 172 ? 6.871 26.094 13.977 1 93.81 172 ARG B O 1
ATOM 3998 N N . PHE B 1 173 ? 5.535 27.234 12.633 1 92.44 173 PHE B N 1
ATOM 3999 C CA . PHE B 1 173 ? 6.129 28.516 13 1 92.44 173 PHE B CA 1
ATOM 4000 C C . PHE B 1 173 ? 5.137 29.359 13.789 1 92.44 173 PHE B C 1
ATOM 4002 O O . PHE B 1 173 ? 5.344 30.562 13.961 1 92.44 173 PHE B O 1
ATOM 4009 N N . LYS B 1 174 ? 4.195 28.672 14.234 1 89.12 174 LYS B N 1
ATOM 4010 C CA . LYS B 1 174 ? 3.256 29.359 15.117 1 89.12 174 LYS B CA 1
ATOM 4011 C C . LYS B 1 174 ? 3.971 29.953 16.328 1 89.12 174 LYS B C 1
ATOM 4013 O O . LYS B 1 174 ? 4.777 29.281 16.969 1 89.12 174 LYS B O 1
ATOM 4018 N N . GLY B 1 175 ? 3.656 31.203 16.578 1 78.62 175 GLY B N 1
ATOM 4019 C CA . GLY B 1 175 ? 4.156 31.828 17.797 1 78.62 175 GLY B CA 1
ATOM 4020 C C . GLY B 1 175 ? 5.574 32.344 17.656 1 78.62 175 GLY B C 1
ATOM 4021 O O . GLY B 1 175 ? 6.098 32.969 18.578 1 78.62 175 GLY B O 1
ATOM 4022 N N . LYS B 1 176 ? 6.207 31.922 16.594 1 79.31 176 LYS B N 1
ATOM 4023 C CA . LYS B 1 176 ? 7.555 32.438 16.375 1 79.31 176 LYS B CA 1
ATOM 4024 C C . LYS B 1 176 ? 7.52 33.812 15.719 1 79.31 176 LYS B C 1
ATOM 4026 O O . LYS B 1 176 ? 6.91 33.969 14.656 1 79.31 176 LYS B O 1
ATOM 4031 N N . LYS B 1 177 ? 8.039 34.688 16.516 1 76.44 177 LYS B N 1
ATOM 4032 C CA . LYS B 1 177 ? 8.039 36.031 16 1 76.44 177 LYS B CA 1
ATOM 4033 C C . LYS B 1 177 ? 9.047 36.188 14.867 1 76.44 177 LYS B C 1
ATOM 4035 O O . LYS B 1 177 ? 10.195 35.781 14.984 1 76.44 177 LYS B O 1
ATOM 4040 N N . ASN B 1 178 ? 8.656 36.656 13.734 1 80.38 178 ASN B N 1
ATOM 4041 C CA . ASN B 1 178 ? 9.469 37.062 12.594 1 80.38 178 ASN B CA 1
ATOM 4042 C C . ASN B 1 178 ? 10.148 35.875 11.93 1 80.38 178 ASN B C 1
ATOM 4044 O O . ASN B 1 178 ? 11.25 36 11.398 1 80.38 178 ASN B O 1
ATOM 4048 N N . THR B 1 179 ? 9.773 34.688 12.219 1 87.12 179 THR B N 1
ATOM 4049 C CA . THR B 1 179 ? 10.281 33.531 11.531 1 87.12 179 THR B CA 1
ATOM 4050 C C . THR B 1 179 ? 9.18 32.844 10.719 1 87.12 179 THR B C 1
ATOM 4052 O O . THR B 1 179 ? 8.078 32.625 11.234 1 87.12 179 THR B O 1
ATOM 4055 N N . PHE B 1 180 ? 9.539 32.625 9.492 1 92.94 180 PHE B N 1
ATOM 4056 C CA . PHE B 1 180 ? 8.547 32.125 8.57 1 92.94 180 PHE B CA 1
ATOM 4057 C C . PHE B 1 180 ? 9.07 30.859 7.863 1 92.94 180 PHE B C 1
ATOM 4059 O O . PHE B 1 180 ? 10.266 30.578 7.898 1 92.94 180 PHE B O 1
ATOM 4066 N N . PHE B 1 181 ? 8.133 30.172 7.336 1 94.88 181 PHE B N 1
ATOM 4067 C CA . PHE B 1 181 ? 8.508 29.016 6.52 1 94.88 181 PHE B CA 1
ATOM 4068 C C . PHE B 1 181 ? 9.219 29.469 5.246 1 94.88 181 PHE B C 1
ATOM 4070 O O . PHE B 1 181 ? 8.68 30.281 4.48 1 94.88 181 PHE B O 1
ATOM 4077 N N . LYS B 1 182 ? 10.406 29.031 5.141 1 96.19 182 LYS B N 1
ATOM 4078 C CA . LYS B 1 182 ? 11.227 29.359 3.982 1 96.19 182 LYS B CA 1
ATOM 4079 C C . LYS B 1 182 ? 11.969 28.141 3.459 1 96.19 182 LYS B C 1
ATOM 4081 O O . LYS B 1 182 ? 12.586 27.406 4.234 1 96.19 182 LYS B O 1
ATOM 4086 N N . CYS B 1 183 ? 11.859 27.938 2.18 1 96.12 183 CYS B N 1
ATOM 4087 C CA . CYS B 1 183 ? 12.57 26.797 1.591 1 96.12 183 CYS B CA 1
ATOM 4088 C C . CYS B 1 183 ? 12.742 26.984 0.088 1 96.12 183 CYS B C 1
ATOM 4090 O O . CYS B 1 183 ? 12.219 27.938 -0.488 1 96.12 183 CYS B O 1
ATOM 4092 N N . ARG B 1 184 ? 13.516 26.109 -0.465 1 96.25 184 ARG B N 1
ATOM 4093 C CA . ARG B 1 184 ? 13.633 26.094 -1.919 1 96.25 184 ARG B CA 1
ATOM 4094 C C . ARG B 1 184 ? 12.344 25.609 -2.568 1 96.25 184 ARG B C 1
ATOM 4096 O O . ARG B 1 184 ? 11.656 24.734 -2.021 1 96.25 184 ARG B O 1
ATOM 4103 N N . ILE B 1 185 ? 12.117 26.062 -3.729 1 95.81 185 ILE B N 1
ATOM 4104 C CA . ILE B 1 185 ? 10.914 25.688 -4.457 1 95.81 185 ILE B CA 1
ATOM 4105 C C . ILE B 1 185 ? 10.93 24.188 -4.734 1 95.81 185 ILE B C 1
ATOM 4107 O O . ILE B 1 185 ? 9.898 23.516 -4.605 1 95.81 185 ILE B O 1
ATOM 4111 N N . LYS B 1 186 ? 12.047 23.672 -5.051 1 94.94 186 LYS B N 1
ATOM 4112 C CA . LYS B 1 186 ? 12.164 22.25 -5.309 1 94.94 186 LYS B CA 1
ATOM 4113 C C . LYS B 1 186 ? 11.781 21.438 -4.074 1 94.94 186 LYS B C 1
ATOM 4115 O O . LYS B 1 186 ? 11.086 20.422 -4.18 1 94.94 186 LYS B O 1
ATOM 4120 N N . ASP B 1 187 ? 12.18 21.844 -2.932 1 95 187 ASP B N 1
ATOM 4121 C CA . ASP B 1 187 ? 11.867 21.156 -1.68 1 95 187 ASP B CA 1
ATOM 4122 C C . ASP B 1 187 ? 10.383 21.266 -1.35 1 95 187 ASP B C 1
ATOM 4124 O O . ASP B 1 187 ? 9.781 20.297 -0.865 1 95 187 ASP B O 1
ATOM 4128 N N . LEU B 1 188 ? 9.883 22.391 -1.614 1 95.75 188 LEU B N 1
ATOM 4129 C CA . LEU B 1 188 ? 8.461 22.594 -1.39 1 95.75 188 LEU B CA 1
ATOM 4130 C C . LEU B 1 188 ? 7.633 21.641 -2.246 1 95.75 188 LEU B C 1
ATOM 4132 O O . LEU B 1 188 ? 6.656 21.047 -1.766 1 95.75 188 LEU B O 1
ATOM 4136 N N . CYS B 1 189 ? 8.031 21.562 -3.475 1 94.94 189 CYS B N 1
ATOM 4137 C CA . CYS B 1 189 ? 7.336 20.656 -4.391 1 94.94 189 CYS B CA 1
ATOM 4138 C C . CYS B 1 189 ? 7.375 19.219 -3.881 1 94.94 189 CYS B C 1
ATOM 4140 O O . CYS B 1 189 ? 6.375 18.5 -3.965 1 94.94 189 CYS B O 1
ATOM 4142 N N . GLU B 1 190 ? 8.453 18.859 -3.307 1 93 190 GLU B N 1
ATOM 4143 C CA . GLU B 1 190 ? 8.586 17.531 -2.738 1 93 190 GLU B CA 1
ATOM 4144 C C . GLU B 1 190 ? 7.656 17.344 -1.541 1 93 190 GLU B C 1
ATOM 4146 O O . GLU B 1 190 ? 7.016 16.297 -1.402 1 93 190 GLU B O 1
ATOM 4151 N N . MET B 1 191 ? 7.562 18.312 -0.771 1 94 191 MET B N 1
ATOM 4152 C CA . MET B 1 191 ? 6.73 18.25 0.427 1 94 191 MET B CA 1
ATOM 4153 C C . MET B 1 191 ? 5.25 18.188 0.06 1 94 191 MET B C 1
ATOM 4155 O O . MET B 1 191 ? 4.457 17.547 0.748 1 94 191 MET B O 1
ATOM 4159 N N . LEU B 1 192 ? 4.938 18.828 -1.006 1 94.81 192 LEU B N 1
ATOM 4160 C CA . LEU B 1 192 ? 3.535 18.922 -1.399 1 94.81 192 LEU B CA 1
ATOM 4161 C C . LEU B 1 192 ? 3.164 17.812 -2.375 1 94.81 192 LEU B C 1
ATOM 4163 O O . LEU B 1 192 ? 1.98 17.578 -2.625 1 94.81 192 LEU B O 1
ATOM 4167 N N . GLY B 1 193 ? 4.09 17.203 -2.924 1 91.88 193 GLY B N 1
ATOM 4168 C CA . GLY B 1 193 ? 3.844 16.141 -3.895 1 91.88 193 GLY B CA 1
ATOM 4169 C C . GLY B 1 193 ? 3.441 16.672 -5.258 1 91.88 193 GLY B C 1
ATOM 4170 O O . GLY B 1 193 ? 2.533 16.141 -5.895 1 91.88 193 GLY B O 1
ATOM 4171 N N . VAL B 1 194 ? 4.035 17.75 -5.625 1 93.06 194 VAL B N 1
ATOM 4172 C CA . VAL B 1 194 ? 3.764 18.328 -6.941 1 93.06 194 VAL B CA 1
ATOM 4173 C C . VAL B 1 194 ? 5.07 18.484 -7.715 1 93.06 194 VAL B C 1
ATOM 4175 O O . VAL B 1 194 ? 6.156 18.391 -7.137 1 93.06 194 VAL B O 1
ATOM 4178 N N . SER B 1 195 ? 4.867 18.641 -9.008 1 91.62 195 SER B N 1
ATOM 4179 C CA . SER B 1 195 ? 6.023 18.875 -9.867 1 91.62 195 SER B CA 1
ATOM 4180 C C . SER B 1 195 ? 5.977 20.266 -10.484 1 91.62 195 SER B C 1
ATOM 4182 O O . SER B 1 195 ? 4.988 20.641 -11.125 1 91.62 195 SER B O 1
ATOM 4184 N N . TYR B 1 196 ? 7.078 20.922 -10.281 1 90.88 196 TYR B N 1
ATOM 4185 C CA . TYR B 1 196 ? 7.18 22.281 -10.836 1 90.88 196 TYR B CA 1
ATOM 4186 C C . TYR B 1 196 ? 6.984 22.25 -12.344 1 90.88 196 TYR B C 1
ATOM 4188 O O . TYR B 1 196 ? 6.383 23.172 -12.906 1 90.88 196 TYR B O 1
ATOM 4196 N N . GLY B 1 197 ? 7.402 21.234 -13.023 1 90 197 GLY B N 1
ATOM 4197 C CA . GLY B 1 197 ? 7.348 21.109 -14.469 1 90 197 GLY B CA 1
ATOM 4198 C C . GLY B 1 197 ? 5.938 20.922 -15 1 90 197 GLY B C 1
ATOM 4199 O O . GLY B 1 197 ? 5.691 21.094 -16.203 1 90 197 GLY B O 1
ATOM 4200 N N . ASP B 1 198 ? 5.043 20.656 -14.172 1 91.62 198 ASP B N 1
ATOM 4201 C CA . ASP B 1 198 ? 3.658 20.453 -14.586 1 91.62 198 ASP B CA 1
ATOM 4202 C C . ASP B 1 198 ? 2.963 21.797 -14.844 1 91.62 198 ASP B C 1
ATOM 4204 O O . ASP B 1 198 ? 1.854 21.828 -15.383 1 91.62 198 ASP B O 1
ATOM 4208 N N . TYR B 1 199 ? 3.699 22.875 -14.531 1 92.19 199 TYR B N 1
ATOM 4209 C CA . TYR B 1 199 ? 3.109 24.203 -14.68 1 92.19 199 TYR B CA 1
ATOM 4210 C C . TYR B 1 199 ? 3.803 24.984 -15.789 1 92.19 199 TYR B C 1
ATOM 4212 O O . TYR B 1 199 ? 5.016 24.875 -15.977 1 92.19 199 TYR B O 1
ATOM 4220 N N . ALA B 1 200 ? 3.043 25.781 -16.484 1 86.81 200 ALA B N 1
ATOM 4221 C CA . ALA B 1 200 ? 3.537 26.516 -17.641 1 86.81 200 ALA B CA 1
ATOM 4222 C C . ALA B 1 200 ? 4.629 27.5 -17.234 1 86.81 200 ALA B C 1
ATOM 4224 O O . ALA B 1 200 ? 5.609 27.688 -17.969 1 86.81 200 ALA B O 1
ATOM 4225 N N . ASN B 1 201 ? 4.367 28.203 -16.219 1 88.19 201 ASN B N 1
ATOM 4226 C CA . ASN B 1 201 ? 5.293 29.203 -15.703 1 88.19 201 ASN B CA 1
ATOM 4227 C C . ASN B 1 201 ? 5.176 29.344 -14.188 1 88.19 201 ASN B C 1
ATOM 4229 O O . ASN B 1 201 ? 4.316 28.719 -13.57 1 88.19 201 ASN B O 1
ATOM 4233 N N . TYR B 1 202 ? 5.996 30.109 -13.688 1 89.19 202 TYR B N 1
ATOM 4234 C CA . TYR B 1 202 ? 6.02 30.297 -12.242 1 89.19 202 TYR B CA 1
ATOM 4235 C C . TYR B 1 202 ? 4.707 30.891 -11.742 1 89.19 202 TYR B C 1
ATOM 4237 O O . TYR B 1 202 ? 4.223 30.516 -10.672 1 89.19 202 TYR B O 1
ATOM 4245 N N . ASN B 1 203 ? 4.262 31.766 -12.453 1 91.19 203 ASN B N 1
ATOM 4246 C CA . ASN B 1 203 ? 3.033 32.438 -12.023 1 91.19 203 ASN B CA 1
ATOM 4247 C C . ASN B 1 203 ? 1.889 31.438 -11.867 1 91.19 203 ASN B C 1
ATOM 4249 O O . ASN B 1 203 ? 1.121 31.5 -10.906 1 91.19 203 ASN B O 1
ATOM 4253 N N . SER B 1 204 ? 1.776 30.578 -12.828 1 94.31 204 SER B N 1
ATOM 4254 C CA . SER B 1 204 ? 0.743 29.547 -12.742 1 94.31 204 SER B CA 1
ATOM 4255 C C . SER B 1 204 ? 0.969 28.641 -11.547 1 94.31 204 SER B C 1
ATOM 4257 O O . SER B 1 204 ? 0.017 28.25 -10.867 1 94.31 204 SER B O 1
ATOM 4259 N N . PHE B 1 205 ? 2.182 28.312 -11.352 1 95.56 205 PHE B N 1
ATOM 4260 C CA . PHE B 1 205 ? 2.547 27.516 -10.188 1 95.56 205 PHE B CA 1
ATOM 4261 C C . PHE B 1 205 ? 2.189 28.234 -8.898 1 95.56 205 PHE B C 1
ATOM 4263 O O . PHE B 1 205 ? 1.521 27.656 -8.031 1 95.56 205 PHE B O 1
ATOM 4270 N N . ARG B 1 206 ? 2.637 29.469 -8.805 1 94.44 206 ARG B N 1
ATOM 4271 C CA . ARG B 1 206 ? 2.439 30.266 -7.602 1 94.44 206 ARG B CA 1
ATOM 4272 C C . ARG B 1 206 ? 0.957 30.391 -7.266 1 94.44 206 ARG B C 1
ATOM 4274 O O . ARG B 1 206 ? 0.563 30.25 -6.105 1 94.44 206 ARG B O 1
ATOM 4281 N N . ILE B 1 207 ? 0.199 30.578 -8.203 1 95 207 ILE B N 1
ATOM 4282 C CA . ILE B 1 207 ? -1.229 30.797 -7.996 1 95 207 ILE B CA 1
ATOM 4283 C C . ILE B 1 207 ? -1.887 29.5 -7.539 1 95 207 ILE B C 1
ATOM 4285 O O . ILE B 1 207 ? -2.598 29.469 -6.531 1 95 207 ILE B O 1
ATOM 4289 N N . ALA B 1 208 ? -1.568 28.422 -8.203 1 95.5 208 ALA B N 1
ATOM 4290 C CA . ALA B 1 208 ? -2.256 27.156 -7.984 1 95.5 208 ALA B CA 1
ATOM 4291 C C . ALA B 1 208 ? -1.789 26.5 -6.691 1 95.5 208 ALA B C 1
ATOM 4293 O O . ALA B 1 208 ? -2.584 25.875 -5.98 1 95.5 208 ALA B O 1
ATOM 4294 N N . VAL B 1 209 ? -0.544 26.688 -6.379 1 95.94 209 VAL B N 1
ATOM 4295 C CA . VAL B 1 209 ? 0.053 25.875 -5.324 1 95.94 209 VAL B CA 1
ATOM 4296 C C . VAL B 1 209 ? 0.191 26.703 -4.047 1 95.94 209 VAL B C 1
ATOM 4298 O O . VAL B 1 209 ? 0.134 26.156 -2.941 1 95.94 209 VAL B O 1
ATOM 4301 N N . LEU B 1 210 ? 0.304 28.016 -4.16 1 96.5 210 LEU B N 1
ATOM 4302 C CA . LEU B 1 210 ? 0.632 28.812 -2.982 1 96.5 210 LEU B CA 1
ATOM 4303 C C . LEU B 1 210 ? -0.457 29.844 -2.705 1 96.5 210 LEU B C 1
ATOM 4305 O O . LEU B 1 210 ? -1.098 29.812 -1.651 1 96.5 210 LEU B O 1
ATOM 4309 N N . SER B 1 211 ? -0.729 30.656 -3.658 1 96.69 211 SER B N 1
ATOM 4310 C CA . SER B 1 211 ? -1.598 31.797 -3.438 1 96.69 211 SER B CA 1
ATOM 4311 C C . SER B 1 211 ? -3.02 31.375 -3.105 1 96.69 211 SER B C 1
ATOM 4313 O O . SER B 1 211 ? -3.602 31.828 -2.119 1 96.69 211 SER B O 1
ATOM 4315 N N . GLN B 1 212 ? -3.533 30.562 -3.951 1 96.94 212 GLN B N 1
ATOM 4316 C CA . GLN B 1 212 ? -4.914 30.141 -3.75 1 96.94 212 GLN B CA 1
ATOM 4317 C C . GLN B 1 212 ? -5.066 29.344 -2.457 1 96.94 212 GLN B C 1
ATOM 4319 O O . GLN B 1 212 ? -5.945 29.625 -1.642 1 96.94 212 GLN B O 1
ATOM 4324 N N . PRO B 1 213 ? -4.191 28.375 -2.256 1 97.19 213 PRO B N 1
ATOM 4325 C CA . PRO B 1 213 ? -4.301 27.641 -0.998 1 97.19 213 PRO B CA 1
ATOM 4326 C C . PRO B 1 213 ? -4.121 28.531 0.229 1 97.19 213 PRO B C 1
ATOM 4328 O O . PRO B 1 213 ? -4.852 28.391 1.213 1 97.19 213 PRO B O 1
ATOM 4331 N N . LEU B 1 214 ? -3.213 29.453 0.229 1 96.88 214 LEU B N 1
ATOM 4332 C CA . LEU B 1 214 ? -2.975 30.359 1.349 1 96.88 214 LEU B CA 1
ATOM 4333 C C . LEU B 1 214 ? -4.199 31.234 1.612 1 96.88 214 LEU B C 1
ATOM 4335 O O . LEU B 1 214 ? -4.574 31.453 2.768 1 96.88 214 LEU B O 1
ATOM 4339 N N . ALA B 1 215 ? -4.738 31.688 0.559 1 96.69 215 ALA B N 1
ATOM 4340 C CA . ALA B 1 215 ? -5.938 32.531 0.68 1 96.69 215 ALA B CA 1
ATOM 4341 C C . ALA B 1 215 ? -7.078 31.734 1.322 1 96.69 215 ALA B C 1
ATOM 4343 O O . ALA B 1 215 ? -7.828 32.281 2.143 1 96.69 215 ALA B O 1
ATOM 4344 N N . ARG B 1 216 ? -7.207 30.516 0.885 1 97.19 216 ARG B N 1
ATOM 4345 C CA . ARG B 1 216 ? -8.258 29.672 1.445 1 97.19 216 ARG B CA 1
ATOM 4346 C C . ARG B 1 216 ? -8.023 29.422 2.932 1 97.19 216 ARG B C 1
ATOM 4348 O O . ARG B 1 216 ? -8.969 29.391 3.719 1 97.19 216 ARG B O 1
ATOM 4355 N N . ILE B 1 217 ? -6.82 29.219 3.314 1 97.5 217 ILE B N 1
ATOM 4356 C CA . ILE B 1 217 ? -6.473 29 4.715 1 97.5 217 ILE B CA 1
ATOM 4357 C C . ILE B 1 217 ? -6.844 30.234 5.539 1 97.5 217 ILE B C 1
ATOM 4359 O O . ILE B 1 217 ? -7.48 30.109 6.59 1 97.5 217 ILE B O 1
ATOM 4363 N N . ILE B 1 218 ? -6.492 31.375 5.074 1 95.62 218 ILE B N 1
ATOM 4364 C CA . ILE B 1 218 ? -6.746 32.625 5.785 1 95.62 218 ILE B CA 1
ATOM 4365 C C . ILE B 1 218 ? -8.25 32.844 5.922 1 95.62 218 ILE B C 1
ATOM 4367 O O . ILE B 1 218 ? -8.742 33.188 7.004 1 95.62 218 ILE B O 1
ATOM 4371 N N . LYS B 1 219 ? -8.914 32.594 4.859 1 96 219 LYS B N 1
ATOM 4372 C CA . LYS B 1 219 ? -10.367 32.75 4.879 1 96 219 LYS B CA 1
ATOM 4373 C C . LYS B 1 219 ? -11.023 31.781 5.844 1 96 219 LYS B C 1
ATOM 4375 O O . LYS B 1 219 ? -11.875 32.156 6.652 1 96 219 LYS B O 1
ATOM 4380 N N . ALA B 1 220 ? -10.617 30.547 5.781 1 95.75 220 ALA B N 1
ATOM 4381 C CA . ALA B 1 220 ? -11.242 29.5 6.57 1 95.75 220 ALA B CA 1
ATOM 4382 C C . ALA B 1 220 ? -10.844 29.609 8.039 1 95.75 220 ALA B C 1
ATOM 4384 O O . ALA B 1 220 ? -11.523 29.062 8.914 1 95.75 220 ALA B O 1
ATOM 4385 N N . SER B 1 221 ? -9.758 30.219 8.336 1 95.31 221 SER B N 1
ATOM 4386 C CA . SER B 1 221 ? -9.234 30.297 9.695 1 95.31 221 SER B CA 1
ATOM 4387 C C . SER B 1 221 ? -10.039 31.281 10.539 1 95.31 221 SER B C 1
ATOM 4389 O O . SER B 1 221 ? -9.922 31.297 11.766 1 95.31 221 SER B O 1
ATOM 4391 N N . ASN B 1 222 ? -10.828 32.156 9.922 1 92.56 222 ASN B N 1
ATOM 4392 C CA . ASN B 1 222 ? -11.648 33.125 10.602 1 92.56 222 ASN B CA 1
ATOM 4393 C C . ASN B 1 222 ? -10.828 33.969 11.594 1 92.56 222 ASN B C 1
ATOM 4395 O O . ASN B 1 222 ? -11.188 34.062 12.766 1 92.56 222 ASN B O 1
ATOM 4399 N N . GLY B 1 223 ? -9.641 34.406 11.188 1 90.56 223 GLY B N 1
ATOM 4400 C CA . GLY B 1 223 ? -8.852 35.344 11.969 1 90.56 223 GLY B CA 1
ATOM 4401 C C . GLY B 1 223 ? -7.676 34.688 12.672 1 90.56 223 GLY B C 1
ATOM 4402 O O . GLY B 1 223 ? -6.844 35.375 13.258 1 90.56 223 GLY B O 1
ATOM 4403 N N . LEU B 1 224 ? -7.574 33.375 12.586 1 91.75 224 LEU B N 1
ATOM 4404 C CA . LEU B 1 224 ? -6.457 32.688 13.227 1 91.75 224 LEU B CA 1
ATOM 4405 C C . LEU B 1 224 ? -5.156 32.938 12.477 1 91.75 224 LEU B C 1
ATOM 4407 O O . LEU B 1 224 ? -4.094 33.062 13.094 1 91.75 224 LEU B O 1
ATOM 4411 N N . TRP B 1 225 ? -5.285 32.938 11.156 1 94.56 225 TRP B N 1
ATOM 4412 C CA . TRP B 1 225 ? -4.133 33.219 10.297 1 94.56 225 TRP B CA 1
ATOM 4413 C C . TRP B 1 225 ? -4.344 34.5 9.5 1 94.56 225 TRP B C 1
ATOM 4415 O O . TRP B 1 225 ? -5.449 34.781 9.016 1 94.56 225 TRP B O 1
ATOM 4425 N N . GLU B 1 226 ? -3.246 35.281 9.438 1 93.5 226 GLU B N 1
ATOM 4426 C CA . GLU B 1 226 ? -3.297 36.531 8.688 1 93.5 226 GLU B CA 1
ATOM 4427 C C . GLU B 1 226 ? -2.004 36.781 7.91 1 93.5 226 GLU B C 1
ATOM 4429 O O . GLU B 1 226 ? -0.952 36.25 8.273 1 93.5 226 GLU B O 1
ATOM 4434 N N . TYR B 1 227 ? -2.186 37.5 6.848 1 93.94 227 TYR B N 1
ATOM 4435 C CA . TYR B 1 227 ? -0.994 37.938 6.125 1 93.94 227 TYR B CA 1
ATOM 4436 C C . TYR B 1 227 ? -0.157 38.906 6.969 1 93.94 227 TYR B C 1
ATOM 4438 O O . TYR B 1 227 ? -0.699 39.688 7.73 1 93.94 227 TYR B O 1
ATOM 4446 N N . MET B 1 228 ? 1.135 38.781 6.777 1 91.94 228 MET B N 1
ATOM 4447 C CA . MET B 1 228 ? 1.977 39.812 7.398 1 91.94 228 MET B CA 1
ATOM 4448 C C . MET B 1 228 ? 1.71 41.188 6.785 1 91.94 228 MET B C 1
ATOM 4450 O O . MET B 1 228 ? 1.524 41.281 5.57 1 91.94 228 MET B O 1
ATOM 4454 N N . PRO B 1 229 ? 1.766 42.188 7.633 1 89.12 229 PRO B N 1
ATOM 4455 C CA . PRO B 1 229 ? 1.464 43.531 7.129 1 89.12 229 PRO B CA 1
ATOM 4456 C C . PRO B 1 229 ? 2.404 43.938 6.008 1 89.12 229 PRO B C 1
ATOM 4458 O O . PRO B 1 229 ? 2.008 44.719 5.125 1 89.12 229 PRO B O 1
ATOM 4461 N N . ASP B 1 230 ? 3.551 43.438 5.961 1 89.38 230 ASP B N 1
ATOM 4462 C CA . ASP B 1 230 ? 4.555 43.875 4.996 1 89.38 230 ASP B CA 1
ATOM 4463 C C . ASP B 1 230 ? 4.492 43.031 3.723 1 89.38 230 ASP B C 1
ATOM 4465 O O . ASP B 1 230 ? 5.25 43.25 2.779 1 89.38 230 ASP B O 1
ATOM 4469 N N . CYS B 1 231 ? 3.557 42.031 3.738 1 90.19 231 CYS B N 1
ATOM 4470 C CA . CYS B 1 231 ? 3.461 41.156 2.594 1 90.19 231 CYS B CA 1
ATOM 4471 C C . CYS B 1 231 ? 2.006 40.812 2.27 1 90.19 231 CYS B C 1
ATOM 4473 O O . CYS B 1 231 ? 1.43 39.875 2.824 1 90.19 231 CYS B O 1
ATOM 4475 N N . LYS B 1 232 ? 1.484 41.469 1.264 1 87.94 232 LYS B N 1
ATOM 4476 C CA . LYS B 1 232 ? 0.059 41.406 0.956 1 87.94 232 LYS B CA 1
ATOM 4477 C C . LYS B 1 232 ? -0.309 40.031 0.362 1 87.94 232 LYS B C 1
ATOM 4479 O O . LYS B 1 232 ? -1.432 39.562 0.541 1 87.94 232 LYS B O 1
ATOM 4484 N N . THR B 1 233 ? 0.615 39.438 -0.286 1 91.06 233 THR B N 1
ATOM 4485 C CA . THR B 1 233 ? 0.329 38.156 -0.929 1 91.06 233 THR B CA 1
ATOM 4486 C C . THR B 1 233 ? 0.659 36.969 0.005 1 91.06 233 THR B C 1
ATOM 4488 O O . THR B 1 233 ? 0.231 35.844 -0.229 1 91.06 233 THR B O 1
ATOM 4491 N N . GLY B 1 234 ? 1.481 37.281 1.028 1 94.5 234 GLY B N 1
ATOM 4492 C CA . GLY B 1 234 ? 1.935 36.25 1.959 1 94.5 234 GLY B CA 1
ATOM 4493 C C . GLY B 1 234 ? 3.062 35.406 1.407 1 94.5 234 GLY B C 1
ATOM 4494 O O . GLY B 1 234 ? 3.48 34.438 2.041 1 94.5 234 GLY B O 1
ATOM 4495 N N . ILE B 1 235 ? 3.49 35.781 0.158 1 96.69 235 ILE B N 1
ATOM 4496 C CA . ILE B 1 235 ? 4.523 35 -0.506 1 96.69 235 ILE B CA 1
ATOM 4497 C C . ILE B 1 235 ? 5.688 35.906 -0.907 1 96.69 235 ILE B C 1
ATOM 4499 O O . ILE B 1 235 ? 5.488 36.906 -1.6 1 96.69 235 ILE B O 1
ATOM 4503 N N . LYS B 1 236 ? 6.863 35.594 -0.45 1 94.69 236 LYS B N 1
ATOM 4504 C CA . LYS B 1 236 ? 8.086 36.281 -0.846 1 94.69 236 LYS B CA 1
ATOM 4505 C C . LYS B 1 236 ? 9.039 35.344 -1.579 1 94.69 236 LYS B C 1
ATOM 4507 O O . LYS B 1 236 ? 9.32 34.25 -1.104 1 94.69 236 LYS B O 1
ATOM 4512 N N . ILE B 1 237 ? 9.516 35.781 -2.727 1 93.19 237 ILE B N 1
ATOM 4513 C CA . ILE B 1 237 ? 10.406 34.969 -3.541 1 93.19 237 ILE B CA 1
ATOM 4514 C C . ILE B 1 237 ? 11.812 35.594 -3.535 1 93.19 237 ILE B C 1
ATOM 4516 O O . ILE B 1 237 ? 11.961 36.812 -3.604 1 93.19 237 ILE B O 1
ATOM 4520 N N . TYR B 1 238 ? 12.773 34.719 -3.414 1 94.5 238 TYR B N 1
ATOM 4521 C CA . TYR B 1 238 ? 14.18 35.125 -3.504 1 94.5 238 TYR B CA 1
ATOM 4522 C C . TYR B 1 238 ? 14.828 34.5 -4.746 1 94.5 238 TYR B C 1
ATOM 4524 O O . TYR B 1 238 ? 15.258 33.375 -4.734 1 94.5 238 TYR B O 1
ATOM 4532 N N . LYS B 1 239 ? 14.875 35.281 -5.742 1 90.75 239 LYS B N 1
ATOM 4533 C CA . LYS B 1 239 ? 15.383 34.781 -7.02 1 90.75 239 LYS B CA 1
ATOM 4534 C C . LYS B 1 239 ? 16.828 35.25 -7.246 1 90.75 239 LYS B C 1
ATOM 4536 O O . LYS B 1 239 ? 17.219 36.312 -6.785 1 90.75 239 LYS B O 1
ATOM 4541 N N . LYS B 1 240 ? 17.656 34.531 -7.855 1 87.94 240 LYS B N 1
ATOM 4542 C CA . LYS B 1 240 ? 19.031 34.875 -8.234 1 87.94 240 LYS B CA 1
ATOM 4543 C C . LYS B 1 240 ? 19.078 35.5 -9.625 1 87.94 240 LYS B C 1
ATOM 4545 O O . LYS B 1 240 ? 19.922 36.344 -9.906 1 87.94 240 LYS B O 1
ATOM 4550 N N . GLY B 1 241 ? 18.219 35.156 -10.57 1 83.06 241 GLY B N 1
ATOM 4551 C CA . GLY B 1 241 ? 18.156 35.656 -11.93 1 83.06 241 GLY B CA 1
ATOM 4552 C C . GLY B 1 241 ? 16.812 36.25 -12.297 1 83.06 241 GLY B C 1
ATOM 4553 O O . GLY B 1 241 ? 16 36.562 -11.414 1 83.06 241 GLY B O 1
ATOM 4554 N N . ARG B 1 242 ? 16.75 36.562 -13.586 1 83.38 242 ARG B N 1
ATOM 4555 C CA . ARG B 1 242 ? 15.531 37.188 -14.102 1 83.38 242 ARG B CA 1
ATOM 4556 C C . ARG B 1 242 ? 14.336 36.25 -13.969 1 83.38 242 ARG B C 1
ATOM 4558 O O . ARG B 1 242 ? 13.258 36.688 -13.547 1 83.38 242 ARG B O 1
ATOM 4565 N N . ALA B 1 243 ? 14.633 35 -14.258 1 86.56 243 ALA B N 1
ATOM 4566 C CA . ALA B 1 243 ? 13.539 34.031 -14.227 1 86.56 243 ALA B CA 1
ATOM 4567 C C . ALA B 1 243 ? 13.562 33.219 -12.93 1 86.56 243 ALA B C 1
ATOM 4569 O O . ALA B 1 243 ? 14.633 32.938 -12.391 1 86.56 243 ALA B O 1
ATOM 4570 N N . THR B 1 244 ? 12.422 32.969 -12.375 1 90.5 244 THR B N 1
ATOM 4571 C CA . THR B 1 244 ? 12.312 32.125 -11.188 1 90.5 244 THR B CA 1
ATOM 4572 C C . THR B 1 244 ? 12.562 30.672 -11.547 1 90.5 244 THR B C 1
ATOM 4574 O O . THR B 1 244 ? 12.047 30.172 -12.547 1 90.5 244 THR B O 1
ATOM 4577 N N . THR B 1 245 ? 13.398 30.078 -10.75 1 89.31 245 THR B N 1
ATOM 4578 C CA . THR B 1 245 ? 13.711 28.672 -10.977 1 89.31 245 THR B CA 1
ATOM 4579 C C . THR B 1 245 ? 13.406 27.844 -9.734 1 89.31 245 THR B C 1
ATOM 4581 O O . THR B 1 245 ? 13.094 28.391 -8.672 1 89.31 245 THR B O 1
ATOM 4584 N N . GLU B 1 246 ? 13.5 26.516 -9.836 1 91.88 246 GLU B N 1
ATOM 4585 C CA . GLU B 1 246 ? 13.227 25.609 -8.727 1 91.88 246 GLU B CA 1
ATOM 4586 C C . GLU B 1 246 ? 14.289 25.734 -7.633 1 91.88 246 GLU B C 1
ATOM 4588 O O . GLU B 1 246 ? 14.078 25.281 -6.504 1 91.88 246 GLU B O 1
ATOM 4593 N N . ASN B 1 247 ? 15.352 26.406 -7.945 1 92.88 247 ASN B N 1
ATOM 4594 C CA . ASN B 1 247 ? 16.422 26.562 -6.977 1 92.88 247 ASN B CA 1
ATOM 4595 C C . ASN B 1 247 ? 16.25 27.844 -6.148 1 92.88 247 ASN B C 1
ATOM 4597 O O . ASN B 1 247 ? 16.953 28.031 -5.152 1 92.88 247 ASN B O 1
ATOM 4601 N N . ASP B 1 248 ? 15.289 28.625 -6.559 1 95.06 248 ASP B N 1
ATOM 4602 C CA . ASP B 1 248 ? 15.016 29.859 -5.809 1 95.06 248 ASP B CA 1
ATOM 4603 C C . ASP B 1 248 ? 14.266 29.547 -4.512 1 95.06 248 ASP B C 1
ATOM 4605 O O . ASP B 1 248 ? 13.719 28.453 -4.352 1 95.06 248 ASP B O 1
ATOM 4609 N N . PHE B 1 249 ? 14.297 30.516 -3.658 1 96.69 249 PHE B N 1
ATOM 4610 C CA . PHE B 1 249 ? 13.688 30.328 -2.352 1 96.69 249 PHE B CA 1
ATOM 4611 C C . PHE B 1 249 ? 12.336 31.031 -2.273 1 96.69 249 PHE B C 1
ATOM 4613 O O . PHE B 1 249 ? 12.156 32.094 -2.869 1 96.69 249 PHE B O 1
ATOM 4620 N N . VAL B 1 250 ? 11.438 30.391 -1.596 1 96.19 250 VAL B N 1
ATOM 4621 C CA . VAL B 1 250 ? 10.125 30.969 -1.338 1 96.19 250 VAL B CA 1
ATOM 4622 C C . VAL B 1 250 ? 9.883 31.047 0.167 1 96.19 250 VAL B C 1
ATOM 4624 O O . VAL B 1 250 ? 10.297 30.156 0.917 1 96.19 250 VAL B O 1
ATOM 4627 N N . GLU B 1 251 ? 9.297 32.125 0.567 1 96.81 251 GLU B N 1
ATOM 4628 C CA . GLU B 1 251 ? 8.953 32.375 1.966 1 96.81 251 GLU B CA 1
ATOM 4629 C C . GLU B 1 251 ? 7.465 32.688 2.119 1 96.81 251 GLU B C 1
ATOM 4631 O O . GLU B 1 251 ? 6.922 33.5 1.382 1 96.81 251 GLU B O 1
ATOM 4636 N N . LEU B 1 252 ? 6.789 31.969 3.035 1 96.62 252 LEU B N 1
ATOM 4637 C CA . LEU B 1 252 ? 5.391 32.25 3.344 1 96.62 252 LEU B CA 1
ATOM 4638 C C . LEU B 1 252 ? 5.266 33.156 4.566 1 96.62 252 LEU B C 1
ATOM 4640 O O . LEU B 1 252 ? 5.5 32.688 5.695 1 96.62 252 LEU B O 1
ATOM 4644 N N . ARG B 1 253 ? 4.789 34.344 4.324 1 94.56 253 ARG B N 1
ATOM 4645 C CA . ARG B 1 253 ? 4.785 35.375 5.363 1 94.56 253 ARG B CA 1
ATOM 4646 C C . ARG B 1 253 ? 3.383 35.562 5.934 1 94.56 253 ARG B C 1
ATOM 4648 O O . ARG B 1 253 ? 2.736 36.562 5.68 1 94.56 253 ARG B O 1
ATOM 4655 N N . VAL B 1 254 ? 3.018 34.625 6.688 1 93.81 254 VAL B N 1
ATOM 4656 C CA . VAL B 1 254 ? 1.745 34.656 7.402 1 93.81 254 VAL B CA 1
ATOM 4657 C C . VAL B 1 254 ? 1.992 34.5 8.898 1 93.81 254 VAL B C 1
ATOM 4659 O O . VAL B 1 254 ? 3.025 33.938 9.305 1 93.81 254 VAL B O 1
ATOM 4662 N N . CYS B 1 255 ? 1.091 34.969 9.711 1 90.19 255 CYS B N 1
ATOM 4663 C CA . CYS B 1 255 ? 1.262 34.906 11.156 1 90.19 255 CYS B CA 1
ATOM 4664 C C . CYS B 1 255 ? -0.004 34.375 11.828 1 90.19 255 CYS B C 1
ATOM 4666 O O . CYS B 1 255 ? -1.113 34.656 11.352 1 90.19 255 CYS B O 1
ATOM 4668 N N . TYR B 1 256 ? 0.199 33.625 12.82 1 91.69 256 TYR B N 1
ATOM 4669 C CA . TYR B 1 256 ? -0.894 33.156 13.656 1 91.69 256 TYR B CA 1
ATOM 4670 C C . TYR B 1 256 ? -1.285 34.188 14.703 1 91.69 256 TYR B C 1
ATOM 4672 O O . TYR B 1 256 ? -0.43 34.688 15.43 1 91.69 256 TYR B O 1
ATOM 4680 N N . VAL B 1 257 ? -2.566 34.594 14.711 1 83.81 257 VAL B N 1
ATOM 4681 C CA . VAL B 1 257 ? -3.066 35.594 15.648 1 83.81 257 VAL B CA 1
ATOM 4682 C C . VAL B 1 257 ? -3.746 34.906 16.828 1 83.81 257 VAL B C 1
ATOM 4684 O O . VAL B 1 257 ? -4.703 34.156 16.641 1 83.81 257 VAL B O 1
ATOM 4687 N N . LYS B 1 258 ? -3.041 34.688 17.828 1 68.5 258 LYS B N 1
ATOM 4688 C CA . LYS B 1 258 ? -3.68 34.094 19 1 68.5 258 LYS B CA 1
ATOM 4689 C C . LYS B 1 258 ? -4.91 34.906 19.422 1 68.5 258 LYS B C 1
ATOM 4691 O O . LYS B 1 258 ? -4.836 36.125 19.594 1 68.5 258 LYS B O 1
ATOM 4696 N N . GLN B 1 259 ? -6.031 34.594 18.891 1 53.97 259 GLN B N 1
ATOM 4697 C CA . GLN B 1 259 ? -7.184 35.281 19.453 1 53.97 259 GLN B CA 1
ATOM 4698 C C . GLN B 1 259 ? -7.145 35.312 20.969 1 53.97 259 GLN B C 1
ATOM 4700 O O . GLN B 1 259 ? -6.859 34.281 21.594 1 53.97 259 GLN B O 1
ATOM 4705 N N . VAL B 1 260 ? -6.734 36.312 21.531 1 39.88 260 VAL B N 1
ATOM 4706 C CA . VAL B 1 260 ? -6.867 36.562 22.969 1 39.88 260 VAL B CA 1
ATOM 4707 C C . VAL B 1 260 ? -8.18 35.938 23.469 1 39.88 260 VAL B C 1
ATOM 4709 O O . VAL B 1 260 ? -9.258 36.5 23.234 1 39.88 260 VAL B O 1
ATOM 4712 N N . GLU B 1 261 ? -8.688 34.875 23.078 1 37.56 261 GLU B N 1
ATOM 4713 C CA . GLU B 1 261 ? -9.781 34.5 23.969 1 37.56 261 GLU B CA 1
ATOM 4714 C C . GLU B 1 261 ? -9.453 34.812 25.422 1 37.56 261 GLU B C 1
ATOM 4716 O O . GLU B 1 261 ? -8.281 34.875 25.797 1 37.56 261 GLU B O 1
ATOM 4721 N N . GLU B 1 262 ? -10.32 35.469 26.25 1 31.55 262 GLU B N 1
ATOM 4722 C CA . GLU B 1 262 ? -10.445 35.375 27.703 1 31.55 262 GLU B CA 1
ATOM 4723 C C . GLU B 1 262 ? -9.992 34 28.203 1 31.55 262 GLU B C 1
ATOM 4725 O O . GLU B 1 262 ? -10.398 32.969 27.672 1 31.55 262 GLU B O 1
ATOM 4730 N N . LYS B 1 263 ? -8.891 33.844 28.766 1 34 263 LYS B N 1
ATOM 4731 C CA . LYS B 1 263 ? -8.242 32.781 29.516 1 34 263 LYS B CA 1
ATOM 4732 C C . LYS B 1 263 ? -9.273 31.828 30.141 1 34 263 LYS B C 1
ATOM 4734 O O . LYS B 1 263 ? -9.711 32.031 31.266 1 34 263 LYS B O 1
ATOM 4739 N N . GLN B 1 264 ? -10.398 31.5 29.609 1 28.84 264 GLN B N 1
ATOM 4740 C CA . GLN B 1 264 ? -10.867 30.391 30.422 1 28.84 264 GLN B CA 1
ATOM 4741 C C . GLN B 1 264 ? -9.883 29.219 30.359 1 28.84 264 GLN B C 1
ATOM 4743 O O . GLN B 1 264 ? -9.672 28.641 29.297 1 28.84 264 GLN B O 1
ATOM 4748 N N . TYR B 1 265 ? -8.75 29.312 30.984 1 27.86 265 TYR B N 1
ATOM 4749 C CA . TYR B 1 265 ? -7.766 28.297 31.344 1 27.86 265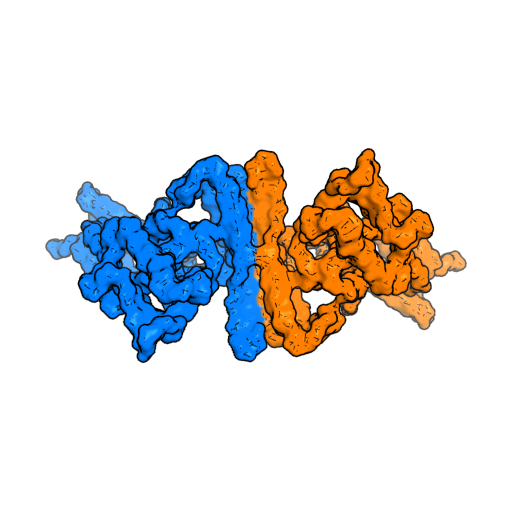 TYR B CA 1
ATOM 4750 C C . TYR B 1 265 ? -8.414 26.922 31.469 1 27.86 265 TYR B C 1
ATOM 4752 O O . TYR B 1 265 ? -9.102 26.641 32.438 1 27.86 265 TYR B O 1
ATOM 4760 N N . GLN B 1 266 ? -9.086 26.484 30.562 1 27.83 266 GLN B N 1
ATOM 4761 C CA . GLN B 1 266 ? -9.375 25.078 30.828 1 27.83 266 GLN B CA 1
ATOM 4762 C C . GLN B 1 266 ? -8.086 24.266 30.953 1 27.83 266 GLN B C 1
ATOM 4764 O O . GLN B 1 266 ? -7.414 24 29.953 1 27.83 266 GLN B O 1
ATOM 4769 N N . VAL B 1 267 ? -7.211 24.625 31.891 1 26.84 267 VAL B N 1
ATOM 4770 C CA . VAL B 1 267 ? -6.168 23.734 32.406 1 26.84 267 VAL B CA 1
ATOM 4771 C C . VAL B 1 267 ? -6.664 22.281 32.375 1 26.84 267 VAL B C 1
ATOM 4773 O O . VAL B 1 267 ? -7.684 21.969 33 1 26.84 267 VAL B O 1
ATOM 4776 N N . ASP B 1 268 ? -6.598 21.688 31.359 1 29.61 268 ASP B N 1
ATOM 4777 C CA . ASP B 1 268 ? -6.652 20.234 31.578 1 29.61 268 ASP B CA 1
ATOM 4778 C C . ASP B 1 268 ? -5.883 19.844 32.844 1 29.61 268 ASP B C 1
ATOM 4780 O O . ASP B 1 268 ? -4.652 19.875 32.844 1 29.61 268 ASP B O 1
ATOM 4784 N N . ILE B 1 269 ? -6.328 20.312 34 1 29.38 269 ILE B N 1
ATOM 4785 C CA . ILE B 1 269 ? -5.949 19.969 35.344 1 29.38 269 ILE B CA 1
ATOM 4786 C C . ILE B 1 269 ? -5.719 18.469 35.469 1 29.38 269 ILE B C 1
ATOM 4788 O O . ILE B 1 269 ? -6.59 17.672 35.125 1 29.38 269 ILE B O 1
ATOM 4792 N N . PRO B 1 270 ? -4.5 18.078 35.438 1 31.69 270 PRO B N 1
ATOM 4793 C CA . PRO B 1 270 ? -4.34 16.641 35.75 1 31.69 270 PRO B CA 1
ATOM 4794 C C . PRO B 1 270 ? -5.375 16.141 36.75 1 31.69 270 PRO B C 1
ATOM 4796 O O . PRO B 1 270 ? -5.883 16.906 37.562 1 31.69 270 PRO B O 1
ATOM 4799 N N . GLU B 1 271 ? -5.996 15.055 36.406 1 32.94 271 GLU B N 1
ATOM 4800 C CA . GLU B 1 271 ? -7.02 14.508 37.281 1 32.94 271 GLU B CA 1
ATOM 4801 C C . GLU B 1 271 ? -6.691 14.789 38.75 1 32.94 271 GLU B C 1
ATOM 4803 O O . GLU B 1 271 ? -7.59 15.062 39.562 1 32.94 271 GLU B O 1
ATOM 4808 N N . GLU B 1 272 ? -5.41 14.68 39 1 35.59 272 GLU B N 1
ATOM 4809 C CA . GLU B 1 272 ? -4.969 14.938 40.375 1 35.59 272 GLU B CA 1
ATOM 4810 C C . GLU B 1 272 ? -5.188 16.391 40.75 1 35.59 272 GLU B C 1
ATOM 4812 O O . GLU B 1 272 ? -5.57 16.688 41.906 1 35.59 272 GLU B O 1
ATOM 4817 N N . LEU B 1 273 ? -4.934 17.234 39.781 1 35.41 273 LEU B N 1
ATOM 4818 C CA . LEU B 1 273 ? -5.145 18.641 40.094 1 35.41 273 LEU B CA 1
ATOM 4819 C C . LEU B 1 273 ? -6.617 19.016 39.969 1 35.41 273 LEU B C 1
ATOM 4821 O O . LEU B 1 273 ? -7.094 19.938 40.625 1 35.41 273 LEU B O 1
ATOM 4825 N N . LEU B 1 274 ? -7.297 18.328 39.094 1 36.06 274 LEU B N 1
ATOM 4826 C CA . LEU B 1 274 ? -8.75 18.422 39.094 1 36.06 274 LEU B CA 1
ATOM 4827 C C . LEU B 1 274 ? -9.32 18.094 40.469 1 36.06 274 LEU B C 1
ATOM 4829 O O . LEU B 1 274 ? -10.266 18.734 40.938 1 36.06 274 LEU B O 1
ATOM 4833 N N . GLU B 1 275 ? -8.68 17.047 41.031 1 40.16 275 GLU B N 1
ATOM 4834 C CA . GLU B 1 275 ? -9.055 16.766 42.406 1 40.16 275 GLU B CA 1
ATOM 4835 C C . GLU B 1 275 ? -8.719 17.953 43.312 1 40.16 275 GLU B C 1
ATOM 4837 O O . GLU B 1 275 ? -9.523 18.328 44.188 1 40.16 275 GLU B O 1
ATOM 4842 N N . LEU B 1 276 ? -7.539 18.5 42.938 1 38.94 276 LEU B N 1
ATOM 4843 C CA . LEU B 1 276 ? -7.164 19.656 43.75 1 38.94 276 LEU B CA 1
ATOM 4844 C C . LEU B 1 276 ? -8.008 20.875 43.406 1 38.94 276 LEU B C 1
ATOM 4846 O O . LEU B 1 276 ? -8.445 21.609 44.281 1 38.94 276 LEU B O 1
ATOM 4850 N N . SER B 1 277 ? -8.242 21.062 42.125 1 41.25 277 SER B N 1
ATOM 4851 C CA . SER B 1 277 ? -9.117 22.156 41.688 1 41.25 277 SER B CA 1
ATOM 4852 C C . SER B 1 277 ? -10.539 21.969 42.219 1 41.25 277 SER B C 1
ATOM 4854 O O . SER B 1 277 ? -11.195 22.938 42.594 1 41.25 277 SER B O 1
ATOM 4856 N N . ALA B 1 278 ? -11.008 20.75 42.125 1 42.38 278 ALA B N 1
ATOM 4857 C CA . ALA B 1 278 ? -12.297 20.438 42.75 1 42.38 278 ALA B CA 1
ATOM 4858 C C . ALA B 1 278 ? -12.281 20.781 44.219 1 42.38 278 ALA B C 1
ATOM 4860 O O . ALA B 1 278 ? -13.273 21.281 44.781 1 42.38 278 ALA B O 1
ATOM 4861 N N . VAL B 1 279 ? -11.102 20.516 44.75 1 40.34 279 VAL B N 1
ATOM 4862 C CA . VAL B 1 279 ? -10.961 20.875 46.156 1 40.34 279 VAL B CA 1
ATOM 4863 C C . VAL B 1 279 ? -10.922 22.391 46.312 1 40.34 279 VAL B C 1
ATOM 4865 O O . VAL B 1 279 ? -11.578 22.953 47.188 1 40.34 279 VAL B O 1
ATOM 4868 N N . VAL B 1 280 ? -10.273 23.031 45.375 1 41.25 280 VAL B N 1
ATOM 4869 C CA . VAL B 1 280 ? -10.195 24.484 45.438 1 41.25 280 VAL B CA 1
ATOM 4870 C C . VAL B 1 280 ? -11.555 25.094 45.094 1 41.25 280 VAL B C 1
ATOM 4872 O O . VAL B 1 280 ? -12.023 26.016 45.781 1 41.25 280 VAL B O 1
ATOM 4875 N N . ALA B 1 281 ? -12.156 24.594 44.094 1 42.28 281 ALA B N 1
ATOM 4876 C CA . ALA B 1 281 ? -13.5 25.062 43.75 1 42.28 281 ALA B CA 1
ATOM 4877 C C . ALA B 1 281 ? -14.484 24.797 44.906 1 42.28 281 ALA B C 1
ATOM 4879 O O . ALA B 1 281 ? -15.312 25.656 45.219 1 42.28 281 ALA B O 1
ATOM 4880 N N . ALA B 1 282 ? -14.367 23.594 45.375 1 41.06 282 ALA B N 1
ATOM 4881 C CA . ALA B 1 282 ? -15.164 23.312 46.594 1 41.06 282 ALA B CA 1
ATOM 4882 C C . ALA B 1 282 ? -14.828 24.297 47.688 1 41.06 282 ALA B C 1
ATOM 4884 O O . ALA B 1 282 ? -15.711 24.734 48.438 1 41.06 282 ALA B O 1
ATOM 4885 N N . TRP B 1 283 ? -13.586 24.656 47.688 1 37.31 283 TRP B N 1
ATOM 4886 C CA . TRP B 1 283 ? -13.133 25.672 48.625 1 37.31 283 TRP B CA 1
ATOM 4887 C C . TRP B 1 283 ? -13.75 27.031 48.344 1 37.31 283 TRP B C 1
ATOM 4889 O O . TRP B 1 283 ? -14.203 27.719 49.25 1 37.31 283 TRP B O 1
ATOM 4899 N N . ARG B 1 284 ? -13.656 27.375 47.094 1 38.59 284 ARG B N 1
ATOM 4900 C CA . ARG B 1 284 ? -14.242 28.656 46.719 1 38.59 284 ARG B CA 1
ATOM 4901 C C . ARG B 1 284 ? -15.734 28.688 47.031 1 38.59 284 ARG B C 1
ATOM 4903 O O . ARG B 1 284 ? -16.297 29.734 47.344 1 38.59 284 ARG B O 1
ATOM 4910 N N . LYS B 1 285 ? -16.328 27.516 46.75 1 45.12 285 LYS B N 1
ATOM 4911 C CA . LYS B 1 285 ? -17.766 27.469 47 1 45.12 285 LYS B CA 1
ATOM 4912 C C . LYS B 1 285 ? -18.047 27.391 48.5 1 45.12 285 LYS B C 1
ATOM 4914 O O . LYS B 1 285 ? -19.219 27.297 48.906 1 45.12 285 LYS B O 1
ATOM 4919 N N . GLY B 1 286 ? -17.141 27.703 49.5 1 41.03 286 GLY B N 1
ATOM 4920 C CA . GLY B 1 286 ? -17.344 27.922 50.938 1 41.03 286 GLY B CA 1
ATOM 4921 C C . GLY B 1 286 ? -16.922 26.719 51.781 1 41.03 286 GLY B C 1
ATOM 4922 O O . GLY B 1 286 ? -17.109 26.734 53 1 41.03 286 GLY B O 1
ATOM 4923 N N . THR B 1 287 ? -16.953 25.484 51.312 1 42.25 287 THR B N 1
ATOM 4924 C CA . THR B 1 287 ? -16.656 24.469 52.312 1 42.25 287 THR B CA 1
ATOM 4925 C C . THR B 1 287 ? -15.164 24.422 52.594 1 42.25 287 THR B C 1
ATOM 4927 O O . THR B 1 287 ? -14.359 24.141 51.688 1 42.25 287 THR B O 1
ATOM 4930 N N . ALA B 1 288 ? -14.562 25.234 53.5 1 40.09 288 ALA B N 1
ATOM 4931 C CA . ALA B 1 288 ? -13.211 25.578 53.938 1 40.09 288 ALA B CA 1
ATOM 4932 C C . ALA B 1 288 ? -12.383 24.328 54.219 1 40.09 288 ALA B C 1
ATOM 4934 O O . ALA B 1 288 ? -12.797 23.453 54.969 1 40.09 288 ALA B O 1
ATOM 4935 N N . PRO B 1 289 ? -11.586 23.828 53.312 1 41.41 289 PRO B N 1
ATOM 4936 C CA . PRO B 1 289 ? -10.75 22.719 53.75 1 41.41 289 PRO B CA 1
ATOM 4937 C C . PRO B 1 289 ? -9.984 23.031 55.031 1 41.41 289 PRO B C 1
ATOM 4939 O O . PRO B 1 289 ? -9.766 24.203 55.344 1 41.41 289 PRO B O 1
ATOM 4942 N N . THR B 1 290 ? -9.992 22.109 56.062 1 49.12 290 THR B N 1
ATOM 4943 C CA . THR B 1 290 ? -9.281 22.297 57.312 1 49.12 290 THR B CA 1
ATOM 4944 C C . THR B 1 290 ? -7.828 22.672 57.062 1 49.12 290 THR B C 1
ATOM 4946 O O . THR B 1 290 ? -7.277 22.391 56 1 49.12 290 THR B O 1
ATOM 4949 N N . GLN B 1 291 ? -7.211 23.562 57.875 1 44.47 291 GLN B N 1
ATOM 4950 C CA . GLN B 1 291 ? -5.828 24.031 57.875 1 44.47 291 GLN B CA 1
ATOM 4951 C C . GLN B 1 291 ? -4.875 22.906 57.469 1 44.47 291 GLN B C 1
ATOM 4953 O O . GLN B 1 291 ? -3.938 23.109 56.719 1 44.47 291 GLN B O 1
ATOM 4958 N N . MET B 1 292 ? -5.102 21.703 57.938 1 50 292 MET B N 1
ATOM 4959 C CA . MET B 1 292 ? -4.242 20.547 57.688 1 50 292 MET B CA 1
ATOM 4960 C C . MET B 1 292 ? -4.305 20.125 56.219 1 50 292 MET B C 1
ATOM 4962 O O . MET B 1 292 ? -3.283 19.781 55.625 1 50 292 MET B O 1
ATOM 4966 N N . GLN B 1 293 ? -5.492 20.203 55.656 1 49.12 293 GLN B N 1
ATOM 4967 C CA . GLN B 1 293 ? -5.652 19.828 54.25 1 49.12 293 GLN B CA 1
ATOM 4968 C C . GLN B 1 293 ? -4.98 20.828 53.312 1 49.12 293 GLN B C 1
ATOM 4970 O O . GLN B 1 293 ? -4.379 20.438 52.312 1 49.12 293 GLN B O 1
ATOM 4975 N N . ALA B 1 294 ? -4.961 22.109 53.75 1 47.59 294 ALA B N 1
ATOM 4976 C CA . ALA B 1 294 ? -4.262 23.141 53 1 47.59 294 ALA B CA 1
ATOM 4977 C C . ALA B 1 294 ? -2.754 22.922 53.031 1 47.59 294 ALA B C 1
ATOM 4979 O O . ALA B 1 294 ? -2.09 23.062 52 1 47.59 294 ALA B O 1
ATOM 4980 N N . MET B 1 295 ? -2.221 22.547 54.094 1 50.09 295 MET B N 1
ATOM 4981 C CA . MET B 1 295 ? -0.79 22.281 54.219 1 50.09 295 MET B CA 1
ATOM 4982 C C . MET B 1 295 ? -0.382 21.094 53.344 1 50.09 295 MET B C 1
ATOM 4984 O O . MET B 1 295 ? 0.676 21.109 52.719 1 50.09 295 MET B O 1
ATOM 4988 N N . ASP B 1 296 ? -1.188 20.078 53.312 1 50.66 296 ASP B N 1
ATOM 4989 C CA . ASP B 1 296 ? -0.896 18.891 52.531 1 50.66 296 ASP B CA 1
ATOM 4990 C C . ASP B 1 296 ? -0.881 19.219 51.031 1 50.66 296 ASP B C 1
ATOM 4992 O O . ASP B 1 296 ? -0.019 18.734 50.281 1 50.66 296 ASP B O 1
ATOM 4996 N N . ILE B 1 297 ? -1.706 20.078 50.594 1 50 297 ILE B N 1
ATOM 4997 C CA . ILE B 1 297 ? -1.774 20.5 49.219 1 50 297 ILE B CA 1
ATOM 4998 C C . ILE B 1 297 ? -0.546 21.328 48.875 1 50 297 ILE B C 1
ATOM 5000 O O . ILE B 1 297 ? 0.061 21.141 47.812 1 50 297 ILE B O 1
ATOM 5004 N N . LEU B 1 298 ? -0.116 22.188 49.812 1 51.25 298 LEU B N 1
ATOM 5005 C CA . LEU B 1 298 ? 1.092 22.969 49.594 1 51.25 298 LEU B CA 1
ATOM 5006 C C . LEU B 1 298 ? 2.322 22.078 49.531 1 51.25 298 LEU B C 1
ATOM 5008 O O . LEU B 1 298 ? 3.209 22.281 48.688 1 51.25 298 LEU B O 1
ATOM 5012 N N . MET B 1 299 ? 2.342 21.094 50.344 1 53.78 299 MET B N 1
ATOM 5013 C CA . MET B 1 299 ? 3.463 20.156 50.312 1 53.78 299 MET B CA 1
ATOM 5014 C C . MET B 1 299 ? 3.477 19.359 49 1 53.78 299 MET B C 1
ATOM 5016 O O . MET B 1 299 ? 4.539 19.125 48.438 1 53.78 299 MET B O 1
ATOM 5020 N N . GLU B 1 300 ? 2.311 19.016 48.562 1 49.69 300 GLU B N 1
ATOM 5021 C CA . GLU B 1 300 ? 2.246 18.281 47.281 1 49.69 300 GLU B CA 1
ATOM 5022 C C . GLU B 1 300 ? 2.629 19.172 46.125 1 49.69 300 GLU B C 1
ATOM 5024 O O . GLU B 1 300 ? 3.32 18.734 45.188 1 49.69 300 GLU B O 1
ATOM 5029 N N . ILE B 1 301 ? 2.305 20.438 46.188 1 49.44 301 ILE B N 1
ATOM 5030 C CA . ILE B 1 301 ? 2.738 21.406 45.188 1 49.44 301 ILE B CA 1
ATOM 5031 C C . ILE B 1 301 ? 4.254 21.562 45.25 1 49.44 301 ILE B C 1
ATOM 5033 O O . ILE B 1 301 ? 4.926 21.578 44.219 1 49.44 301 ILE B O 1
ATOM 5037 N N . ASP B 1 302 ? 4.805 21.641 46.406 1 50.19 302 ASP B N 1
ATOM 5038 C CA . ASP B 1 302 ? 6.25 21.734 46.562 1 50.19 302 ASP B CA 1
ATOM 5039 C C . ASP B 1 302 ? 6.953 20.5 46 1 50.19 302 ASP B C 1
ATOM 5041 O O . ASP B 1 302 ? 8.008 20.609 45.375 1 50.19 302 ASP B O 1
ATOM 5045 N N . GLU B 1 303 ? 6.398 19.344 46.219 1 51.34 303 GLU B N 1
ATOM 5046 C CA . GLU B 1 303 ? 6.98 18.125 45.688 1 51.34 303 GLU B CA 1
ATOM 5047 C C . GLU B 1 303 ? 6.855 18.062 44.156 1 51.34 303 GLU B C 1
ATOM 5049 O O . GLU B 1 303 ? 7.77 17.609 43.469 1 51.34 303 GLU B O 1
ATOM 5054 N N . LEU B 1 304 ? 5.75 18.516 43.562 1 47.69 304 LEU B N 1
ATOM 5055 C CA . LEU B 1 304 ? 5.598 18.594 42.125 1 47.69 304 LEU B CA 1
ATOM 5056 C C . LEU B 1 304 ? 6.527 19.656 41.531 1 47.69 304 LEU B C 1
ATOM 5058 O O . LEU B 1 304 ? 7.078 19.469 40.438 1 47.69 304 LEU B O 1
ATOM 5062 N N . GLU B 1 305 ? 6.809 20.766 42.125 1 47.62 305 GLU B N 1
ATOM 5063 C CA . GLU B 1 305 ? 7.816 21.734 41.719 1 47.62 305 GLU B CA 1
ATOM 5064 C C . GLU B 1 305 ? 9.203 21.094 41.656 1 47.62 305 GLU B C 1
ATOM 5066 O O . GLU B 1 305 ? 9.969 21.391 40.719 1 47.62 305 GLU B O 1
ATOM 5071 N N . LYS B 1 306 ? 9.484 20.266 42.625 1 50 306 LYS B N 1
ATOM 5072 C CA . LYS B 1 306 ? 10.773 19.578 42.594 1 50 306 LYS B CA 1
ATOM 5073 C C . LYS B 1 306 ? 10.828 18.531 41.5 1 50 306 LYS B C 1
ATOM 5075 O O . LYS B 1 306 ? 11.914 18.219 41 1 50 306 LYS B O 1
ATOM 5080 N N . SER B 1 307 ? 9.734 17.953 41.125 1 46.84 307 SER B N 1
ATOM 5081 C CA . SER B 1 307 ? 9.781 16.891 40.125 1 46.84 307 SER B CA 1
ATOM 5082 C C . SER B 1 307 ? 9.805 17.469 38.688 1 46.84 307 SER B C 1
ATOM 5084 O O . SER B 1 307 ? 9.938 16.734 37.719 1 46.84 307 SER B O 1
ATOM 5086 N N . GLU B 1 308 ? 10.367 18.641 38.25 1 45.44 308 GLU B N 1
ATOM 5087 C CA . GLU B 1 308 ? 10.609 19.375 37.031 1 45.44 308 GLU B CA 1
ATOM 5088 C C . GLU B 1 308 ? 9.406 19.297 36.094 1 45.44 308 GLU B C 1
ATOM 5090 O O . GLU B 1 308 ? 9.508 19.641 34.906 1 45.44 308 GLU B O 1
ATOM 5095 N N . LEU B 1 309 ? 8.266 18.828 36.531 1 42 309 LEU B N 1
ATOM 5096 C CA . LEU B 1 309 ? 7.141 18.641 35.625 1 42 309 LEU B CA 1
ATOM 5097 C C . LEU B 1 309 ? 6.43 19.969 35.375 1 42 309 LEU B C 1
ATOM 5099 O O . LEU B 1 309 ? 5.703 20.094 34.375 1 42 309 LEU B O 1
ATOM 5103 N N . LEU B 1 310 ? 6.387 20.969 36.219 1 42.88 310 LEU B N 1
ATOM 5104 C CA . LEU B 1 310 ? 5.699 22.234 36.031 1 42.88 310 LEU B CA 1
ATOM 5105 C C . LEU B 1 310 ? 6.703 23.375 35.844 1 42.88 310 LEU B C 1
ATOM 5107 O O . LEU B 1 310 ? 7.758 23.375 36.5 1 42.88 310 LEU B O 1
ATOM 5111 N N . THR B 1 311 ? 6.566 24.125 34.719 1 44.97 311 THR B N 1
ATOM 5112 C CA . THR B 1 311 ? 7.445 25.281 34.531 1 44.97 311 THR B CA 1
ATOM 5113 C C . THR B 1 311 ? 7.246 26.297 35.625 1 44.97 311 THR B C 1
ATOM 5115 O O . THR B 1 311 ? 6.242 26.266 36.344 1 44.97 311 THR B O 1
ATOM 5118 N N . LYS B 1 312 ? 8.195 27.047 35.969 1 48.5 312 LYS B N 1
ATOM 5119 C CA . LYS B 1 312 ? 8.258 28.109 36.969 1 48.5 312 LYS B CA 1
ATOM 5120 C C . LYS B 1 312 ? 7.043 29.031 36.875 1 48.5 312 LYS B C 1
ATOM 5122 O O . LYS B 1 312 ? 6.523 29.5 37.875 1 48.5 312 LYS B O 1
ATOM 5127 N N . ASN B 1 313 ? 6.621 29.172 35.656 1 46.91 313 ASN B N 1
ATOM 5128 C CA . ASN B 1 313 ? 5.52 30.109 35.438 1 46.91 313 ASN B CA 1
ATOM 5129 C C . ASN B 1 313 ? 4.191 29.516 35.906 1 46.91 313 ASN B C 1
ATOM 5131 O O . ASN B 1 313 ? 3.336 30.234 36.438 1 46.91 313 ASN B O 1
ATOM 5135 N N . ASP B 1 314 ? 3.988 28.203 35.781 1 46.34 314 ASP B N 1
ATOM 5136 C CA . ASP B 1 314 ? 2.783 27.531 36.25 1 46.34 314 ASP B CA 1
ATOM 5137 C C . ASP B 1 314 ? 2.672 27.625 37.781 1 46.34 314 ASP B C 1
ATOM 5139 O O . ASP B 1 314 ? 1.588 27.875 38.312 1 46.34 314 ASP B O 1
ATOM 5143 N N . PHE B 1 315 ? 3.783 27.688 38.344 1 46.34 315 PHE B N 1
ATOM 5144 C CA . PHE B 1 315 ? 3.84 27.781 39.812 1 46.34 315 PHE B CA 1
ATOM 5145 C C . PHE B 1 315 ? 3.438 29.172 40.281 1 46.34 315 PHE B C 1
ATOM 5147 O O . PHE B 1 315 ? 2.742 29.312 41.281 1 46.34 315 PHE B O 1
ATOM 5154 N N . LYS B 1 316 ? 3.871 30.109 39.656 1 48.28 316 LYS B N 1
ATOM 5155 C CA . LYS B 1 316 ? 3.557 31.484 40.031 1 48.28 316 LYS B CA 1
ATOM 5156 C C . LYS B 1 316 ? 2.051 31.734 40 1 48.28 316 LYS B C 1
ATOM 5158 O O . LYS B 1 316 ? 1.506 32.375 40.906 1 48.28 316 LYS B O 1
ATOM 5163 N N . LYS B 1 317 ? 1.359 31.047 39.188 1 46.12 317 LYS B N 1
ATOM 5164 C CA . LYS B 1 317 ? -0.082 31.234 39.031 1 46.12 317 LYS B CA 1
ATOM 5165 C C . LYS B 1 317 ? -0.838 30.516 40.156 1 46.12 317 LYS B C 1
ATOM 5167 O O . LYS B 1 317 ? -1.811 31.047 40.688 1 46.12 317 LYS B O 1
ATOM 5172 N N . LEU B 1 318 ? -0.327 29.344 40.406 1 45.31 318 LEU B N 1
ATOM 5173 C CA . LEU B 1 318 ? -0.963 28.578 41.469 1 45.31 318 LEU B CA 1
ATOM 5174 C C . LEU B 1 318 ? -0.75 29.25 42.812 1 45.31 318 LEU B C 1
ATOM 5176 O O . LEU B 1 318 ? -1.665 29.297 43.656 1 45.31 318 LEU B O 1
ATOM 5180 N N . ARG B 1 319 ? 0.476 29.734 42.969 1 46.28 319 ARG B N 1
ATOM 5181 C CA . ARG B 1 319 ? 0.786 30.422 44.219 1 46.28 319 ARG B CA 1
ATOM 5182 C C . ARG B 1 319 ? -0.064 31.688 44.375 1 46.28 319 ARG B C 1
ATOM 5184 O O . ARG B 1 319 ? -0.487 32.031 45.469 1 46.28 319 ARG B O 1
ATOM 5191 N N . LYS B 1 320 ? -0.241 32.375 43.344 1 47.34 320 LYS B N 1
ATOM 5192 C CA . LYS B 1 320 ? -1.025 33.594 43.375 1 47.34 320 LYS B CA 1
ATOM 5193 C C . LYS B 1 320 ? -2.498 33.312 43.656 1 47.34 320 LYS B C 1
ATOM 5195 O O . LYS B 1 320 ? -3.223 34.156 44.188 1 47.34 320 LYS B O 1
ATOM 5200 N N . ALA B 1 321 ? -2.922 32.094 43.188 1 42.31 321 ALA B N 1
ATOM 5201 C CA . ALA B 1 321 ? -4.324 31.719 43.375 1 42.31 321 ALA B CA 1
ATOM 5202 C C . ALA B 1 321 ? -4.609 31.344 44.812 1 42.31 321 ALA B C 1
ATOM 5204 O O . ALA B 1 321 ? -5.77 31.219 45.219 1 42.31 321 ALA B O 1
ATOM 5205 N N . VAL B 1 322 ? -3.529 31 45.5 1 41.69 322 VAL B N 1
ATOM 5206 C CA . VAL B 1 322 ? -3.68 30.734 46.938 1 41.69 322 VAL B CA 1
ATOM 5207 C C . VAL B 1 322 ? -3.668 32.031 47.719 1 41.69 322 VAL B C 1
ATOM 5209 O O . VAL B 1 322 ? -2.775 32.875 47.531 1 41.69 322 VAL B O 1
ATOM 5212 N N . PRO B 1 323 ? -4.723 32.531 48.188 1 38.44 323 PRO B N 1
ATOM 5213 C CA . PRO B 1 323 ? -4.746 33.781 48.938 1 38.44 323 PRO B CA 1
ATOM 5214 C C . PRO B 1 323 ? -3.609 33.906 49.938 1 38.44 323 PRO B C 1
ATOM 5216 O O . PRO B 1 323 ? -3.131 32.875 50.438 1 38.44 323 PRO B O 1
ATOM 5219 N N . PRO B 1 324 ? -2.85 35.062 49.875 1 36.78 324 PRO B N 1
ATOM 5220 C CA . PRO B 1 324 ? -1.774 35.312 50.844 1 36.78 324 PRO B CA 1
ATOM 5221 C C . PRO B 1 324 ? -2.188 35.031 52.281 1 36.78 324 PRO B C 1
ATOM 5223 O O . PRO B 1 324 ? -3.373 35.094 52.594 1 36.78 324 PRO B O 1
ATOM 5226 N N . GLN B 1 325 ? -1.435 34.188 52.938 1 36.81 325 GLN B N 1
ATOM 5227 C CA . GLN B 1 325 ? -1.576 34.062 54.375 1 36.81 325 GLN B CA 1
ATOM 5228 C C . GLN B 1 325 ? -1.676 35.438 55.031 1 36.81 325 GLN B C 1
ATOM 5230 O O . GLN B 1 325 ? -0.747 36.25 54.938 1 36.81 325 GLN B O 1
ATOM 5235 N N . GLY B 1 326 ? -2.787 36.188 54.906 1 30.47 326 GLY B N 1
ATOM 5236 C CA . GLY B 1 326 ? -2.91 37.219 55.938 1 30.47 326 GLY B CA 1
ATOM 5237 C C . GLY B 1 326 ? -2.939 36.656 57.344 1 30.47 326 GLY B C 1
ATOM 5238 O O . GLY B 1 326 ? -3.328 35.5 57.562 1 30.47 326 GLY B O 1
#

Organism: NCBI:txid675817

Secondary structure (DSSP, 8-state):
----EEEEEHHHHHS-----HHHHHHHHHHHHHHHHHHHHHHHHHHHTT----TGGGG--GGGS--EEEEEHHHHHHHS---HHHHHHHHHHHHHHHHT-EEEEE-TTT--EEEEES--EEEEETTEEEEE--HHHHHHHT--TT-EEEEEHHHHHH--SHHHHHHHHHHHTTTT-TT--EEEEHHHHHHHHT--GGGSSSHHHHIIIIIIHHHHHHHHHHTTSEEE-TT-TTSEEEE-SSSS--TTSEEEE-EEE--------------HHHHHHHHHHHHHHTT----HHHHHHHHHHHHHHHHTT-S-HHHHHHHHHHS----/----EEEEEHHHHHS-----HHHHHHHHHHHHHHHHHHHHHHHHHHHTT----TGGGG--GGGS--EEEEEHHHHHHHS---GGGHHHHHHHHHHHHHH-EEEEE-TTT--EEEEES--EEEEETTEEEEE--HHHHHHHT--TT-EEEEEHHHHHH--SHHHHHHHHHHHTTTT-TT--EEEEHHHHHHHHT--GGGSSSHHHHIIIIIIHHHHHHHHHHTTSEEE-TT-SSSEEEE-SSSS--TTSEEEE-EEE--------------HHHHHHHHHHHHHHTT----HHHHHHHHHHHHHHHHTT-S-HHHHHHHHHHS----

Foldseek 3Di:
DDDFKFKFAPCVLLAQDDAWLLLVLVVSVLRVVLVVQQVVQVLVCVVVVHPQDPALRSGDLVPTPQKDKDALVRCCVQQVDDSVCVVVSCVVNVVVLQVDKDWDADPPPGDIDIAGQWDDWDQPPRMIMTGGDSVNSSNGSDRVNHMFMAGRNLLSVDRGLLLNSVSRQQRRCAPPPPDWRKDFLLSVCRSSVHDPVVDPFVVRVCVVRPQVSVVSSCVSVVQQKDADPVDPSQKDWAAPDPGDDSGTMITGGMYGDPPPDDPPVPVPQSPVVVVVVVVVVVVVVPPPDPPVVVVVVVVVLVVVVVVVPDPPVNSVVVVVSPPPPD/DDDFKFKFAPCVLLAQDDAWLLLVLVVSVLRVVLVVQQVVVVLVCVVVVHPQDPALRSGDLVPTPQKDKDALVRCVVQQVDDSVCVVVSCVVNVVVQQPDKDWDADPPPGDIDIAGAWDDWDQDPRMIMTGGDSVNSSNGSDQVNHMFMAGRNLLSVDRGLLLNSVSRQQRRCAPPPPDWDKDFLLSVCRSSVHDPVVDPFDVRVCVPRPQVSVVSSCVSVVQQKDADPVDPSQKDWAAPDPGDDSRTMITGGMYGDPPPDDPPVPVPQSPVVVVVVVVVVVVVVPPPPPPVVVVVVVVVLVVVVVVVPDPPVNSVVVVVVPPPPD

Solvent-accessible surface area (backbone atoms only — not comparable to full-atom values): 36184 Å² total; per-residue (Å²): 131,82,75,64,56,35,70,41,17,42,67,67,62,63,34,75,36,77,62,50,39,60,31,47,53,53,50,50,53,48,45,42,51,50,50,52,53,46,52,52,48,44,56,51,37,63,72,63,69,47,82,61,47,83,57,68,86,34,43,60,65,87,74,50,83,53,62,46,76,44,44,51,66,60,46,47,72,48,63,78,51,55,79,90,47,41,66,61,50,50,54,52,31,50,52,56,41,32,33,37,68,49,72,49,67,40,88,85,77,67,32,36,40,36,35,37,54,34,45,36,38,32,38,52,96,59,28,39,36,42,26,43,44,66,71,46,51,50,54,60,64,42,49,86,84,33,60,22,69,36,55,32,66,52,51,54,68,47,75,43,41,53,33,44,50,49,51,51,54,50,31,59,36,56,83,44,80,96,47,59,47,66,44,37,42,51,58,49,24,40,35,61,48,50,59,74,82,81,35,93,43,64,65,58,38,41,42,68,61,44,44,50,28,52,51,49,49,33,62,66,40,73,61,36,34,41,62,34,91,91,29,90,76,22,67,46,76,51,59,90,57,94,63,82,53,56,80,22,36,40,29,45,38,56,42,61,44,76,72,77,61,80,78,72,70,74,61,82,46,52,70,70,42,36,52,46,44,50,47,45,48,40,30,71,73,60,58,68,67,54,75,68,57,52,51,53,51,51,50,50,49,53,51,46,55,70,63,69,75,52,58,72,67,60,46,55,54,56,56,64,69,44,72,73,86,120,131,82,75,63,55,36,70,42,18,43,68,68,62,62,33,74,36,76,62,49,38,60,30,47,52,54,50,50,53,48,46,42,52,50,50,52,52,45,52,52,48,42,55,53,35,64,70,61,68,47,83,62,48,84,56,68,86,34,43,61,65,88,73,50,82,53,62,46,76,43,46,52,66,59,45,47,72,48,49,90,53,55,79,90,46,40,64,62,50,50,54,53,32,51,51,57,41,35,33,38,69,49,72,50,68,42,90,85,77,67,32,37,38,36,35,39,54,34,46,36,40,32,38,51,95,61,27,39,35,43,26,43,44,65,71,45,52,52,56,58,64,41,49,88,83,33,60,21,70,35,54,33,66,52,50,54,69,46,76,45,40,53,34,44,49,50,52,52,55,50,31,59,34,54,83,45,81,96,46,60,48,66,45,36,42,51,58,50,24,41,35,59,47,52,61,76,81,80,34,94,43,64,67,57,37,42,42,68,61,44,44,50,28,51,51,49,49,33,61,65,39,73,61,37,36,40,61,32,91,93,29,90,76,22,67,46,75,49,59,91,59,93,64,82,52,55,81,22,35,40,31,44,38,56,44,61,41,76,71,76,62,80,77,71,71,72,62,82,44,51,70,69,42,37,52,46,43,51,47,46,49,41,29,71,72,62,58,68,69,56,73,68,58,52,50,52,50,50,50,50,50,54,51,44,55,69,64,70,75,51,59,72,67,59,48,54,53,54,55,65,68,44,73,73,87,121

Radius of gyration: 32.97 Å; Cα contacts (8 Å, |Δi|>4): 867; chains: 2; bounding box: 50×110×92 Å